Protein AF-A0A0Q1AR20-F1 (afdb_monomer_lite)

Radius of gyration: 35.47 Å; chains: 1; bounding box: 96×82×91 Å

Secondary structure (DSSP, 8-state):
-----PPPPPPP---------------------PPP---------TT-PPPPBTB------TTS-TT---TT-HHHHEEE--PPEEEEEE-HHHHHHHHHHHHHTT-EEEEETTEEEEEETTEEEEE-SSEEEEEES-TT-HHHHHHHHHHHHTTT-TTHHHHHHHHHS-S--EE---EEEE--HHHHHHHHHHHGGG--TTS-EEE---SSSSPEEEEEE-TTT-PEEEEEE--SHHHHHHHHHHHHHHHHHHTTTTT-THHHHHHHHHHHHHHHHHHHHHHHHHHHHHHHHHHHHHHHHHHHHHHHS----------HHHHHHHHHHHHTTS---TT--HHHHHHHHHHHTT--HHHHHHHHHHHHHHHHTTT-S-B-HHHHHHHHHHHH-TTSS-HHHHHHHHHHHHHTTSB---TT-SB-B-HHHHHHHHHHHHHTT-

pLDDT: mean 72.67, std 21.08, range [24.08, 94.81]

Sequence (442 aa):
MSREDGAPAYTTTGGTKVSSDPKKPENVENTTFPFPEIKENIALNRNQEPARHGDPQIHDDQRHNRGHICELCPFAVSRVEHDMIQYPIFDITFRNLLEVKARAEGWKIKTKKRDTWIYQGALTFQLGHDTTIIYCSEPQDLTVIGEWVKHHFSPIVLDIDSLVYKVTHPSSISRDETTIEVTTESLKKVINSVIQPFKGRDGVLFLKSPNIITPAFKVYTRKDTQYLRCEFDARNQYQISSAYAMRHELLTILTKIPDHPGQFWEYLTKYYSLALCKKDFDDICSRLNDTLILLEDAARDIKIISKKLPSLGKNELLDHETVIASQIREFFKQDLDHDEDLDDLCPRVATFFAMPEKAILVLLTAAGIWKGKSYRRSVFPEEIHKHLIHRYGECFIGIDEIGKNIEILKEKGFFREHPDLEVYFSPTGTRFVKRLFERIRG

Foldseek 3Di:
DDDDDDDDDDDDDDDDDDDDDDDDDDDDDDDDDDDDPPPDDDPPPPPDDDDDPPDPPPPPPPPDDPPDQPLQALCSQKPFPLWFWWQKFQAQVVLVVVVVLCVVVVFDWDDDDQWIWTDDDQWIWIRHPRIIIIGGSDHPDLVVVLVVQCVRPVVPDPPSVVVSCCSSPRPDIDDQGQKMWGQDPLLVVLLCVVCVLQADPQQKRWFCQPDLQAFTWIWHQDPVRRTIMIGTHHDDDNNSVNSVVLSVVCSNCSSVCSVPVVVSVVSCCVRRVVRVVVSVVVVVVVVVVVVVVVVVVVVVVVVVVVVPDDDDDDDDPPDLLVVLLVLLVVLVVPDDDLADDPVRVLVSVCVSLVHDSVLSLLLLLQLVVCVVVVVPDADDLVSSVVVCCVVPHDPPADSVRSLVSLVVCCVSQQADDD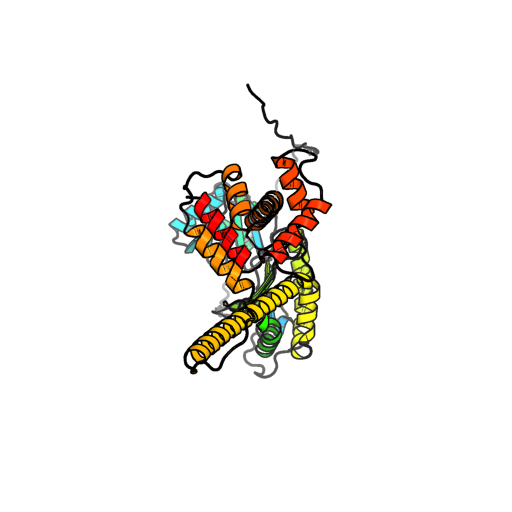PVGSGHGHPSVVVNNVVVVVSNVD

Structure (mmCIF, N/CA/C/O backbone):
data_AF-A0A0Q1AR20-F1
#
_entry.id   AF-A0A0Q1AR20-F1
#
loop_
_atom_site.group_PDB
_atom_site.id
_atom_site.type_symbol
_atom_site.label_atom_id
_atom_site.label_alt_id
_atom_site.label_comp_id
_atom_site.label_asym_id
_atom_site.label_entity_id
_atom_site.label_seq_id
_atom_site.pdbx_PDB_ins_code
_atom_site.Cartn_x
_atom_site.Cartn_y
_atom_site.Cartn_z
_atom_site.occupancy
_atom_site.B_iso_or_equiv
_atom_site.auth_seq_id
_atom_site.auth_comp_id
_atom_site.auth_asym_id
_atom_site.auth_atom_id
_atom_site.pdbx_PDB_model_num
ATOM 1 N N . MET A 1 1 ? 18.821 43.525 -0.846 1.00 37.09 1 MET A N 1
ATOM 2 C CA . MET A 1 1 ? 20.244 43.355 -1.214 1.00 37.09 1 MET A CA 1
ATOM 3 C C . MET A 1 1 ? 20.605 41.897 -1.016 1.00 37.09 1 MET A C 1
ATOM 5 O O . MET A 1 1 ? 20.171 41.300 -0.041 1.00 37.09 1 MET A O 1
ATOM 9 N N . SER A 1 2 ? 21.266 41.346 -2.021 1.00 32.94 2 SER A N 1
ATOM 10 C CA . SER A 1 2 ? 21.351 39.939 -2.403 1.00 32.94 2 SER A CA 1
ATOM 11 C C . SER A 1 2 ? 21.971 39.014 -1.351 1.00 32.94 2 SER A C 1
ATOM 13 O O . SER A 1 2 ? 22.997 39.344 -0.762 1.00 32.94 2 SER A O 1
ATOM 15 N N . ARG A 1 3 ? 21.384 37.826 -1.177 1.00 29.42 3 ARG A N 1
ATOM 16 C CA . ARG A 1 3 ? 22.081 36.634 -0.681 1.00 29.42 3 ARG A CA 1
ATOM 17 C C . ARG A 1 3 ? 21.904 35.539 -1.727 1.00 29.42 3 ARG A C 1
ATOM 19 O O . ARG A 1 3 ? 20.780 35.167 -2.041 1.00 29.42 3 ARG A O 1
ATOM 26 N N . GLU A 1 4 ? 23.026 35.147 -2.312 1.00 31.52 4 GLU A N 1
ATOM 27 C CA . GLU A 1 4 ? 23.166 34.043 -3.253 1.00 31.52 4 GLU A CA 1
ATOM 28 C C . GLU A 1 4 ? 23.205 32.727 -2.470 1.00 31.52 4 GLU A C 1
ATOM 30 O O . GLU A 1 4 ? 24.010 32.572 -1.550 1.00 31.52 4 GLU A O 1
ATOM 35 N N . ASP A 1 5 ? 22.337 31.791 -2.844 1.00 29.36 5 ASP A N 1
ATOM 36 C CA . ASP A 1 5 ? 22.372 30.408 -2.382 1.00 29.36 5 ASP A CA 1
ATOM 37 C C . ASP A 1 5 ? 23.377 29.620 -3.233 1.00 29.36 5 ASP A C 1
ATOM 39 O O . ASP A 1 5 ? 23.164 29.363 -4.420 1.00 29.36 5 ASP A O 1
ATOM 43 N N . GLY A 1 6 ? 24.497 29.242 -2.615 1.00 29.70 6 GLY A N 1
ATOM 44 C CA . GLY A 1 6 ? 25.479 28.325 -3.183 1.00 29.70 6 GLY A CA 1
ATOM 45 C C . GLY A 1 6 ? 24.998 26.877 -3.098 1.00 29.70 6 GLY A C 1
ATOM 46 O O . GLY A 1 6 ? 24.747 26.355 -2.012 1.00 29.70 6 GLY A O 1
ATOM 47 N N . ALA A 1 7 ? 24.902 26.214 -4.249 1.00 29.80 7 ALA A N 1
ATOM 48 C CA . ALA A 1 7 ? 24.723 24.769 -4.345 1.00 29.80 7 ALA A CA 1
ATOM 49 C C . ALA A 1 7 ? 26.002 24.027 -3.900 1.00 29.80 7 ALA A C 1
ATOM 51 O O . ALA A 1 7 ? 27.105 24.469 -4.238 1.00 29.80 7 ALA A O 1
ATOM 52 N N . PRO A 1 8 ? 25.909 22.884 -3.195 1.00 31.81 8 PRO A N 1
ATOM 53 C CA . PRO A 1 8 ? 27.084 22.084 -2.887 1.00 31.81 8 PRO A CA 1
ATOM 54 C C . PRO A 1 8 ? 27.523 21.247 -4.096 1.00 31.81 8 PRO A C 1
ATOM 56 O O . PRO A 1 8 ? 26.728 20.564 -4.743 1.00 31.81 8 PRO A O 1
ATOM 59 N N . ALA A 1 9 ? 28.827 21.304 -4.362 1.00 29.75 9 ALA A N 1
ATOM 60 C CA . ALA A 1 9 ? 29.542 20.509 -5.346 1.00 29.75 9 ALA A CA 1
ATOM 61 C C . ALA A 1 9 ? 29.624 19.033 -4.920 1.00 29.75 9 ALA A C 1
ATOM 63 O O . ALA A 1 9 ? 30.024 18.731 -3.795 1.00 29.75 9 ALA A O 1
ATOM 64 N N . TYR A 1 10 ? 29.315 18.118 -5.842 1.00 27.75 10 TYR A N 1
ATOM 65 C CA . TYR A 1 10 ? 29.690 16.712 -5.712 1.00 27.75 10 TYR A CA 1
ATOM 66 C C . TYR A 1 10 ? 31.035 16.466 -6.393 1.00 27.75 10 TYR A C 1
ATOM 68 O O . TYR A 1 10 ? 31.264 16.822 -7.547 1.00 27.75 10 TYR A O 1
ATOM 76 N N . THR A 1 11 ? 31.925 15.864 -5.616 1.00 28.47 11 THR A N 1
ATOM 77 C CA . THR A 1 11 ? 33.293 15.485 -5.935 1.00 28.47 11 THR A CA 1
ATOM 78 C C . THR A 1 11 ? 33.342 14.245 -6.828 1.00 28.47 11 THR A C 1
ATOM 80 O O . THR A 1 11 ? 32.827 13.182 -6.495 1.00 28.47 11 THR A O 1
ATOM 83 N N . THR A 1 12 ? 34.021 14.381 -7.964 1.00 27.38 12 THR A N 1
ATOM 84 C CA . THR A 1 12 ? 34.533 13.296 -8.809 1.00 27.38 12 THR A CA 1
ATOM 85 C C . THR A 1 12 ? 35.843 12.746 -8.248 1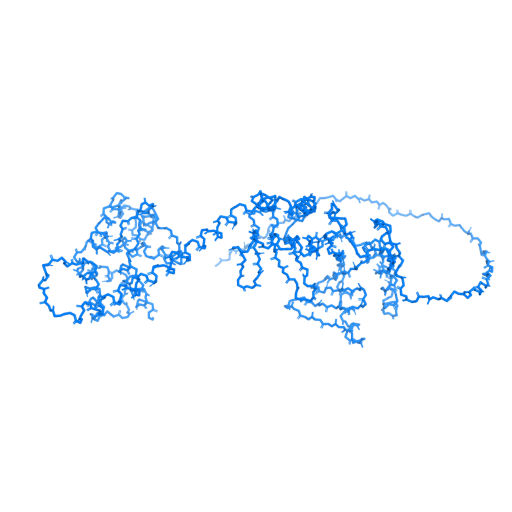.00 27.38 12 THR A C 1
ATOM 87 O O . THR A 1 12 ? 36.799 13.505 -8.084 1.00 27.38 12 THR A O 1
ATOM 90 N N . THR A 1 13 ? 35.939 11.430 -8.057 1.00 29.41 13 THR A N 1
ATOM 91 C CA . THR A 1 13 ? 37.216 10.723 -7.869 1.00 29.41 13 THR A CA 1
ATOM 92 C C . THR A 1 13 ? 37.257 9.414 -8.664 1.00 29.41 13 THR A C 1
ATOM 94 O O . THR A 1 13 ? 36.374 8.575 -8.536 1.00 29.41 13 THR A O 1
ATOM 97 N N . GLY A 1 14 ? 38.335 9.253 -9.447 1.00 26.30 14 GLY A N 1
ATOM 98 C CA . GLY A 1 14 ? 38.831 7.993 -10.027 1.00 26.30 14 GLY A CA 1
ATOM 99 C C . GLY A 1 14 ? 38.207 7.611 -11.377 1.00 26.30 14 GLY A C 1
ATOM 100 O O . GLY A 1 14 ? 37.098 7.114 -11.417 1.00 26.30 14 GLY A O 1
ATOM 101 N N . GLY A 1 15 ? 38.831 7.777 -12.545 1.00 24.08 15 GLY A N 1
ATOM 102 C CA . GLY A 1 15 ? 40.253 7.927 -12.829 1.00 24.08 15 GLY A CA 1
ATOM 103 C C . GLY A 1 15 ? 40.940 6.569 -12.985 1.00 24.08 15 GLY A C 1
ATOM 104 O O . GLY A 1 15 ? 41.727 6.181 -12.130 1.00 24.08 15 GLY A O 1
ATOM 105 N N . THR A 1 16 ? 40.692 5.860 -14.089 1.00 27.27 16 THR A N 1
ATOM 106 C CA . THR A 1 16 ? 41.635 4.847 -14.589 1.00 27.27 16 THR A CA 1
ATOM 107 C C . THR A 1 16 ? 41.767 4.999 -16.099 1.00 27.27 16 THR A C 1
ATOM 109 O O . THR A 1 16 ? 40.849 4.719 -16.863 1.00 27.27 16 THR A O 1
ATOM 112 N N . LYS A 1 17 ? 42.923 5.531 -16.506 1.00 28.70 17 LYS A N 1
ATOM 113 C CA . LYS A 1 17 ? 43.398 5.580 -17.889 1.00 28.70 17 LYS A CA 1
ATOM 114 C C . LYS A 1 17 ? 43.673 4.152 -18.356 1.00 28.70 17 LYS A C 1
ATOM 116 O O . LYS A 1 17 ? 44.445 3.456 -17.702 1.00 28.70 17 LYS A O 1
ATOM 121 N N . VAL A 1 18 ? 43.141 3.762 -19.511 1.00 28.61 18 VAL A N 1
ATOM 122 C CA . VAL A 1 18 ? 43.714 2.674 -20.311 1.00 28.61 18 VAL A CA 1
ATOM 123 C C . VAL A 1 18 ? 43.957 3.204 -21.718 1.00 28.61 18 VAL A C 1
ATOM 125 O O . VAL A 1 18 ? 43.131 3.905 -22.295 1.00 28.61 18 VAL A O 1
ATOM 128 N N . SER A 1 19 ? 45.178 2.942 -22.168 1.00 28.30 19 SER A N 1
ATOM 129 C CA . SER A 1 19 ? 45.863 3.476 -23.337 1.00 28.30 19 SER A CA 1
ATOM 130 C C . SER A 1 19 ? 45.188 3.114 -24.654 1.00 28.30 19 SER A C 1
ATOM 132 O O . SER A 1 19 ? 44.799 1.970 -24.870 1.00 28.30 19 SER A O 1
ATOM 134 N N . SER A 1 20 ? 45.167 4.088 -25.557 1.00 28.52 20 SER A N 1
ATOM 135 C CA . SER A 1 20 ? 45.080 3.910 -27.002 1.00 28.52 20 SER A CA 1
ATOM 136 C C . SER A 1 20 ? 46.334 3.218 -27.552 1.00 28.52 20 SER A C 1
ATOM 138 O O . SER A 1 20 ? 47.440 3.522 -27.103 1.00 28.52 20 SER A O 1
ATOM 140 N N . ASP A 1 21 ? 46.109 2.325 -28.519 1.00 30.08 21 ASP A N 1
ATOM 141 C CA . ASP A 1 21 ? 46.839 2.117 -29.787 1.00 30.08 21 ASP A CA 1
ATOM 142 C C . ASP A 1 21 ? 47.236 0.671 -30.153 1.00 30.08 21 ASP A C 1
ATOM 144 O O . ASP A 1 21 ? 47.416 -0.187 -29.288 1.00 30.08 21 ASP A O 1
ATOM 148 N N . PRO A 1 22 ? 47.256 0.362 -31.470 1.00 37.91 22 PRO A N 1
ATOM 149 C CA . PRO A 1 22 ? 46.573 -0.797 -32.026 1.00 37.91 22 PRO A CA 1
ATOM 150 C C . PRO A 1 22 ? 47.549 -1.881 -32.486 1.00 37.91 22 PRO A C 1
ATOM 152 O O . PRO A 1 22 ? 48.672 -1.606 -32.910 1.00 37.91 22 PRO A O 1
ATOM 155 N N . LYS A 1 23 ? 47.087 -3.133 -32.505 1.00 29.72 23 LYS A N 1
ATOM 156 C CA . LYS A 1 23 ? 47.758 -4.209 -33.238 1.00 29.72 23 LYS A CA 1
ATOM 157 C C . LYS A 1 23 ? 46.773 -4.936 -34.146 1.00 29.72 23 LYS A C 1
ATOM 159 O O . LYS A 1 23 ? 45.849 -5.593 -33.680 1.00 29.72 23 LYS A O 1
ATOM 164 N N . LYS A 1 24 ? 47.022 -4.794 -35.452 1.00 33.62 24 LYS A N 1
ATOM 165 C CA . LYS A 1 24 ? 46.592 -5.716 -36.513 1.00 33.62 24 LYS A CA 1
ATOM 166 C C . LYS A 1 24 ? 46.991 -7.158 -36.159 1.00 33.62 24 LYS A C 1
ATOM 168 O O . LYS A 1 24 ? 48.066 -7.362 -35.594 1.00 33.62 24 LYS A O 1
ATOM 173 N N . PRO A 1 25 ? 46.181 -8.128 -36.591 1.00 35.41 25 PRO A N 1
ATOM 174 C CA . PRO A 1 25 ? 46.666 -9.158 -37.513 1.00 35.41 25 PRO A CA 1
ATOM 175 C C . PRO A 1 25 ? 45.731 -9.222 -38.736 1.00 35.41 25 PRO A C 1
ATOM 177 O O . PRO A 1 25 ? 44.523 -9.056 -38.624 1.00 35.41 25 PRO A O 1
ATOM 180 N N . GLU A 1 26 ? 46.259 -9.102 -39.949 1.00 29.83 26 GLU A N 1
ATOM 181 C CA . GLU A 1 26 ? 46.744 -10.212 -40.785 1.00 29.83 26 GLU A CA 1
ATOM 182 C C .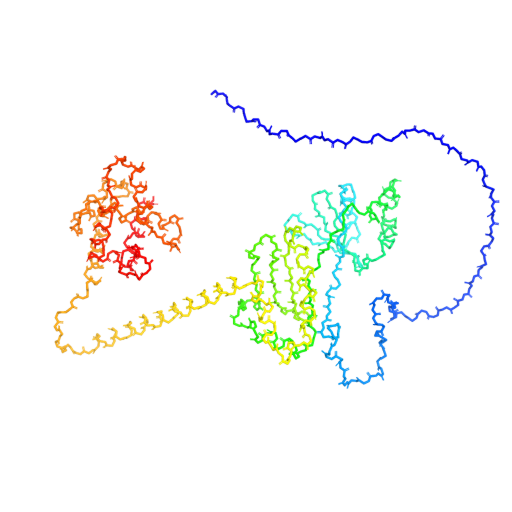 GLU A 1 26 ? 45.624 -11.129 -41.296 1.00 29.83 26 GLU A C 1
ATOM 184 O O . GLU A 1 26 ? 44.945 -11.816 -40.542 1.00 29.83 26 GLU A O 1
ATOM 189 N N . ASN A 1 27 ? 45.471 -11.058 -42.624 1.00 33.56 27 ASN A N 1
ATOM 190 C CA . ASN A 1 27 ? 44.860 -12.002 -43.552 1.00 33.56 27 ASN A CA 1
ATOM 191 C C . ASN A 1 27 ? 44.457 -13.356 -42.958 1.00 33.56 27 ASN A C 1
ATOM 193 O O . ASN A 1 27 ? 45.316 -14.171 -42.626 1.00 33.56 27 ASN A O 1
ATOM 197 N N . VAL A 1 28 ? 43.157 -13.647 -43.008 1.00 33.47 28 VAL A N 1
ATOM 198 C CA . VAL A 1 28 ? 42.671 -15.022 -43.105 1.00 33.47 28 VAL A CA 1
ATOM 199 C C . VAL A 1 28 ? 41.755 -15.114 -44.315 1.00 33.47 28 VAL A C 1
ATOM 201 O O . VAL A 1 28 ? 40.896 -14.267 -44.554 1.00 33.47 28 VAL A O 1
ATOM 204 N N . GLU A 1 29 ? 42.059 -16.118 -45.119 1.00 31.36 29 GLU A N 1
ATOM 205 C CA . GLU A 1 29 ? 41.586 -16.371 -46.463 1.00 31.36 29 GLU A CA 1
ATOM 206 C C . GLU A 1 29 ? 40.079 -16.632 -46.541 1.00 31.36 29 GLU A C 1
ATOM 208 O O . GLU A 1 29 ? 39.476 -17.302 -45.700 1.00 31.36 29 GLU A O 1
ATOM 213 N N . ASN A 1 30 ? 39.503 -16.146 -47.641 1.00 34.84 30 ASN A N 1
ATOM 214 C CA . ASN A 1 30 ? 38.219 -16.575 -48.174 1.00 34.84 30 ASN A CA 1
ATOM 215 C C . ASN A 1 30 ? 38.181 -18.103 -48.298 1.00 34.84 30 ASN A C 1
ATOM 217 O O . ASN A 1 30 ? 38.781 -18.671 -49.209 1.00 34.84 30 ASN A O 1
ATOM 221 N N . THR A 1 31 ? 37.400 -18.757 -47.444 1.00 30.05 31 THR A N 1
ATOM 222 C CA . THR A 1 31 ? 36.915 -20.116 -47.689 1.00 30.05 31 THR A CA 1
ATOM 223 C C . THR A 1 31 ? 35.400 -20.080 -47.793 1.00 30.05 31 THR A C 1
ATOM 225 O O . THR A 1 31 ? 34.651 -20.052 -46.821 1.00 30.05 31 THR A O 1
ATOM 228 N N . THR A 1 32 ? 34.953 -20.019 -49.041 1.00 31.20 32 THR A N 1
ATOM 229 C CA . THR A 1 32 ? 33.579 -20.261 -49.462 1.00 31.20 32 THR A CA 1
ATOM 230 C C . THR A 1 32 ? 33.282 -21.741 -49.219 1.00 31.20 32 THR A C 1
ATOM 232 O O . THR A 1 32 ? 33.879 -22.598 -49.867 1.00 31.20 32 THR A O 1
ATOM 235 N N . PHE A 1 33 ? 32.375 -22.054 -48.295 1.00 29.47 33 PHE A N 1
ATOM 236 C CA . PHE A 1 33 ? 31.810 -23.397 -48.162 1.00 29.47 33 PHE A CA 1
ATOM 237 C C . PHE A 1 33 ? 30.375 -23.406 -48.707 1.00 29.47 33 PHE A C 1
ATOM 239 O O . PHE A 1 33 ? 29.598 -22.505 -48.384 1.00 29.47 33 PHE A O 1
ATOM 246 N N . PRO A 1 34 ? 30.006 -24.390 -49.546 1.00 33.00 34 PRO A N 1
ATOM 247 C CA . PRO A 1 34 ? 28.658 -24.501 -50.077 1.00 33.00 34 PRO A CA 1
ATOM 248 C C . PRO A 1 34 ? 27.720 -25.048 -48.994 1.00 33.00 34 PRO A C 1
ATOM 250 O O . PRO A 1 34 ? 27.986 -26.088 -48.394 1.00 33.00 34 PRO A O 1
ATOM 253 N N . PHE A 1 35 ? 26.607 -24.354 -48.761 1.00 29.83 35 PHE A N 1
ATOM 254 C CA . PHE A 1 35 ? 25.488 -24.888 -47.989 1.00 29.83 35 PHE A CA 1
ATOM 255 C C . PHE A 1 35 ? 24.863 -26.074 -48.745 1.00 29.83 35 PHE A C 1
ATOM 257 O O . PHE A 1 35 ? 24.509 -25.910 -49.916 1.00 29.83 35 PHE A O 1
ATOM 264 N N . PRO A 1 36 ? 24.667 -27.245 -48.116 1.00 31.39 36 PRO A N 1
ATOM 265 C CA . PRO A 1 36 ? 23.738 -28.234 -48.633 1.00 31.39 36 PRO A CA 1
ATOM 266 C C . PRO A 1 36 ? 22.303 -27.760 -48.367 1.00 31.39 36 PRO A C 1
ATOM 268 O O . PRO A 1 36 ? 21.936 -27.470 -47.228 1.00 31.39 36 PRO A O 1
ATOM 271 N N . GLU A 1 37 ? 21.485 -27.703 -49.420 1.00 33.91 37 GLU A N 1
ATOM 272 C CA . GLU A 1 37 ? 20.028 -27.609 -49.308 1.00 33.91 37 GLU A CA 1
ATOM 273 C C . GLU A 1 37 ? 19.498 -28.834 -48.547 1.00 33.91 37 GLU A C 1
ATOM 275 O O . GLU A 1 37 ? 19.330 -29.913 -49.116 1.00 33.91 37 GLU A O 1
ATOM 280 N N . ILE A 1 38 ? 19.197 -28.670 -47.259 1.00 30.77 38 ILE A N 1
ATOM 281 C CA . ILE A 1 38 ? 18.367 -29.626 -46.524 1.00 30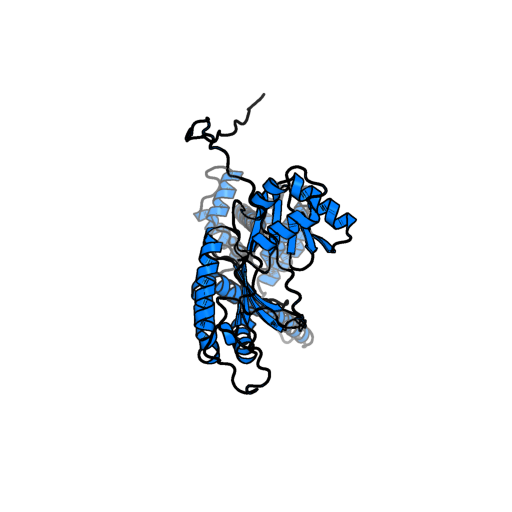.77 38 ILE A CA 1
ATOM 282 C C . ILE A 1 38 ? 16.911 -29.207 -46.732 1.00 30.77 38 ILE A C 1
ATOM 284 O O . ILE A 1 38 ? 16.365 -28.360 -46.028 1.00 30.77 38 ILE A O 1
ATOM 288 N N . LYS A 1 39 ? 16.281 -29.803 -47.748 1.00 36.97 39 LYS A N 1
ATOM 289 C CA . LYS A 1 39 ? 14.823 -29.902 -47.839 1.00 36.97 39 LYS A CA 1
ATOM 290 C C . LYS A 1 39 ? 14.375 -31.036 -46.924 1.00 36.97 39 LYS A C 1
ATOM 292 O O . LYS A 1 39 ? 14.308 -32.180 -47.361 1.00 36.97 39 LYS A O 1
ATOM 297 N N . GLU A 1 40 ? 14.029 -30.717 -45.682 1.00 34.03 40 GLU A N 1
ATOM 298 C CA . GLU A 1 40 ? 13.267 -31.632 -44.833 1.00 34.03 40 GLU A CA 1
ATOM 299 C C . GLU A 1 40 ? 11.897 -31.045 -44.499 1.00 34.03 40 GLU A C 1
ATOM 301 O O . GLU A 1 40 ? 11.747 -29.994 -43.877 1.00 34.03 40 GLU A O 1
ATOM 306 N N . ASN A 1 41 ? 10.882 -31.767 -44.976 1.00 38.66 41 ASN A N 1
ATOM 307 C CA . ASN A 1 41 ? 9.486 -31.643 -44.597 1.00 38.66 41 ASN A CA 1
ATOM 308 C C . ASN A 1 41 ? 9.346 -31.867 -43.087 1.00 38.66 41 ASN A C 1
ATOM 310 O O . ASN A 1 41 ? 9.276 -33.009 -42.637 1.00 38.66 41 ASN A O 1
ATOM 314 N N . ILE A 1 42 ? 9.227 -30.791 -42.315 1.00 31.42 42 ILE A N 1
ATOM 315 C CA . ILE A 1 42 ? 8.719 -30.861 -40.946 1.00 31.42 42 ILE A CA 1
ATOM 316 C C . ILE A 1 42 ? 7.350 -30.192 -40.946 1.00 31.42 42 ILE A C 1
ATOM 318 O O . ILE A 1 42 ? 7.219 -28.971 -41.042 1.00 31.42 42 ILE A O 1
ATOM 322 N N . ALA A 1 43 ? 6.310 -31.020 -40.865 1.00 31.75 43 ALA A N 1
ATOM 323 C CA . ALA A 1 43 ? 4.967 -30.578 -40.535 1.00 31.75 43 ALA A CA 1
ATOM 324 C C . ALA A 1 43 ? 4.999 -29.953 -39.129 1.00 31.75 43 ALA A C 1
ATOM 326 O O . ALA A 1 43 ? 4.950 -30.650 -38.118 1.00 31.75 43 ALA A O 1
ATOM 327 N N . LEU A 1 44 ? 5.134 -28.627 -39.074 1.00 31.67 44 LEU A N 1
ATOM 328 C CA . LEU A 1 44 ? 5.084 -27.843 -37.844 1.00 31.67 44 LEU A CA 1
ATOM 329 C C . LEU A 1 44 ? 3.670 -27.901 -37.263 1.00 31.67 44 LEU A C 1
ATOM 331 O O . LEU A 1 44 ? 2.752 -27.202 -37.696 1.00 31.67 44 LEU A O 1
ATOM 335 N N . ASN A 1 45 ? 3.518 -28.763 -36.264 1.00 32.06 45 ASN A N 1
ATOM 336 C CA . ASN A 1 45 ? 2.390 -28.800 -35.352 1.00 32.06 45 ASN A CA 1
ATOM 337 C C . ASN A 1 45 ? 2.380 -27.472 -34.566 1.00 32.06 45 ASN A C 1
ATOM 339 O O . ASN A 1 45 ? 3.166 -27.277 -33.645 1.00 32.06 45 ASN A O 1
ATOM 343 N N . ARG A 1 46 ? 1.545 -26.515 -34.985 1.00 32.38 46 ARG A N 1
ATOM 344 C CA . ARG A 1 46 ? 1.570 -25.098 -34.557 1.00 32.38 46 ARG A CA 1
ATOM 345 C C . ARG A 1 46 ? 1.177 -24.810 -33.094 1.00 32.38 46 ARG A C 1
ATOM 347 O O . ARG A 1 46 ? 1.031 -23.644 -32.756 1.00 32.38 46 ARG A O 1
ATOM 354 N N . ASN A 1 47 ? 1.029 -25.817 -32.230 1.00 35.50 47 ASN A N 1
ATOM 355 C CA . ASN A 1 47 ? 0.459 -25.646 -30.883 1.00 35.50 47 ASN A CA 1
ATOM 356 C C . ASN A 1 47 ? 1.287 -26.256 -29.734 1.00 35.50 47 ASN A C 1
ATOM 358 O O . ASN A 1 47 ? 0.726 -26.526 -28.677 1.00 35.50 47 ASN A O 1
ATOM 362 N N . GLN A 1 48 ? 2.591 -26.488 -29.894 1.00 33.22 48 GLN A N 1
ATOM 363 C CA . GLN A 1 48 ? 3.441 -26.884 -28.764 1.00 33.22 48 GLN A CA 1
ATOM 364 C C . GLN A 1 48 ? 4.603 -25.908 -28.608 1.00 33.22 48 GLN A C 1
ATOM 366 O O . GLN A 1 48 ? 5.489 -25.836 -29.457 1.00 33.22 48 GLN A O 1
ATOM 371 N N . GLU A 1 49 ? 4.560 -25.131 -27.526 1.00 34.47 49 GLU A N 1
ATOM 372 C CA . GLU A 1 49 ? 5.689 -24.327 -27.067 1.00 34.47 49 GLU A CA 1
ATOM 373 C C . GLU A 1 49 ? 6.864 -25.254 -26.699 1.00 34.47 49 GLU A C 1
ATOM 375 O O . GLU A 1 49 ? 6.648 -26.329 -26.129 1.00 34.47 49 GLU A O 1
ATOM 380 N N . PRO A 1 50 ? 8.115 -24.881 -27.020 1.00 30.91 50 PRO A N 1
ATOM 381 C CA . PRO A 1 50 ? 9.275 -25.674 -26.640 1.00 30.91 50 PRO A CA 1
ATOM 382 C C . PRO A 1 50 ? 9.456 -25.636 -25.117 1.00 30.91 50 PRO A C 1
ATOM 384 O O . PRO A 1 50 ? 9.556 -24.563 -24.522 1.00 30.91 50 PRO A O 1
ATOM 387 N N . ALA A 1 51 ? 9.514 -26.814 -24.492 1.00 32.41 51 ALA A N 1
ATOM 388 C CA . ALA A 1 51 ? 9.757 -26.972 -23.061 1.00 32.41 51 ALA A CA 1
ATOM 389 C C . ALA A 1 51 ? 11.104 -26.342 -22.649 1.00 32.41 51 ALA A C 1
ATOM 391 O O . ALA A 1 51 ? 12.137 -26.631 -23.258 1.00 32.41 51 ALA A O 1
ATOM 392 N N . ARG A 1 52 ? 11.096 -25.486 -21.616 1.00 34.28 52 ARG A N 1
ATOM 393 C CA . ARG A 1 52 ? 12.244 -24.656 -21.207 1.00 34.28 52 ARG A CA 1
ATOM 394 C C . ARG A 1 52 ? 12.971 -25.221 -19.991 1.00 34.28 52 ARG A C 1
ATOM 396 O O . ARG A 1 52 ? 12.380 -25.815 -19.094 1.00 34.28 52 ARG A O 1
ATOM 403 N N . HIS A 1 53 ? 14.288 -25.033 -19.966 1.00 29.45 53 HIS A N 1
ATOM 404 C CA . HIS A 1 53 ? 15.163 -25.545 -18.915 1.00 29.45 53 HIS A CA 1
ATOM 405 C C . HIS A 1 53 ? 14.941 -24.793 -17.591 1.00 29.45 53 HIS A C 1
ATOM 407 O O . HIS A 1 53 ? 15.181 -23.592 -17.506 1.00 29.45 53 HIS A O 1
ATOM 413 N N . GLY A 1 54 ? 14.510 -25.520 -16.557 1.00 32.69 54 GLY A N 1
ATOM 414 C CA . GLY A 1 54 ? 14.217 -24.984 -15.221 1.00 32.69 54 GLY A CA 1
ATOM 415 C C . GLY A 1 54 ? 12.781 -25.248 -14.773 1.00 32.69 54 GLY A C 1
ATOM 416 O O . GLY A 1 54 ? 12.531 -25.322 -13.571 1.00 32.69 54 GLY A O 1
ATOM 417 N N . ASP A 1 55 ? 11.881 -25.504 -15.721 1.00 33.97 55 ASP A N 1
ATOM 418 C CA . ASP A 1 55 ? 10.609 -26.156 -15.440 1.00 33.97 55 ASP A CA 1
ATOM 419 C C . ASP A 1 55 ? 10.868 -27.657 -15.236 1.00 33.97 55 ASP A C 1
ATOM 421 O O . ASP A 1 55 ? 11.540 -28.281 -16.069 1.00 33.97 55 ASP A O 1
ATOM 425 N N . PRO A 1 56 ? 10.339 -28.312 -14.185 1.00 33.19 56 PRO A N 1
ATOM 426 C CA . PRO A 1 56 ? 10.011 -29.715 -14.356 1.00 33.19 56 PRO A CA 1
ATOM 427 C C . PRO A 1 56 ? 9.049 -29.762 -15.542 1.00 33.19 56 PRO A C 1
ATOM 429 O O . PRO A 1 56 ? 8.005 -29.116 -15.499 1.00 33.19 56 PRO A O 1
ATOM 432 N N . GLN A 1 57 ? 9.430 -30.461 -16.614 1.00 33.75 57 GLN A N 1
ATOM 433 C CA . GLN A 1 57 ? 8.565 -30.678 -17.767 1.00 33.75 57 GLN A CA 1
ATOM 434 C C . GLN A 1 57 ? 7.250 -31.286 -17.275 1.00 33.75 57 GLN A C 1
ATOM 436 O O . GLN A 1 57 ? 7.133 -32.498 -17.096 1.00 33.75 57 GLN A O 1
ATOM 441 N N . ILE A 1 58 ? 6.244 -30.446 -17.049 1.00 39.44 58 ILE A N 1
ATOM 442 C CA . ILE A 1 58 ? 4.866 -30.892 -17.056 1.00 39.44 58 ILE A CA 1
ATOM 443 C C . ILE A 1 58 ? 4.588 -31.060 -18.538 1.00 39.44 58 ILE A C 1
ATOM 445 O O . ILE A 1 58 ? 4.187 -30.126 -19.228 1.00 39.44 58 ILE A O 1
ATOM 449 N N . HIS A 1 59 ? 4.916 -32.247 -19.049 1.00 32.28 59 HIS A N 1
ATOM 450 C CA . HIS A 1 59 ? 4.323 -32.709 -20.284 1.00 32.28 59 HIS A CA 1
ATOM 451 C C . HIS A 1 59 ? 2.826 -32.459 -20.152 1.00 32.28 59 HIS A C 1
ATOM 453 O O . HIS A 1 59 ? 2.184 -32.981 -19.237 1.00 32.28 59 HIS A O 1
ATOM 459 N N . ASP A 1 60 ? 2.288 -31.651 -21.058 1.00 36.66 60 ASP A N 1
ATOM 460 C CA . ASP A 1 60 ? 0.856 -31.490 -21.270 1.00 36.66 60 ASP A CA 1
ATOM 461 C C . ASP A 1 60 ? 0.316 -32.783 -21.916 1.00 36.66 60 ASP A C 1
ATOM 463 O O . ASP A 1 60 ? -0.290 -32.803 -22.987 1.00 36.66 60 ASP A O 1
ATOM 467 N N . ASP A 1 61 ? 0.604 -33.917 -21.272 1.00 34.69 61 ASP A N 1
ATOM 468 C CA . ASP A 1 61 ? -0.076 -35.170 -21.491 1.00 34.69 61 ASP A CA 1
ATOM 469 C C . ASP A 1 61 ? -1.471 -34.975 -20.908 1.00 34.69 61 ASP A C 1
ATOM 471 O O . ASP A 1 61 ? -1.780 -35.316 -19.762 1.00 34.69 61 ASP A O 1
ATOM 475 N N . GLN A 1 62 ? -2.368 -34.482 -21.761 1.00 38.62 62 GLN A N 1
ATOM 476 C CA . GLN A 1 62 ? -3.820 -34.512 -21.583 1.00 38.62 62 GLN A CA 1
ATOM 477 C C . GLN A 1 62 ? -4.381 -35.952 -21.477 1.00 38.62 62 GLN A C 1
ATOM 479 O O . GLN A 1 62 ? -5.538 -36.215 -21.808 1.00 38.62 62 GLN A O 1
ATOM 484 N N . ARG A 1 63 ? -3.576 -36.918 -21.016 1.00 35.06 63 ARG A N 1
ATOM 485 C CA . ARG A 1 63 ? -3.920 -38.326 -20.820 1.00 35.06 63 ARG A CA 1
ATOM 486 C C . ARG A 1 63 ? -3.473 -38.913 -19.483 1.00 35.06 63 ARG A C 1
ATOM 488 O O . ARG A 1 63 ? -3.593 -40.126 -19.317 1.00 35.06 63 ARG A O 1
ATOM 495 N N . HIS A 1 64 ? -3.069 -38.113 -18.496 1.00 34.81 64 HIS A N 1
ATOM 496 C CA . HIS A 1 64 ? -2.853 -38.615 -17.134 1.00 34.81 64 HIS A CA 1
ATOM 497 C C . HIS A 1 64 ? -3.760 -37.927 -16.101 1.00 34.81 64 HIS A C 1
ATOM 499 O O . HIS A 1 64 ? -3.571 -36.783 -15.718 1.00 34.81 64 HIS A O 1
ATOM 505 N N . ASN A 1 65 ? -4.787 -38.681 -15.688 1.00 34.44 65 ASN A N 1
ATOM 506 C CA . ASN A 1 65 ? -5.587 -38.563 -14.467 1.00 34.44 65 ASN A CA 1
ATOM 507 C C . ASN A 1 65 ? -5.944 -37.149 -13.977 1.00 34.44 65 ASN A C 1
ATOM 509 O O . ASN A 1 65 ? -5.257 -36.550 -13.151 1.00 34.44 65 ASN A O 1
ATOM 513 N N . ARG A 1 66 ? -7.156 -36.706 -14.341 1.00 37.88 66 ARG A N 1
ATOM 514 C CA . ARG A 1 66 ? -7.950 -35.763 -13.539 1.00 37.88 66 ARG A CA 1
ATOM 515 C C . ARG A 1 66 ? -8.173 -36.361 -12.141 1.00 37.88 66 ARG A C 1
ATOM 517 O O . ARG A 1 66 ? -9.168 -37.046 -11.925 1.00 37.88 66 ARG A O 1
ATOM 524 N N . GLY A 1 67 ? -7.236 -36.165 -11.218 1.00 41.06 67 GLY A N 1
ATOM 525 C CA . GLY A 1 67 ? -7.361 -36.735 -9.876 1.00 41.06 67 GLY A CA 1
ATOM 526 C C . GLY A 1 67 ? -6.381 -36.231 -8.824 1.00 41.06 67 GLY A C 1
ATOM 527 O O . GLY A 1 67 ? -6.792 -36.101 -7.680 1.00 41.06 67 GLY A O 1
ATOM 528 N N . HIS A 1 68 ? -5.132 -35.895 -9.165 1.00 44.94 68 HIS A N 1
ATOM 529 C CA . HIS A 1 68 ? -4.147 -35.533 -8.137 1.00 44.94 68 HIS A CA 1
ATOM 530 C C . HIS A 1 68 ? -3.202 -34.418 -8.596 1.00 44.94 68 HIS A C 1
ATOM 532 O O . HIS A 1 68 ? -2.176 -34.670 -9.220 1.00 44.94 68 HIS A O 1
ATOM 538 N N . ILE A 1 69 ? -3.540 -33.172 -8.250 1.00 53.38 69 ILE A N 1
ATOM 539 C CA . ILE A 1 69 ? -2.547 -32.096 -8.154 1.00 53.38 69 ILE A CA 1
ATOM 540 C C . ILE A 1 69 ? -1.655 -32.452 -6.960 1.00 53.38 69 ILE A C 1
ATOM 542 O O . ILE A 1 69 ? -2.167 -32.787 -5.894 1.00 53.38 69 ILE A O 1
ATOM 546 N N . CYS A 1 70 ? -0.331 -32.420 -7.122 1.00 55.22 70 CYS A N 1
ATOM 547 C CA . CYS A 1 70 ? 0.586 -32.595 -5.997 1.00 55.22 70 CYS A CA 1
ATOM 548 C C . CYS A 1 70 ? 0.494 -31.365 -5.081 1.00 55.22 70 CYS A C 1
ATOM 550 O O . CYS A 1 70 ? 1.220 -30.391 -5.265 1.00 55.22 70 CYS A O 1
ATOM 552 N N . GLU A 1 71 ? -0.408 -31.397 -4.099 1.00 54.66 71 GLU A N 1
ATOM 553 C CA . GLU A 1 71 ? -0.659 -30.281 -3.169 1.00 54.66 71 GLU A CA 1
ATOM 554 C C . GLU A 1 71 ? 0.555 -29.950 -2.280 1.00 54.66 71 GLU A C 1
ATOM 556 O O . GLU A 1 71 ? 0.617 -28.886 -1.670 1.00 54.66 71 GLU A O 1
ATOM 561 N N . LEU A 1 72 ? 1.563 -30.828 -2.267 1.00 54.56 72 LEU A N 1
ATOM 562 C CA . LEU A 1 72 ? 2.819 -30.660 -1.539 1.00 54.56 72 LEU A CA 1
ATOM 563 C C . LEU A 1 72 ? 3.871 -29.834 -2.299 1.00 54.56 72 LEU A C 1
ATOM 565 O O . LEU A 1 72 ? 4.859 -29.418 -1.693 1.00 54.56 72 LEU A O 1
ATOM 569 N N . CYS A 1 73 ? 3.690 -29.583 -3.602 1.00 59.25 73 CYS A N 1
ATOM 570 C CA . CYS A 1 73 ? 4.614 -28.777 -4.402 1.00 59.25 73 CYS A CA 1
ATOM 571 C C . CYS A 1 73 ? 4.137 -27.312 -4.480 1.00 59.25 73 CYS A C 1
ATOM 573 O O . CYS A 1 73 ? 3.064 -27.058 -5.034 1.00 59.25 73 CYS A O 1
ATOM 575 N N . PRO A 1 74 ? 4.930 -26.322 -4.016 1.00 59.00 74 PRO A N 1
ATOM 576 C CA . PRO A 1 74 ? 4.559 -24.905 -4.088 1.00 59.00 74 PRO A CA 1
ATOM 577 C C . PRO A 1 74 ? 4.213 -24.430 -5.500 1.00 59.00 74 PRO A C 1
ATOM 579 O O . PRO A 1 74 ? 3.290 -23.639 -5.678 1.00 59.00 74 PRO A O 1
ATOM 582 N N . PHE A 1 75 ? 4.909 -24.964 -6.503 1.00 64.19 75 PHE A N 1
ATOM 583 C CA . PHE A 1 75 ? 4.716 -24.625 -7.914 1.00 64.19 75 PHE A CA 1
ATOM 584 C C . PHE A 1 75 ? 3.530 -25.350 -8.571 1.00 64.19 75 PHE A C 1
ATOM 586 O O . PHE A 1 75 ? 3.134 -25.004 -9.677 1.00 64.19 75 PHE A O 1
ATOM 593 N N . ALA A 1 76 ? 2.941 -26.347 -7.902 1.00 65.19 76 ALA A N 1
ATOM 594 C CA . ALA A 1 76 ? 1.703 -26.982 -8.354 1.00 65.19 76 ALA A CA 1
ATOM 595 C C . ALA A 1 76 ? 0.455 -26.232 -7.856 1.00 65.19 76 ALA A C 1
ATOM 597 O O . ALA A 1 76 ? -0.590 -26.274 -8.501 1.00 65.19 76 ALA A O 1
ATOM 598 N N . VAL A 1 77 ? 0.562 -25.540 -6.713 1.00 70.31 77 VAL A N 1
ATOM 599 C CA . VAL A 1 77 ? -0.549 -24.797 -6.081 1.00 70.31 77 VAL A CA 1
ATOM 600 C C . VAL A 1 77 ? -0.496 -23.287 -6.313 1.00 70.31 77 VAL A C 1
ATOM 602 O O . VAL A 1 77 ? -1.443 -22.551 -6.012 1.00 70.31 77 VAL A O 1
ATOM 605 N N . SER A 1 78 ? 0.629 -22.814 -6.837 1.00 78.38 78 SER A N 1
ATOM 606 C CA . SER A 1 78 ? 0.857 -21.428 -7.193 1.00 78.38 78 SER A CA 1
ATOM 607 C C . SER A 1 78 ? 1.775 -21.343 -8.395 1.00 78.38 78 SER A C 1
ATOM 609 O O . SER A 1 78 ? 2.571 -22.239 -8.655 1.00 78.38 78 SER A O 1
ATOM 611 N N . ARG A 1 79 ? 1.690 -20.229 -9.104 1.00 77.88 79 ARG A N 1
ATOM 612 C CA . ARG A 1 79 ? 2.697 -19.826 -10.070 1.00 77.88 79 ARG A CA 1
ATOM 613 C C . ARG A 1 79 ? 3.260 -18.496 -9.623 1.00 77.88 79 ARG A C 1
ATOM 615 O O . ARG A 1 79 ? 2.532 -17.620 -9.159 1.00 77.88 79 ARG A O 1
ATOM 622 N N . VAL A 1 80 ? 4.564 -18.347 -9.763 1.00 72.19 80 VAL A N 1
ATOM 623 C CA . VAL A 1 80 ? 5.140 -17.010 -9.796 1.00 72.19 80 VAL A CA 1
ATOM 624 C C . VAL A 1 80 ? 4.630 -16.421 -11.103 1.00 72.19 80 VAL A C 1
ATOM 626 O O . VAL A 1 80 ? 4.764 -17.067 -12.151 1.00 72.19 80 VAL A O 1
ATOM 629 N N . GLU A 1 81 ? 3.934 -15.283 -11.038 1.00 70.19 81 GLU A N 1
ATOM 630 C CA . GLU A 1 81 ? 3.657 -14.569 -12.281 1.00 70.19 81 GLU A CA 1
ATOM 631 C C . GLU A 1 81 ? 5.022 -14.362 -12.922 1.00 70.19 81 GLU A C 1
ATOM 633 O O . GLU A 1 81 ? 5.928 -13.873 -12.255 1.00 70.19 81 GLU A O 1
ATOM 638 N N . HIS A 1 82 ? 5.210 -14.911 -14.125 1.00 52.84 82 HIS A N 1
ATOM 639 C CA . HIS A 1 82 ? 6.448 -14.712 -14.861 1.00 52.84 82 HIS A CA 1
ATOM 640 C C . HIS A 1 82 ? 6.451 -13.236 -15.191 1.00 52.84 82 HIS A C 1
ATOM 642 O O . HIS A 1 82 ? 5.817 -12.815 -16.166 1.00 52.84 82 HIS A O 1
ATOM 648 N N . ASP A 1 83 ? 7.025 -12.444 -14.296 1.00 52.19 83 ASP A N 1
ATOM 649 C CA . ASP A 1 83 ? 7.079 -11.039 -14.544 1.00 52.19 83 ASP A CA 1
ATOM 650 C C . ASP A 1 83 ? 8.123 -10.825 -15.641 1.00 52.19 83 ASP A C 1
ATOM 652 O O . ASP A 1 83 ? 8.927 -11.674 -16.050 1.00 52.19 83 ASP A O 1
ATOM 656 N N . MET A 1 84 ? 7.959 -9.687 -16.274 1.00 55.75 84 MET A N 1
ATOM 657 C CA . MET A 1 84 ? 8.788 -9.319 -17.382 1.00 55.75 84 MET A CA 1
ATOM 658 C C . MET A 1 84 ? 10.009 -8.639 -16.781 1.00 55.75 84 MET A C 1
ATOM 660 O O . MET A 1 84 ? 9.873 -7.589 -16.144 1.00 55.75 84 MET A O 1
ATOM 664 N N . ILE A 1 85 ? 11.197 -9.220 -16.966 1.00 56.81 85 ILE A N 1
ATOM 665 C CA . ILE A 1 85 ? 12.426 -8.526 -16.586 1.00 56.81 85 ILE A CA 1
ATOM 666 C C . ILE A 1 85 ? 12.419 -7.164 -17.276 1.00 56.81 85 ILE A C 1
ATOM 668 O O . ILE A 1 85 ? 12.182 -7.060 -18.481 1.00 56.81 85 ILE A O 1
ATOM 672 N N . GLN A 1 86 ? 12.647 -6.126 -16.474 1.00 69.75 86 GLN A N 1
ATOM 673 C CA . GLN A 1 86 ? 12.761 -4.767 -16.949 1.00 69.75 86 GLN A CA 1
ATOM 674 C C . GLN A 1 86 ? 14.199 -4.531 -17.389 1.00 69.75 86 GLN A C 1
ATOM 676 O O . GLN A 1 86 ? 15.133 -4.554 -16.579 1.00 69.75 86 GLN A O 1
ATOM 681 N N . TYR A 1 87 ? 14.354 -4.230 -18.668 1.00 73.44 87 TYR A N 1
ATOM 682 C CA . TYR A 1 87 ? 15.612 -3.787 -19.245 1.00 73.44 87 TYR A CA 1
ATOM 683 C C . TYR A 1 87 ? 15.511 -2.282 -19.515 1.00 73.44 87 TYR A C 1
ATOM 685 O O . TYR A 1 87 ? 15.010 -1.877 -20.568 1.00 73.44 87 TYR A O 1
ATOM 693 N N . PRO A 1 88 ? 15.881 -1.427 -18.543 1.00 80.19 88 PRO A N 1
ATOM 694 C CA . PRO A 1 88 ? 15.938 0.012 -18.742 1.00 80.19 88 PRO A CA 1
ATOM 695 C C . PRO A 1 88 ? 17.061 0.378 -19.714 1.00 80.19 88 PRO A C 1
ATOM 697 O O . PRO A 1 88 ? 18.240 0.116 -19.480 1.00 80.19 88 PRO A O 1
ATOM 700 N N . ILE A 1 89 ? 16.678 1.052 -20.789 1.00 84.94 89 ILE A N 1
ATOM 701 C CA . ILE A 1 89 ? 17.567 1.596 -21.806 1.00 84.94 89 ILE A CA 1
ATOM 702 C C . ILE A 1 89 ? 17.507 3.118 -21.717 1.00 84.94 89 ILE A C 1
ATOM 704 O O . ILE A 1 89 ? 16.461 3.727 -21.955 1.00 84.94 89 ILE A O 1
ATOM 708 N N . PHE A 1 90 ? 18.634 3.733 -21.364 1.00 84.81 90 PHE A N 1
ATOM 709 C CA . PHE A 1 90 ? 18.797 5.186 -21.293 1.00 84.81 90 PHE A CA 1
ATOM 710 C C . PHE A 1 90 ? 19.251 5.712 -22.655 1.00 84.81 90 PHE A C 1
ATOM 712 O O . PHE A 1 90 ? 20.440 5.903 -22.907 1.00 84.81 90 PHE A O 1
ATOM 719 N N . ASP A 1 91 ? 18.293 5.881 -23.563 1.00 86.69 91 ASP A N 1
ATOM 720 C CA . ASP A 1 91 ? 18.540 6.374 -24.914 1.00 86.69 91 ASP A CA 1
ATOM 721 C C . ASP A 1 91 ? 17.302 7.126 -25.423 1.00 86.69 91 ASP A C 1
ATOM 723 O O . ASP A 1 91 ? 16.310 6.532 -25.859 1.00 86.69 91 ASP A O 1
ATOM 727 N N . ILE A 1 92 ? 17.352 8.460 -25.347 1.00 90.62 92 ILE A N 1
ATOM 728 C CA . ILE A 1 92 ? 16.244 9.334 -25.758 1.00 90.62 92 ILE A CA 1
ATOM 729 C C . ILE A 1 92 ? 15.925 9.200 -27.253 1.00 90.62 92 ILE A C 1
ATOM 731 O O . ILE A 1 92 ? 14.768 9.336 -27.657 1.00 90.62 92 ILE A O 1
ATOM 735 N N . THR A 1 93 ? 16.931 8.893 -28.075 1.00 90.31 93 THR A N 1
ATOM 736 C CA . THR A 1 93 ? 16.762 8.694 -29.515 1.00 90.31 93 THR A CA 1
ATOM 737 C C . THR A 1 93 ? 15.957 7.428 -29.759 1.00 90.31 93 THR A C 1
ATOM 739 O O . THR A 1 93 ? 14.935 7.483 -30.442 1.00 90.31 93 THR A O 1
ATOM 742 N N . PHE A 1 94 ? 16.344 6.310 -29.137 1.00 91.62 94 PHE A N 1
ATOM 743 C CA . PHE A 1 94 ? 15.585 5.062 -29.220 1.00 91.62 94 PHE A CA 1
ATOM 744 C C . PHE A 1 94 ? 14.161 5.216 -28.674 1.00 91.62 94 PHE A C 1
ATOM 746 O O . PHE A 1 94 ? 13.208 4.819 -29.342 1.00 91.62 94 PHE A O 1
ATOM 753 N N . ARG A 1 95 ? 13.996 5.877 -27.519 1.00 93.31 95 ARG A N 1
ATOM 754 C CA . ARG A 1 95 ? 12.683 6.173 -26.923 1.00 93.31 95 ARG A CA 1
ATOM 755 C C . ARG A 1 95 ? 11.763 6.914 -27.897 1.00 93.31 95 ARG A C 1
ATOM 757 O O . ARG A 1 95 ? 10.606 6.534 -28.070 1.00 93.31 95 ARG A O 1
ATOM 764 N N . ASN A 1 96 ? 12.270 7.960 -28.550 1.00 93.69 96 ASN A N 1
ATOM 765 C CA . ASN A 1 96 ? 11.496 8.752 -29.508 1.00 93.69 96 ASN A CA 1
ATOM 766 C C . ASN A 1 96 ? 11.184 7.966 -30.786 1.00 93.69 96 ASN A C 1
ATOM 768 O O . ASN A 1 96 ? 10.054 8.010 -31.271 1.00 93.69 96 ASN A O 1
ATOM 772 N N . LEU A 1 97 ? 12.158 7.214 -31.308 1.00 93.31 97 LEU A N 1
ATOM 773 C CA . LEU A 1 97 ? 11.969 6.356 -32.479 1.00 93.31 97 LEU A CA 1
ATOM 774 C C . LEU A 1 97 ? 10.909 5.283 -32.226 1.00 93.31 97 LEU A C 1
ATOM 776 O O . LEU A 1 97 ? 10.075 5.032 -33.095 1.00 93.31 97 LEU A O 1
ATOM 780 N N . LEU A 1 98 ? 10.909 4.683 -31.036 1.00 94.00 98 LEU A N 1
ATOM 781 C CA . LEU A 1 98 ? 9.939 3.673 -30.638 1.00 94.00 98 LEU A CA 1
ATOM 782 C C . LEU A 1 98 ? 8.519 4.251 -30.561 1.00 94.00 98 LEU A C 1
ATOM 784 O O . LEU A 1 98 ? 7.587 3.622 -31.058 1.00 94.00 98 LEU A O 1
ATOM 788 N N . GLU A 1 99 ? 8.345 5.466 -30.026 1.00 93.94 99 GLU A N 1
ATOM 789 C CA . GLU A 1 99 ? 7.042 6.146 -30.032 1.00 93.94 99 GLU A CA 1
ATOM 790 C C . GLU A 1 99 ? 6.547 6.443 -31.457 1.00 93.94 99 GLU A C 1
ATOM 792 O O . GLU A 1 99 ? 5.392 6.159 -31.784 1.00 93.94 99 GLU A O 1
ATOM 797 N N . VAL A 1 100 ? 7.411 7.003 -32.311 1.00 94.25 100 VAL A N 1
ATOM 798 C CA . VAL A 1 100 ? 7.065 7.339 -33.702 1.00 94.25 100 VAL A CA 1
ATOM 799 C C . VAL A 1 100 ? 6.691 6.081 -34.479 1.00 94.25 100 VAL A C 1
ATOM 801 O O . VAL A 1 100 ? 5.651 6.053 -35.139 1.00 94.25 100 VAL A O 1
ATOM 804 N N . LYS A 1 101 ? 7.496 5.020 -34.359 1.00 93.25 101 LYS A N 1
ATOM 805 C CA . LYS A 1 101 ? 7.252 3.754 -35.050 1.00 93.25 101 LYS A CA 1
ATOM 806 C C . LYS A 1 101 ? 5.972 3.081 -34.558 1.00 93.25 101 LYS A C 1
ATOM 808 O O . LYS A 1 101 ? 5.166 2.668 -35.382 1.00 93.25 101 LYS A O 1
ATOM 813 N N . ALA A 1 102 ? 5.729 3.053 -33.246 1.00 93.94 102 ALA A N 1
ATOM 814 C CA . ALA A 1 102 ? 4.502 2.490 -32.685 1.00 93.94 102 ALA A CA 1
ATOM 815 C C . ALA A 1 102 ? 3.240 3.179 -33.218 1.00 93.94 102 ALA A C 1
ATOM 817 O O . ALA A 1 102 ? 2.246 2.512 -33.499 1.00 93.94 102 ALA A O 1
ATOM 818 N N . ARG A 1 103 ? 3.279 4.506 -33.394 1.00 93.31 103 ARG A N 1
ATOM 819 C CA . ARG A 1 103 ? 2.169 5.261 -33.995 1.00 93.31 103 ARG A CA 1
ATOM 820 C C . ARG A 1 103 ? 2.015 4.968 -35.487 1.00 93.31 103 ARG A C 1
ATOM 822 O O . ARG A 1 103 ? 0.888 4.798 -35.939 1.00 93.31 103 ARG A O 1
ATOM 829 N N . ALA A 1 104 ? 3.119 4.909 -36.230 1.00 93.06 104 ALA A N 1
ATOM 830 C CA . ALA A 1 104 ? 3.105 4.652 -37.670 1.00 93.06 104 ALA A CA 1
ATOM 831 C C . ALA A 1 104 ? 2.582 3.245 -38.012 1.00 93.06 104 ALA A C 1
ATOM 833 O O . ALA A 1 104 ? 1.806 3.089 -38.948 1.00 93.06 104 ALA A O 1
ATOM 834 N N . GLU A 1 105 ? 2.965 2.244 -37.220 1.00 90.81 105 GLU A N 1
ATOM 835 C CA . GLU A 1 105 ? 2.601 0.832 -37.409 1.00 90.81 105 GLU A CA 1
ATOM 836 C C . GLU A 1 105 ? 1.272 0.453 -36.723 1.00 90.81 105 GLU A C 1
ATOM 838 O O . GLU A 1 105 ? 0.862 -0.706 -36.741 1.00 90.81 105 GLU A O 1
ATOM 843 N N . GLY A 1 106 ? 0.597 1.410 -36.072 1.00 90.19 106 GLY A N 1
ATOM 844 C CA . GLY A 1 106 ? -0.686 1.176 -35.404 1.00 90.19 106 GLY A CA 1
ATOM 845 C C . GLY A 1 106 ? -0.611 0.230 -34.202 1.00 90.19 106 GLY A C 1
ATOM 846 O O . GLY A 1 106 ? -1.583 -0.466 -33.901 1.00 90.19 106 GLY A O 1
ATOM 847 N N . TRP A 1 107 ? 0.527 0.179 -33.505 1.00 93.06 107 TRP A N 1
ATOM 848 C CA . TRP A 1 107 ? 0.675 -0.641 -32.303 1.00 93.06 107 TRP A CA 1
ATOM 849 C C . TRP A 1 107 ? -0.235 -0.144 -31.180 1.00 93.06 107 TRP A C 1
ATOM 851 O O . TRP A 1 107 ? -0.661 1.014 -31.133 1.00 93.06 107 TRP A O 1
ATOM 861 N N . LYS A 1 108 ? -0.535 -1.026 -30.224 1.00 92.19 108 LYS A N 1
ATOM 862 C CA . LYS A 1 108 ? -1.390 -0.668 -29.094 1.00 92.19 108 LYS A CA 1
ATOM 863 C C . LYS A 1 108 ? -0.624 0.253 -28.144 1.00 92.19 108 LYS A C 1
ATOM 865 O O . LYS A 1 108 ? 0.328 -0.177 -27.498 1.00 92.19 108 LYS A O 1
ATOM 870 N N . ILE A 1 109 ? -1.091 1.494 -28.013 1.00 92.81 109 ILE A N 1
ATOM 871 C CA . ILE A 1 109 ? -0.507 2.515 -27.135 1.00 92.81 109 ILE A CA 1
ATOM 872 C C . ILE A 1 109 ? -1.484 2.855 -26.005 1.00 92.81 109 ILE A C 1
ATOM 874 O O . ILE A 1 109 ? -2.679 3.048 -26.230 1.00 92.81 109 ILE A O 1
ATOM 878 N N . LYS A 1 110 ? -0.977 2.957 -24.774 1.00 92.31 110 LYS A N 1
ATOM 879 C CA . LYS A 1 110 ? -1.728 3.402 -23.596 1.00 92.31 110 LYS A CA 1
ATOM 880 C C . LYS A 1 110 ? -0.922 4.432 -22.814 1.00 92.31 110 LYS A C 1
ATOM 882 O O . LYS A 1 110 ? 0.104 4.109 -22.228 1.00 92.31 110 LYS A O 1
ATOM 887 N N . THR A 1 111 ? -1.429 5.654 -22.718 1.00 87.44 111 THR A N 1
ATOM 888 C CA . THR A 1 111 ? -0.791 6.713 -21.924 1.00 87.44 111 THR A CA 1
ATOM 889 C C . THR A 1 111 ? -1.435 6.803 -20.543 1.00 87.44 111 THR A C 1
ATOM 891 O O . THR A 1 111 ? -2.661 6.848 -20.416 1.00 87.44 111 THR A O 1
ATOM 894 N N . LYS A 1 112 ? -0.620 6.823 -19.484 1.00 78.06 112 LYS A N 1
ATOM 895 C CA . LYS A 1 112 ? -1.080 6.992 -18.099 1.00 78.06 112 LYS A CA 1
ATOM 896 C C . LYS A 1 112 ? -0.170 7.987 -17.384 1.00 78.06 112 LYS A C 1
ATOM 898 O O . LYS A 1 112 ? 0.973 7.681 -17.069 1.00 78.06 112 LYS A O 1
ATOM 903 N N . LYS A 1 113 ? -0.712 9.164 -17.054 1.00 79.25 113 LYS A N 1
ATOM 904 C CA . LYS A 1 113 ? 0.041 10.276 -16.446 1.00 79.25 113 LYS A CA 1
ATOM 905 C C . LYS A 1 113 ? 1.243 10.681 -17.316 1.00 79.25 113 LYS A C 1
ATOM 907 O O . LYS A 1 113 ? 1.026 11.235 -18.384 1.00 79.25 113 LYS A O 1
ATOM 912 N N . ARG A 1 114 ? 2.472 10.438 -16.841 1.00 75.12 114 ARG A N 1
ATOM 913 C CA . ARG A 1 114 ? 3.734 10.790 -17.512 1.00 75.12 114 ARG A CA 1
ATOM 914 C C . ARG A 1 114 ? 4.337 9.633 -18.313 1.00 75.12 114 ARG A C 1
ATOM 916 O O . ARG A 1 114 ? 5.296 9.867 -19.034 1.00 75.12 114 ARG A O 1
ATOM 923 N N . ASP A 1 115 ? 3.761 8.435 -18.219 1.00 79.00 115 ASP A N 1
ATOM 924 C CA . ASP A 1 115 ? 4.303 7.235 -18.853 1.00 79.00 115 ASP A CA 1
ATOM 925 C C . ASP A 1 115 ? 3.464 6.829 -20.066 1.00 79.00 115 ASP A C 1
ATOM 927 O O . ASP A 1 115 ? 2.224 6.877 -20.039 1.00 79.00 115 ASP A O 1
ATOM 931 N N . THR A 1 116 ? 4.143 6.382 -21.122 1.00 88.06 116 THR A N 1
ATOM 932 C CA . THR A 1 116 ? 3.502 5.816 -22.317 1.00 88.06 116 THR A CA 1
ATOM 933 C C . THR A 1 116 ? 3.851 4.345 -22.442 1.00 88.06 116 THR A C 1
ATOM 935 O O . THR A 1 116 ? 5.020 3.987 -22.460 1.00 88.06 116 THR A O 1
ATOM 938 N N . TRP A 1 117 ? 2.834 3.497 -22.538 1.00 91.25 117 TRP A N 1
ATOM 939 C CA . TRP A 1 117 ? 2.976 2.053 -22.672 1.00 91.25 117 TRP A CA 1
ATOM 940 C C . TRP A 1 117 ? 2.694 1.636 -24.109 1.00 91.25 117 TRP A C 1
ATOM 942 O O . TRP A 1 117 ? 1.676 2.042 -24.672 1.00 91.25 117 TRP A O 1
ATOM 952 N N . ILE A 1 118 ? 3.566 0.817 -24.684 1.00 92.25 118 ILE A N 1
ATOM 953 C CA . ILE A 1 118 ? 3.452 0.272 -26.037 1.00 92.25 118 ILE A CA 1
ATOM 954 C C . ILE A 1 118 ? 3.447 -1.250 -25.920 1.00 92.25 118 ILE A C 1
ATOM 956 O O . ILE A 1 118 ? 4.329 -1.820 -25.285 1.00 92.25 118 ILE A O 1
ATOM 960 N N . TYR A 1 119 ? 2.465 -1.905 -26.528 1.00 87.75 119 TYR A N 1
ATOM 961 C CA . TYR A 1 119 ? 2.343 -3.363 -26.514 1.00 87.75 119 TYR A CA 1
ATOM 962 C C . TYR A 1 119 ? 2.560 -3.903 -27.923 1.00 87.75 119 TYR A C 1
ATOM 964 O O . TYR A 1 119 ? 1.823 -3.514 -28.834 1.00 87.75 119 TYR A O 1
ATOM 972 N N . GLN A 1 120 ? 3.537 -4.800 -28.088 1.00 85.62 120 GLN A N 1
ATOM 973 C CA . GLN A 1 120 ? 3.843 -5.411 -29.376 1.00 85.62 120 GLN A CA 1
ATOM 974 C C . GLN A 1 120 ? 4.295 -6.871 -29.234 1.00 85.62 120 GLN A C 1
ATOM 976 O O . GLN A 1 120 ? 5.430 -7.162 -28.863 1.00 85.62 120 GLN A O 1
ATOM 981 N N . GLY A 1 121 ? 3.399 -7.801 -29.576 1.00 79.12 121 GLY A N 1
ATOM 982 C CA . GLY A 1 121 ? 3.648 -9.239 -29.447 1.00 79.12 121 GLY A CA 1
ATOM 983 C C . GLY A 1 121 ? 3.983 -9.638 -28.006 1.00 79.12 121 GLY A C 1
ATOM 984 O O . GLY A 1 121 ? 3.224 -9.330 -27.088 1.00 79.12 121 GLY A O 1
ATOM 985 N N . ALA A 1 122 ? 5.125 -10.306 -27.824 1.00 74.00 122 ALA A N 1
ATOM 986 C CA . ALA A 1 122 ? 5.650 -10.718 -26.519 1.00 74.00 122 ALA A CA 1
ATOM 987 C C . ALA A 1 122 ? 6.380 -9.592 -25.753 1.00 74.00 122 ALA A C 1
ATOM 989 O O . ALA A 1 122 ? 6.761 -9.782 -24.598 1.00 74.00 122 ALA A O 1
ATOM 990 N N . LEU A 1 123 ? 6.572 -8.421 -26.374 1.00 82.19 123 LEU A N 1
ATOM 991 C CA . LEU A 1 123 ? 7.274 -7.288 -25.777 1.00 82.19 123 LEU A CA 1
ATOM 992 C C . LEU A 1 123 ? 6.291 -6.201 -25.342 1.00 82.19 123 LEU A C 1
ATOM 994 O O . LEU A 1 123 ? 5.376 -5.805 -26.072 1.00 82.19 123 LEU A O 1
ATOM 998 N N . THR A 1 124 ? 6.511 -5.676 -24.141 1.00 87.69 124 THR A N 1
ATOM 999 C CA . THR A 1 124 ? 5.870 -4.447 -23.671 1.00 87.69 124 THR A CA 1
ATOM 1000 C C . THR A 1 124 ? 6.945 -3.397 -23.428 1.00 87.69 124 THR A C 1
ATOM 1002 O O . THR A 1 124 ? 8.011 -3.698 -22.907 1.00 87.69 124 THR A O 1
ATOM 1005 N N . PHE A 1 125 ? 6.682 -2.150 -23.797 1.00 89.69 125 PHE A N 1
ATOM 1006 C CA . PHE A 1 125 ? 7.604 -1.042 -23.580 1.00 89.69 125 PHE A CA 1
ATOM 1007 C C . PHE A 1 125 ? 6.935 0.027 -22.727 1.00 89.69 125 PHE A C 1
ATOM 1009 O O . PHE A 1 125 ? 5.810 0.432 -23.021 1.00 89.69 125 PHE A O 1
ATOM 1016 N N . GLN A 1 126 ? 7.634 0.525 -21.713 1.00 90.19 126 GLN A N 1
ATOM 1017 C CA . GLN A 1 126 ? 7.261 1.745 -21.004 1.00 90.19 126 GLN A CA 1
ATOM 1018 C C . GLN A 1 126 ? 8.252 2.848 -21.359 1.00 90.19 126 GLN A C 1
ATOM 1020 O O . GLN A 1 126 ? 9.452 2.732 -21.125 1.00 90.19 126 GLN A O 1
ATOM 1025 N N . LEU A 1 127 ? 7.730 3.936 -21.909 1.00 91.00 127 LEU A N 1
ATOM 1026 C CA . LEU A 1 127 ? 8.495 5.125 -22.240 1.00 91.00 127 LEU A CA 1
ATOM 1027 C C . LEU A 1 127 ? 8.398 6.124 -21.091 1.00 91.00 127 LEU A C 1
ATOM 1029 O O . LEU A 1 127 ? 7.302 6.604 -20.778 1.00 91.00 127 LEU A O 1
ATOM 1033 N N . GLY A 1 128 ? 9.552 6.435 -20.507 1.00 85.88 128 GLY A N 1
ATOM 1034 C CA . GLY A 1 128 ? 9.748 7.550 -19.591 1.00 85.88 128 GLY A CA 1
ATOM 1035 C C . GLY A 1 128 ? 10.161 8.828 -20.329 1.00 85.88 128 GLY A C 1
ATOM 1036 O O . GLY A 1 128 ? 9.883 9.006 -21.520 1.00 85.88 128 GLY A O 1
ATOM 1037 N N . HIS A 1 129 ? 10.833 9.724 -19.601 1.00 84.19 129 HIS A N 1
ATOM 1038 C CA . HIS A 1 129 ? 11.337 10.993 -20.137 1.00 84.19 129 HIS A CA 1
ATOM 1039 C C . HIS A 1 129 ? 12.482 10.777 -21.142 1.00 84.19 129 HIS A C 1
ATOM 1041 O O . HIS A 1 129 ? 12.420 11.248 -22.273 1.00 84.19 129 HIS A O 1
ATOM 1047 N N . ASP A 1 130 ? 13.501 10.024 -20.738 1.00 86.38 130 ASP A N 1
ATOM 1048 C CA . ASP A 1 130 ? 14.710 9.683 -21.499 1.00 86.38 130 ASP A CA 1
ATOM 1049 C C . ASP A 1 130 ? 14.989 8.169 -21.507 1.00 86.38 130 ASP A C 1
ATOM 1051 O O . ASP A 1 130 ? 16.020 7.712 -22.003 1.00 86.38 130 ASP A O 1
ATOM 1055 N N . THR A 1 131 ? 14.052 7.385 -20.976 1.00 87.19 131 THR A N 1
ATOM 1056 C CA . THR A 1 131 ? 14.190 5.945 -20.781 1.00 87.19 131 THR A CA 1
ATOM 1057 C C . THR A 1 131 ? 13.158 5.152 -21.564 1.00 87.19 131 THR A C 1
ATOM 1059 O O . THR A 1 131 ? 12.003 5.557 -21.716 1.00 87.19 131 THR A O 1
ATOM 1062 N N . THR A 1 132 ? 13.578 3.976 -22.020 1.00 88.56 132 THR A N 1
ATOM 1063 C CA . THR A 1 132 ? 12.692 2.905 -22.479 1.00 88.56 132 THR A CA 1
ATOM 1064 C C . THR A 1 132 ? 12.899 1.706 -21.573 1.00 88.56 132 THR A C 1
ATOM 1066 O O . THR A 1 132 ? 13.997 1.167 -21.519 1.00 88.56 132 THR A O 1
ATOM 1069 N N . ILE A 1 133 ? 11.861 1.282 -20.863 1.00 86.44 133 ILE A N 1
ATOM 1070 C CA . ILE A 1 133 ? 11.874 0.025 -20.119 1.00 86.44 133 ILE A CA 1
ATOM 1071 C C . ILE A 1 133 ? 11.258 -1.034 -21.020 1.00 86.44 133 ILE A C 1
ATOM 1073 O O . ILE A 1 133 ? 10.090 -0.921 -21.397 1.00 86.44 133 ILE A O 1
ATOM 1077 N N . ILE A 1 134 ? 12.053 -2.038 -21.380 1.00 85.00 134 ILE A N 1
ATOM 1078 C CA . ILE A 1 134 ? 11.583 -3.199 -22.133 1.00 85.00 134 ILE A CA 1
ATOM 1079 C C . ILE A 1 134 ? 11.183 -4.273 -21.135 1.00 85.00 134 ILE A C 1
ATOM 1081 O O . ILE A 1 134 ? 11.969 -4.637 -20.267 1.00 85.00 134 ILE A O 1
ATOM 1085 N N . TYR A 1 135 ? 9.971 -4.772 -21.293 1.00 77.69 135 TYR A N 1
ATOM 1086 C CA . TYR A 1 135 ? 9.404 -5.882 -20.561 1.00 77.69 135 TYR A CA 1
ATOM 1087 C C . TYR A 1 135 ? 9.334 -7.082 -21.514 1.00 77.69 135 TYR A C 1
ATOM 1089 O O . TYR A 1 135 ? 8.634 -7.024 -22.530 1.00 77.69 135 TYR A O 1
ATOM 1097 N N . CYS A 1 136 ? 10.066 -8.153 -21.198 1.00 70.38 136 CYS A N 1
ATOM 1098 C CA . CYS A 1 136 ? 10.076 -9.398 -21.970 1.00 70.38 136 CYS A CA 1
ATOM 1099 C C . CYS A 1 136 ? 9.574 -10.569 -21.122 1.00 70.38 136 CYS A C 1
ATOM 1101 O O . CYS A 1 136 ? 10.064 -10.772 -20.013 1.00 70.38 136 CYS A O 1
ATOM 1103 N N . SER A 1 137 ? 8.647 -11.368 -21.655 1.00 59.06 137 SER A N 1
ATOM 1104 C CA . SER A 1 137 ? 8.198 -12.620 -21.028 1.00 59.06 137 SER A CA 1
ATOM 1105 C C . SER A 1 137 ? 9.240 -13.749 -21.092 1.00 59.06 137 SER A C 1
ATOM 1107 O O . SER A 1 137 ? 9.026 -14.812 -20.515 1.00 59.06 137 SER A O 1
ATOM 1109 N N . GLU A 1 138 ? 10.359 -13.542 -21.798 1.00 63.16 138 GLU A N 1
ATOM 1110 C CA . GLU A 1 138 ? 11.452 -14.510 -21.983 1.00 63.16 138 GLU A CA 1
ATOM 1111 C C . GLU A 1 138 ? 12.777 -13.949 -21.444 1.00 63.16 138 GLU A C 1
ATOM 1113 O O . GLU A 1 138 ? 13.628 -13.473 -22.194 1.00 63.16 138 GLU A O 1
ATOM 1118 N N . PRO A 1 139 ? 12.967 -13.965 -20.119 1.00 54.56 139 PRO A N 1
ATOM 1119 C CA . PRO A 1 139 ? 14.019 -13.197 -19.457 1.00 54.56 139 PRO A CA 1
ATOM 1120 C C . PRO A 1 139 ? 15.466 -13.641 -19.721 1.00 54.56 139 PRO A C 1
ATOM 1122 O O . PRO A 1 139 ? 16.406 -12.924 -19.368 1.00 54.56 139 PRO A O 1
ATOM 1125 N N . GLN A 1 140 ? 15.666 -14.844 -20.261 1.00 55.88 140 GLN A N 1
ATOM 1126 C CA . GLN A 1 140 ? 16.993 -15.450 -20.418 1.00 55.88 140 GLN A CA 1
ATOM 1127 C C . GLN A 1 140 ? 17.569 -15.287 -21.826 1.00 55.88 140 GLN A C 1
ATOM 1129 O O . GLN A 1 140 ? 18.769 -15.487 -22.000 1.00 55.88 140 GLN A O 1
ATOM 1134 N N . ASP A 1 141 ? 16.749 -14.891 -22.803 1.00 67.00 141 ASP A N 1
ATOM 1135 C CA . ASP A 1 141 ? 17.181 -14.743 -24.187 1.00 67.00 141 ASP A CA 1
ATOM 1136 C C . ASP A 1 141 ? 17.030 -13.297 -24.676 1.00 67.00 141 ASP A C 1
ATOM 1138 O O . ASP A 1 141 ? 16.063 -12.895 -25.325 1.00 67.00 141 ASP A O 1
ATOM 1142 N N . LEU A 1 142 ? 18.041 -12.490 -24.354 1.00 72.56 142 LEU A N 1
ATOM 1143 C CA . LEU A 1 142 ? 18.147 -11.118 -24.843 1.00 72.56 142 LEU A CA 1
ATOM 1144 C C . LEU A 1 142 ? 18.423 -11.048 -26.350 1.00 72.56 142 LEU A C 1
ATOM 1146 O O . LEU A 1 142 ? 18.222 -9.988 -26.945 1.00 72.56 142 LEU A O 1
ATOM 1150 N N . THR A 1 143 ? 18.849 -12.148 -26.984 1.00 80.25 143 THR A N 1
ATOM 1151 C CA . THR A 1 143 ? 19.129 -12.153 -28.425 1.00 80.25 143 THR A CA 1
ATOM 1152 C C . THR A 1 143 ? 17.852 -11.949 -29.228 1.00 80.25 143 THR A C 1
ATOM 1154 O O . THR A 1 143 ? 17.866 -11.155 -30.164 1.00 80.25 143 THR A O 1
ATOM 1157 N N . VAL A 1 144 ? 16.722 -12.498 -28.768 1.00 80.44 144 VAL A N 1
ATOM 1158 C CA . VAL A 1 144 ? 15.389 -12.273 -29.356 1.00 80.44 144 VAL A CA 1
ATOM 1159 C C . VAL A 1 144 ? 15.014 -10.788 -29.353 1.00 80.44 144 VAL A C 1
ATOM 1161 O O . VAL A 1 144 ? 14.488 -10.269 -30.339 1.00 80.44 144 VAL A O 1
ATOM 1164 N N . ILE A 1 145 ? 15.321 -10.063 -28.270 1.00 82.69 145 ILE A N 1
ATOM 1165 C CA . ILE A 1 145 ? 15.077 -8.614 -28.202 1.00 82.69 145 ILE A CA 1
ATOM 1166 C C . ILE A 1 145 ? 15.996 -7.880 -29.188 1.00 82.69 145 ILE A C 1
ATOM 1168 O O . ILE A 1 145 ? 15.549 -6.976 -29.895 1.00 82.69 145 ILE A O 1
ATOM 1172 N N . GLY A 1 146 ? 17.264 -8.287 -29.279 1.00 88.19 146 GLY A N 1
ATOM 1173 C CA . GLY A 1 146 ? 18.220 -7.747 -30.247 1.00 88.19 146 GLY A CA 1
ATOM 1174 C C . GLY A 1 146 ? 17.785 -7.955 -31.701 1.00 88.19 146 GLY A C 1
ATOM 1175 O O . GLY A 1 146 ? 17.807 -7.012 -32.493 1.00 88.19 146 GLY A O 1
ATOM 1176 N N . GLU A 1 147 ? 17.322 -9.154 -32.048 1.00 89.88 147 GLU A N 1
ATOM 1177 C CA . GLU A 1 147 ? 16.781 -9.481 -33.370 1.00 89.88 147 GLU A CA 1
ATOM 1178 C C . GLU A 1 147 ? 15.526 -8.667 -33.683 1.00 89.88 147 GLU A C 1
ATOM 1180 O O . GLU A 1 147 ? 15.413 -8.104 -34.774 1.00 89.88 147 GLU A O 1
ATOM 1185 N N . TRP A 1 148 ? 14.623 -8.526 -32.708 1.00 90.56 148 TRP A N 1
ATOM 1186 C CA . TRP A 1 148 ? 13.433 -7.691 -32.838 1.00 90.56 148 TRP A CA 1
ATOM 1187 C C . TRP A 1 148 ? 13.800 -6.226 -33.113 1.00 90.56 148 TRP A C 1
ATOM 1189 O O . TRP A 1 148 ? 13.274 -5.610 -34.045 1.00 90.56 148 TRP A O 1
ATOM 1199 N N . VAL A 1 149 ? 14.757 -5.671 -32.360 1.00 90.94 149 VAL A N 1
ATOM 1200 C CA . VAL A 1 149 ? 15.254 -4.304 -32.571 1.00 90.94 149 VAL A CA 1
ATOM 1201 C C . VAL A 1 149 ? 15.876 -4.168 -33.958 1.00 90.94 149 VAL A C 1
ATOM 1203 O O . VAL A 1 149 ? 15.544 -3.236 -34.693 1.00 90.94 149 VAL A O 1
ATOM 1206 N N . LYS A 1 150 ? 16.729 -5.113 -34.360 1.00 92.88 150 LYS A N 1
ATOM 1207 C CA . LYS A 1 150 ? 17.370 -5.105 -35.678 1.00 92.88 150 LYS A CA 1
ATOM 1208 C C . LYS A 1 150 ? 16.337 -5.144 -36.800 1.00 92.88 150 LYS A C 1
ATOM 1210 O O . LYS A 1 150 ? 16.421 -4.343 -37.730 1.00 92.88 150 LYS A O 1
ATOM 1215 N N . HIS A 1 151 ? 15.331 -6.006 -36.689 1.00 91.94 151 HIS A N 1
ATOM 1216 C CA . HIS A 1 151 ? 14.251 -6.119 -37.664 1.00 91.94 151 HIS A CA 1
ATOM 1217 C C . HIS A 1 151 ? 13.463 -4.808 -37.812 1.00 91.94 151 HIS A C 1
ATOM 1219 O O . HIS A 1 151 ? 13.218 -4.348 -38.926 1.00 91.94 151 HIS A O 1
ATOM 1225 N N . HIS A 1 152 ? 13.101 -4.166 -36.699 1.00 91.25 152 HIS A N 1
ATOM 1226 C CA . HIS A 1 152 ? 12.239 -2.985 -36.726 1.00 91.25 152 HIS A CA 1
ATOM 1227 C C . HIS A 1 152 ? 12.977 -1.663 -36.982 1.00 91.25 152 HIS A C 1
ATOM 1229 O O . HIS A 1 152 ? 12.369 -0.736 -37.530 1.00 91.25 152 HIS A O 1
ATOM 1235 N N . PHE A 1 153 ? 14.253 -1.553 -36.609 1.00 93.31 153 PHE A N 1
ATOM 1236 C CA . PHE A 1 153 ? 14.979 -0.279 -36.609 1.00 93.31 153 PHE A CA 1
ATOM 1237 C C . PHE A 1 153 ? 16.179 -0.220 -37.558 1.00 93.31 153 PHE A C 1
ATOM 1239 O O . PHE A 1 153 ? 16.612 0.892 -37.855 1.00 93.31 153 PHE A O 1
ATOM 1246 N N . SER A 1 154 ? 16.669 -1.339 -38.111 1.00 91.38 154 SER A N 1
ATOM 1247 C CA . SER A 1 154 ? 17.763 -1.305 -39.106 1.00 91.38 154 SER A CA 1
ATOM 1248 C C . SER A 1 154 ? 17.514 -0.400 -40.323 1.00 91.38 154 SER A C 1
ATOM 1250 O O . SER A 1 154 ? 18.481 0.201 -40.783 1.00 91.38 154 SER A O 1
ATOM 1252 N N . PRO A 1 155 ? 16.275 -0.196 -40.828 1.00 89.81 155 PRO A N 1
ATOM 1253 C CA . PRO A 1 155 ? 16.062 0.725 -41.948 1.00 89.81 155 PRO A CA 1
ATOM 1254 C C . PRO A 1 155 ? 16.187 2.210 -41.570 1.00 89.81 155 PRO A C 1
ATOM 1256 O O . PRO A 1 155 ? 16.196 3.061 -42.453 1.00 89.81 155 PRO A O 1
ATOM 1259 N N . ILE A 1 156 ? 16.204 2.533 -40.271 1.00 88.06 156 ILE A N 1
ATOM 1260 C CA . ILE A 1 156 ? 16.067 3.903 -39.748 1.00 88.06 156 ILE A CA 1
ATOM 1261 C C . ILE A 1 156 ? 17.312 4.327 -38.952 1.00 88.06 156 ILE A C 1
ATOM 1263 O O . ILE A 1 156 ? 17.677 5.501 -38.948 1.00 88.06 156 ILE A O 1
ATOM 1267 N N . VAL A 1 157 ? 17.973 3.389 -38.273 1.00 86.75 157 VAL A N 1
ATOM 1268 C CA . VAL A 1 157 ? 19.120 3.644 -37.394 1.00 86.75 157 VAL A CA 1
ATOM 1269 C C . VAL A 1 157 ? 20.412 3.248 -38.105 1.00 86.75 157 VAL A C 1
ATOM 1271 O O . VAL A 1 157 ? 20.614 2.076 -38.406 1.00 86.75 157 VAL A O 1
ATOM 1274 N N . LEU A 1 158 ? 21.299 4.224 -38.335 1.00 85.06 158 LEU A N 1
ATOM 1275 C CA . LEU A 1 158 ? 22.586 4.014 -39.016 1.00 85.06 158 LEU A CA 1
ATOM 1276 C C . LEU A 1 158 ? 23.524 3.071 -38.246 1.00 85.06 158 LEU A C 1
ATOM 1278 O O . LEU A 1 158 ? 24.174 2.229 -38.854 1.00 85.06 158 LEU A O 1
ATOM 1282 N N . ASP A 1 159 ? 23.577 3.200 -36.920 1.00 90.00 159 ASP A N 1
ATOM 1283 C CA . ASP A 1 159 ? 24.383 2.352 -36.033 1.00 90.00 159 ASP A CA 1
ATOM 1284 C C . ASP A 1 159 ? 23.478 1.380 -35.261 1.00 90.00 159 ASP A C 1
ATOM 1286 O O . ASP A 1 159 ? 23.252 1.497 -34.052 1.00 90.00 159 ASP A O 1
ATOM 1290 N N . ILE A 1 160 ? 22.857 0.461 -36.007 1.00 92.31 160 ILE A N 1
ATOM 1291 C CA . ILE A 1 160 ? 21.912 -0.504 -35.437 1.00 92.31 160 ILE A CA 1
ATOM 1292 C C . ILE A 1 160 ? 22.595 -1.460 -34.456 1.00 92.31 160 ILE A C 1
ATOM 1294 O O . ILE A 1 160 ? 21.987 -1.825 -33.454 1.00 92.31 160 ILE A O 1
ATOM 1298 N N . ASP A 1 161 ? 23.854 -1.826 -34.697 1.00 91.12 161 ASP A N 1
ATOM 1299 C CA . ASP A 1 161 ? 24.575 -2.785 -33.860 1.00 91.12 161 ASP A CA 1
ATOM 1300 C C . ASP A 1 161 ? 24.880 -2.202 -32.469 1.00 91.12 161 ASP A C 1
ATOM 1302 O O . ASP A 1 161 ? 24.751 -2.910 -31.472 1.00 91.12 161 ASP A O 1
ATOM 1306 N N . SER A 1 162 ? 25.171 -0.900 -32.365 1.00 87.19 162 SER A N 1
ATOM 1307 C CA . SER A 1 162 ? 25.288 -0.203 -31.075 1.00 87.19 162 SER A CA 1
ATOM 1308 C C . SER A 1 162 ? 23.970 -0.174 -30.301 1.00 87.19 162 SER A C 1
ATOM 1310 O O . SER A 1 162 ? 23.947 -0.414 -29.091 1.00 87.19 162 SER A O 1
ATOM 1312 N N . LEU A 1 163 ? 22.844 0.062 -30.983 1.00 86.00 163 LEU A N 1
ATOM 1313 C CA . LEU A 1 163 ? 21.526 0.019 -30.348 1.00 86.00 163 LEU A CA 1
ATOM 1314 C C . LEU A 1 163 ? 21.169 -1.400 -29.882 1.00 86.00 163 LEU A C 1
ATOM 1316 O O . LEU A 1 163 ? 20.721 -1.572 -28.749 1.00 86.00 163 LEU A O 1
ATOM 1320 N N . VAL A 1 164 ? 21.404 -2.407 -30.727 1.00 89.69 164 VAL A N 1
ATOM 1321 C CA . VAL A 1 164 ? 21.231 -3.822 -30.370 1.00 89.69 164 VAL A CA 1
ATOM 1322 C C . VAL A 1 164 ? 22.088 -4.150 -29.154 1.00 89.69 164 VAL A C 1
ATOM 1324 O O . VAL A 1 164 ? 21.557 -4.659 -28.174 1.00 89.69 164 VAL A O 1
ATOM 1327 N N . TYR A 1 165 ? 23.367 -3.764 -29.154 1.00 85.62 165 TYR A N 1
ATOM 1328 C CA . TYR A 1 165 ? 24.265 -3.992 -28.026 1.00 85.62 165 TYR A CA 1
ATOM 1329 C C . TYR A 1 165 ? 23.728 -3.387 -26.726 1.00 85.62 165 TYR A C 1
ATOM 1331 O O . TYR A 1 165 ? 23.709 -4.079 -25.713 1.00 85.62 165 TYR A O 1
ATOM 1339 N N . LYS A 1 166 ? 23.247 -2.136 -26.739 1.00 81.69 166 LYS A N 1
ATOM 1340 C CA . LYS A 1 166 ? 22.653 -1.493 -25.550 1.00 81.69 166 LYS A CA 1
ATOM 1341 C C . LYS A 1 166 ? 21.428 -2.245 -25.035 1.00 81.69 166 LYS A C 1
ATOM 1343 O O . LYS A 1 166 ? 21.252 -2.361 -23.827 1.00 81.69 166 LYS A O 1
ATOM 1348 N N . VAL A 1 167 ? 20.586 -2.737 -25.941 1.00 82.12 167 VAL A N 1
ATOM 1349 C CA . VAL A 1 167 ? 19.350 -3.450 -25.600 1.00 82.12 167 VAL A CA 1
ATOM 1350 C C . VAL A 1 167 ? 19.631 -4.857 -25.070 1.00 82.12 167 VAL A C 1
ATOM 1352 O O . VAL A 1 167 ? 18.958 -5.301 -24.142 1.00 82.12 167 VAL A O 1
ATOM 1355 N N . THR A 1 168 ? 20.647 -5.540 -25.601 1.00 82.06 168 THR A N 1
ATOM 1356 C CA . THR A 1 168 ? 21.062 -6.869 -25.127 1.00 82.06 168 THR A CA 1
ATOM 1357 C C . THR A 1 168 ? 22.052 -6.822 -23.960 1.00 82.06 168 THR A C 1
ATOM 1359 O O . THR A 1 168 ? 22.317 -7.853 -23.350 1.00 82.06 168 THR A O 1
ATOM 1362 N N . HIS A 1 169 ? 22.595 -5.647 -23.629 1.00 77.75 169 HIS A N 1
ATOM 1363 C CA . HIS A 1 169 ? 23.492 -5.413 -22.490 1.00 77.75 169 HIS A CA 1
ATOM 1364 C C . HIS A 1 169 ? 23.034 -4.186 -21.685 1.00 77.75 169 HIS A C 1
ATOM 1366 O O . HIS A 1 169 ? 23.756 -3.186 -21.596 1.00 77.75 169 HIS A O 1
ATOM 1372 N N . PRO A 1 170 ? 21.821 -4.228 -21.108 1.00 70.38 170 PRO A N 1
ATOM 1373 C CA . PRO A 1 170 ? 21.290 -3.106 -20.354 1.00 70.38 170 PRO A CA 1
ATOM 1374 C C . PRO A 1 170 ? 22.178 -2.816 -19.140 1.00 70.38 170 PRO A C 1
ATOM 1376 O O . PRO A 1 170 ? 22.651 -3.725 -18.455 1.00 70.38 170 PRO A O 1
ATOM 1379 N N . SER A 1 171 ? 22.403 -1.528 -18.865 1.00 63.75 171 SER A N 1
ATOM 1380 C CA . SER A 1 171 ? 23.288 -1.069 -17.784 1.00 63.75 171 SER A CA 1
ATOM 1381 C C . SER A 1 171 ? 22.786 -1.451 -16.391 1.00 63.75 171 SER A C 1
ATOM 1383 O O . SER A 1 171 ? 23.565 -1.520 -15.440 1.00 63.75 171 SER A O 1
ATOM 1385 N N . SER A 1 172 ? 21.488 -1.712 -16.267 1.00 61.97 172 SER A N 1
ATOM 1386 C CA . SER A 1 172 ? 20.871 -2.289 -15.086 1.00 61.97 172 SER A CA 1
ATOM 1387 C C . SER A 1 172 ? 19.784 -3.273 -15.498 1.00 61.97 172 SER A C 1
ATOM 1389 O O . SER A 1 172 ? 19.121 -3.108 -16.516 1.00 61.97 172 SER A O 1
ATOM 1391 N N . ILE A 1 173 ? 19.608 -4.317 -14.695 1.00 58.97 173 ILE A N 1
ATOM 1392 C CA . ILE A 1 173 ? 18.477 -5.234 -14.803 1.00 58.97 173 ILE A CA 1
ATOM 1393 C C . ILE A 1 173 ? 17.600 -4.945 -13.593 1.00 58.97 173 ILE A C 1
ATOM 1395 O O . ILE A 1 173 ? 18.029 -5.135 -12.453 1.00 58.97 173 ILE A O 1
ATOM 1399 N N . SER A 1 174 ? 16.392 -4.452 -13.842 1.00 54.06 174 SER A N 1
ATOM 1400 C CA . SER A 1 174 ? 15.382 -4.282 -12.805 1.00 54.06 174 SER A CA 1
ATOM 1401 C C . SER A 1 174 ? 14.437 -5.478 -12.868 1.00 54.06 174 SER A C 1
ATOM 1403 O O . SER A 1 174 ? 14.058 -5.950 -13.939 1.00 54.06 174 SER A O 1
ATOM 1405 N N . ARG A 1 175 ? 14.094 -6.026 -11.707 1.00 55.69 175 ARG A N 1
ATOM 1406 C CA . ARG A 1 175 ? 13.083 -7.074 -11.594 1.00 55.69 175 ARG A CA 1
ATOM 1407 C C . ARG A 1 175 ? 11.852 -6.433 -11.004 1.00 55.69 175 ARG A C 1
ATOM 1409 O O . ARG A 1 175 ? 11.892 -5.997 -9.856 1.00 55.69 175 ARG A O 1
ATOM 1416 N N . ASP A 1 176 ? 10.776 -6.412 -11.770 1.00 55.09 176 ASP A N 1
ATOM 1417 C CA . ASP A 1 176 ? 9.470 -6.011 -11.262 1.00 55.09 176 ASP A CA 1
ATOM 1418 C C . ASP A 1 176 ? 8.762 -7.247 -10.709 1.00 55.09 176 ASP A C 1
ATOM 1420 O O . ASP A 1 176 ? 7.697 -7.615 -11.179 1.00 55.09 176 ASP A O 1
ATOM 1424 N N . GLU A 1 177 ? 9.417 -7.984 -9.800 1.00 61.69 177 GLU A N 1
ATOM 1425 C CA . GLU A 1 177 ? 8.990 -9.360 -9.535 1.00 61.69 177 GLU A CA 1
ATOM 1426 C C . GLU A 1 177 ? 8.819 -9.711 -8.080 1.00 61.69 177 GLU A C 1
ATOM 1428 O O . GLU A 1 177 ? 9.716 -10.233 -7.407 1.00 61.69 177 GLU A O 1
ATOM 1433 N N . THR A 1 178 ? 7.623 -9.464 -7.577 1.00 72.50 178 THR A N 1
ATOM 1434 C CA . THR A 1 178 ? 7.296 -9.847 -6.214 1.00 72.50 178 THR A CA 1
ATOM 1435 C C . THR A 1 178 ? 5.840 -10.320 -6.109 1.00 72.50 178 THR A C 1
ATOM 1437 O O . THR A 1 178 ? 5.211 -10.194 -5.064 1.00 72.50 178 THR A O 1
ATOM 1440 N N . THR A 1 179 ? 5.293 -10.906 -7.185 1.00 85.94 179 THR A N 1
ATOM 1441 C CA . THR A 1 179 ? 3.922 -11.441 -7.197 1.00 85.94 179 THR A CA 1
ATOM 1442 C C . THR A 1 179 ? 3.893 -12.968 -7.229 1.00 85.94 179 THR A C 1
ATOM 1444 O O . THR A 1 179 ? 4.576 -13.621 -8.014 1.00 85.94 179 THR A O 1
ATOM 1447 N N . ILE A 1 180 ? 3.064 -13.554 -6.370 1.00 88.81 180 ILE A N 1
ATOM 1448 C CA . ILE A 1 180 ? 2.693 -14.971 -6.389 1.00 88.81 180 ILE A CA 1
ATOM 1449 C C . ILE A 1 180 ? 1.214 -15.058 -6.751 1.00 88.81 180 ILE A C 1
ATOM 1451 O O . ILE A 1 180 ? 0.380 -14.418 -6.107 1.00 88.81 180 ILE A O 1
ATOM 1455 N N . GLU A 1 181 ? 0.871 -15.877 -7.740 1.00 89.94 181 GLU A N 1
ATOM 1456 C CA . GLU A 1 181 ? -0.510 -16.199 -8.083 1.00 89.94 181 GLU A CA 1
ATOM 1457 C C . GLU A 1 181 ? -0.870 -17.589 -7.563 1.00 89.94 181 GLU A C 1
ATOM 1459 O O . GLU A 1 181 ? -0.384 -18.610 -8.045 1.00 89.94 181 GLU A O 1
ATOM 1464 N N . VAL A 1 182 ? -1.760 -17.636 -6.581 1.00 90.94 182 VAL A N 1
ATOM 1465 C CA . VAL A 1 182 ? -2.320 -18.879 -6.059 1.00 90.94 182 VAL A CA 1
ATOM 1466 C C . VAL A 1 182 ? -3.466 -19.322 -6.964 1.00 90.94 182 VAL A C 1
ATOM 1468 O O . VAL A 1 182 ? -4.439 -18.583 -7.168 1.00 90.94 182 VAL A O 1
ATOM 1471 N N . THR A 1 183 ? -3.358 -20.538 -7.494 1.00 86.62 183 THR A N 1
ATOM 1472 C CA . THR A 1 183 ? -4.292 -21.100 -8.480 1.00 86.62 183 THR A CA 1
ATOM 1473 C C . THR A 1 183 ? -5.322 -22.023 -7.826 1.00 86.62 183 THR A C 1
ATOM 1475 O O . THR A 1 183 ? -6.498 -21.991 -8.198 1.00 86.62 183 THR A O 1
ATOM 1478 N N . THR A 1 184 ? -4.925 -22.782 -6.800 1.00 87.44 184 THR A N 1
ATOM 1479 C CA . THR A 1 184 ? -5.769 -23.800 -6.154 1.00 87.44 184 THR A CA 1
ATOM 1480 C C . THR A 1 184 ? -6.889 -23.203 -5.300 1.00 87.44 184 THR A C 1
ATOM 1482 O O . THR A 1 184 ? -6.658 -22.385 -4.411 1.00 87.44 184 THR A O 1
ATOM 1485 N N . GLU A 1 185 ? -8.125 -23.655 -5.521 1.00 86.44 185 GLU A N 1
ATOM 1486 C CA . GLU A 1 185 ? -9.318 -23.121 -4.851 1.00 86.44 185 GLU A CA 1
ATOM 1487 C C . GLU A 1 185 ? -9.340 -23.357 -3.332 1.00 86.44 185 GLU A C 1
ATOM 1489 O O . GLU A 1 185 ? -9.736 -22.465 -2.583 1.00 86.44 185 GLU A O 1
ATOM 1494 N N . SER A 1 186 ? -8.883 -24.523 -2.862 1.00 87.12 186 SER A N 1
ATOM 1495 C CA . SER A 1 186 ? -8.780 -24.833 -1.427 1.00 87.12 186 SER A CA 1
ATOM 1496 C C . SER A 1 186 ? -7.868 -23.835 -0.710 1.00 87.12 186 SER A C 1
ATOM 1498 O O . SER A 1 186 ? -8.279 -23.199 0.261 1.00 87.12 186 SER A O 1
ATOM 1500 N N . LEU A 1 187 ? -6.673 -23.605 -1.255 1.00 89.38 187 LEU A N 1
ATOM 1501 C CA . LEU A 1 187 ? -5.699 -22.663 -0.711 1.00 89.38 187 LEU A CA 1
ATOM 1502 C C . LEU A 1 187 ? -6.198 -21.212 -0.770 1.00 89.38 187 LEU A C 1
ATOM 1504 O O . LEU A 1 187 ? -6.096 -20.484 0.219 1.00 89.38 187 LEU A O 1
ATOM 1508 N N . LYS A 1 188 ? -6.818 -20.798 -1.886 1.00 92.62 188 LYS A N 1
ATOM 1509 C CA . LYS A 1 188 ? -7.443 -19.469 -2.006 1.00 92.62 188 LYS A CA 1
ATOM 1510 C C . LYS A 1 188 ? -8.4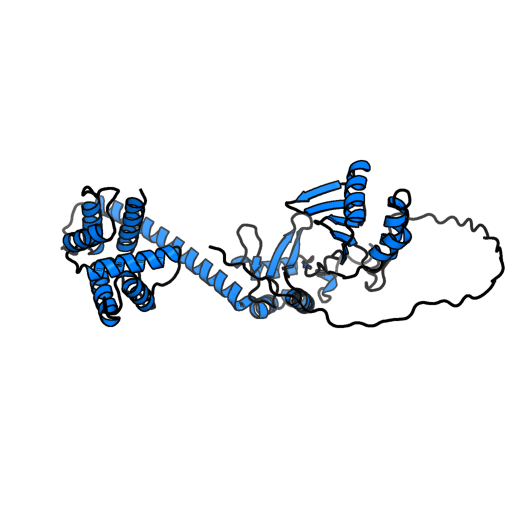89 -19.234 -0.918 1.00 92.62 188 LYS A C 1
ATOM 1512 O O . LYS A 1 188 ? -8.512 -18.152 -0.337 1.00 92.62 188 LYS A O 1
ATOM 1517 N N . LYS A 1 189 ? -9.343 -20.223 -0.627 1.00 90.69 189 LYS A N 1
ATOM 1518 C CA . LYS A 1 189 ? -10.369 -20.126 0.427 1.00 90.69 189 LYS A CA 1
ATOM 1519 C C . LYS A 1 189 ? -9.753 -19.951 1.808 1.00 90.69 189 LYS A C 1
ATOM 1521 O O . LYS A 1 189 ? -10.195 -19.072 2.545 1.00 90.69 189 LYS A O 1
ATOM 1526 N N . VAL A 1 190 ? -8.721 -20.730 2.134 1.00 91.69 190 VAL A N 1
ATOM 1527 C CA . VAL A 1 190 ? -8.044 -20.637 3.434 1.00 91.69 190 VAL A CA 1
ATOM 1528 C C . VAL A 1 190 ? -7.351 -19.287 3.585 1.00 91.69 190 VAL A C 1
ATOM 1530 O O . VAL A 1 190 ? -7.642 -18.573 4.544 1.00 91.69 190 VAL A O 1
ATOM 1533 N N . ILE A 1 191 ? -6.542 -18.865 2.607 1.00 92.88 191 ILE A N 1
ATOM 1534 C CA . ILE A 1 191 ? -5.902 -17.541 2.628 1.00 92.88 191 ILE A CA 1
ATOM 1535 C C . ILE A 1 191 ? -6.955 -16.444 2.781 1.00 92.88 191 ILE A C 1
ATOM 1537 O O . ILE A 1 191 ? -6.824 -15.588 3.654 1.00 92.88 191 ILE A O 1
ATOM 1541 N N . ASN A 1 192 ? -8.025 -16.490 1.979 1.00 92.12 192 ASN A N 1
ATOM 1542 C CA . ASN A 1 192 ? -9.111 -15.521 2.060 1.00 92.12 192 ASN A CA 1
ATOM 1543 C C . ASN A 1 192 ? -9.762 -15.500 3.442 1.00 92.12 192 ASN A C 1
ATOM 1545 O O . ASN A 1 192 ? -9.989 -14.408 3.942 1.00 92.12 192 ASN A O 1
ATOM 1549 N N . SER A 1 193 ? -10.016 -16.648 4.076 1.00 90.62 193 SER A N 1
ATOM 1550 C CA . SER A 1 193 ? -10.597 -16.692 5.425 1.00 90.62 193 SER A CA 1
ATOM 1551 C C . SER A 1 193 ? -9.719 -16.014 6.480 1.00 90.62 193 SER A C 1
ATOM 1553 O O . SER A 1 193 ? -10.252 -15.323 7.344 1.00 90.62 193 SER A O 1
ATOM 1555 N N . VAL A 1 194 ? -8.391 -16.126 6.359 1.00 89.12 194 VAL A N 1
ATOM 1556 C CA . VAL A 1 194 ? -7.433 -15.472 7.265 1.00 89.12 194 VAL A CA 1
ATOM 1557 C C . VAL A 1 194 ? -7.448 -13.953 7.076 1.00 89.12 194 VAL A C 1
ATOM 1559 O O . VAL A 1 194 ? -7.434 -13.205 8.049 1.00 89.12 194 VAL A O 1
ATOM 1562 N N . ILE A 1 195 ? -7.498 -13.474 5.829 1.00 90.44 195 ILE A N 1
ATOM 1563 C CA . ILE A 1 195 ? -7.380 -12.036 5.530 1.00 90.44 195 ILE A CA 1
ATOM 1564 C C . ILE A 1 195 ? -8.710 -11.296 5.408 1.00 90.44 195 ILE A C 1
ATOM 1566 O O . ILE A 1 195 ? -8.701 -10.068 5.312 1.00 90.44 195 ILE A O 1
ATOM 1570 N N . GLN A 1 196 ? -9.839 -12.006 5.357 1.00 88.81 196 GLN A N 1
ATOM 1571 C CA . GLN A 1 196 ? -11.158 -11.421 5.108 1.00 88.81 196 GLN A CA 1
ATOM 1572 C C . GLN A 1 196 ? -11.479 -10.239 6.036 1.00 88.81 196 GLN A C 1
ATOM 1574 O O . GLN A 1 196 ? -11.950 -9.230 5.509 1.00 88.81 196 GLN A O 1
ATOM 1579 N N . PRO A 1 197 ? -11.179 -10.290 7.352 1.00 84.88 197 PRO A N 1
ATOM 1580 C CA . PRO A 1 197 ? -11.439 -9.163 8.253 1.00 84.88 197 PRO A CA 1
ATOM 1581 C C . PRO A 1 197 ? -10.667 -7.885 7.890 1.00 84.88 197 PRO A C 1
ATOM 1583 O O . PRO A 1 197 ? -11.070 -6.789 8.255 1.00 84.88 197 PRO A O 1
ATOM 1586 N N . PHE A 1 198 ? -9.569 -8.008 7.141 1.00 84.25 198 PHE A N 1
ATOM 1587 C CA . PHE A 1 198 ? -8.621 -6.926 6.869 1.00 84.25 198 PHE A CA 1
ATOM 1588 C C . PHE A 1 198 ? -8.729 -6.351 5.453 1.00 84.25 198 PHE A C 1
ATOM 1590 O O . PHE A 1 198 ? -7.983 -5.424 5.094 1.00 84.25 198 PHE A O 1
ATOM 1597 N N . LYS A 1 199 ? -9.599 -6.919 4.613 1.00 86.81 199 LYS A N 1
ATOM 1598 C CA . LYS A 1 199 ? -9.811 -6.455 3.241 1.00 86.81 199 LYS A CA 1
ATOM 1599 C C . LYS A 1 199 ? -10.573 -5.134 3.220 1.00 86.81 199 LYS A C 1
ATOM 1601 O O . LYS A 1 199 ? -11.494 -4.906 3.996 1.00 86.81 199 LYS A O 1
ATOM 1606 N N . GLY A 1 200 ? -10.190 -4.263 2.291 1.00 81.12 200 GLY A N 1
ATOM 1607 C CA . GLY A 1 200 ? -10.973 -3.084 1.951 1.00 81.12 200 GLY A CA 1
ATOM 1608 C C . GLY A 1 200 ? -12.278 -3.452 1.241 1.00 81.12 200 GLY A C 1
ATOM 1609 O O . GLY A 1 200 ? -12.504 -4.596 0.842 1.00 81.12 200 GLY A O 1
ATOM 1610 N N . ARG A 1 201 ? -13.134 -2.448 1.023 1.00 81.25 201 ARG A N 1
ATOM 1611 C CA . ARG A 1 201 ? -14.398 -2.596 0.270 1.00 81.25 201 ARG A CA 1
ATOM 1612 C C . ARG A 1 201 ? -14.193 -3.046 -1.179 1.00 81.25 201 ARG A C 1
ATOM 1614 O O . ARG A 1 201 ? -15.101 -3.592 -1.790 1.00 81.25 201 ARG A O 1
ATOM 1621 N N . ASP A 1 202 ? -13.009 -2.803 -1.725 1.00 81.44 202 ASP A N 1
ATOM 1622 C CA . ASP A 1 202 ? -12.568 -3.251 -3.045 1.00 81.44 202 ASP A CA 1
ATOM 1623 C C . ASP A 1 202 ? -12.161 -4.736 -3.080 1.00 81.44 202 ASP A C 1
ATOM 1625 O O . ASP A 1 202 ? -11.797 -5.249 -4.137 1.00 81.44 202 ASP A O 1
ATOM 1629 N N . GLY A 1 203 ? -12.230 -5.438 -1.942 1.00 87.06 203 GLY A N 1
ATOM 1630 C CA . GLY A 1 203 ? -11.821 -6.834 -1.811 1.00 87.06 203 GLY A CA 1
ATOM 1631 C C . GLY A 1 203 ? -10.306 -7.020 -1.718 1.00 87.06 203 GLY A C 1
ATOM 1632 O O . GLY A 1 203 ? -9.833 -8.158 -1.779 1.00 87.06 203 GLY A O 1
ATOM 1633 N N . VAL A 1 204 ? -9.548 -5.929 -1.559 1.00 90.00 204 VAL A N 1
ATOM 1634 C CA . VAL A 1 204 ? -8.086 -5.938 -1.520 1.00 90.00 204 VAL A CA 1
ATOM 1635 C C . VAL A 1 204 ? -7.606 -5.821 -0.078 1.00 90.00 204 VAL A C 1
ATOM 1637 O O . VAL A 1 204 ? -7.939 -4.881 0.646 1.00 90.00 204 VAL A O 1
ATOM 1640 N N . LEU A 1 205 ? -6.759 -6.752 0.353 1.00 93.06 205 LEU A N 1
ATOM 1641 C CA . LEU A 1 205 ? -5.918 -6.528 1.521 1.00 93.06 205 LEU A CA 1
ATOM 1642 C C . LEU A 1 205 ? -4.724 -5.696 1.063 1.00 93.06 205 LEU A C 1
ATOM 1644 O O . LEU A 1 205 ? -3.921 -6.182 0.281 1.00 93.06 205 LEU A O 1
ATOM 1648 N N . PHE A 1 206 ? -4.579 -4.474 1.569 1.00 91.31 206 PHE A N 1
ATOM 1649 C CA . PHE A 1 206 ? -3.352 -3.695 1.402 1.00 91.31 206 PHE A CA 1
ATOM 1650 C C . PHE A 1 206 ? -2.687 -3.414 2.748 1.00 91.31 206 PHE A C 1
ATOM 1652 O O . PHE A 1 206 ? -3.314 -2.836 3.642 1.00 91.31 206 PHE A O 1
ATOM 1659 N N . LEU A 1 207 ? -1.420 -3.804 2.871 1.00 90.81 207 LEU A N 1
ATOM 1660 C CA . LEU A 1 207 ? -0.537 -3.529 3.997 1.00 90.81 207 LEU A CA 1
ATOM 1661 C C . LEU A 1 207 ? 0.558 -2.575 3.522 1.00 90.81 207 LEU A C 1
ATOM 1663 O O . LEU A 1 207 ? 1.341 -2.886 2.625 1.00 90.81 207 LEU A O 1
ATOM 1667 N N . LYS A 1 208 ? 0.592 -1.375 4.105 1.00 85.94 208 LYS A N 1
ATOM 1668 C CA . LYS A 1 208 ? 1.623 -0.386 3.778 1.00 85.94 208 LYS A CA 1
ATOM 1669 C C . LYS A 1 208 ? 2.982 -0.865 4.281 1.00 85.94 208 LYS A C 1
ATOM 1671 O O . LYS A 1 208 ? 3.061 -1.516 5.318 1.00 85.94 208 LYS A O 1
ATOM 1676 N N . SER A 1 209 ? 4.032 -0.474 3.565 1.00 86.19 209 SER A N 1
ATOM 1677 C CA . SER A 1 209 ? 5.414 -0.691 3.984 1.00 86.19 209 SER A CA 1
ATOM 1678 C C . SER A 1 209 ? 5.631 -0.099 5.392 1.00 86.19 209 SER A C 1
ATOM 1680 O O . SER A 1 209 ? 5.376 1.096 5.583 1.00 86.19 209 SER A O 1
ATOM 1682 N N . PRO A 1 210 ? 6.037 -0.913 6.384 1.00 83.19 210 PRO A N 1
ATOM 1683 C CA . PRO A 1 210 ? 6.202 -0.463 7.766 1.00 83.19 210 PRO A CA 1
ATOM 1684 C C . PRO A 1 210 ? 7.541 0.246 8.013 1.00 83.19 210 PRO A C 1
ATOM 1686 O O . PRO A 1 210 ? 7.674 0.973 8.993 1.00 83.19 210 PRO A O 1
ATOM 1689 N N . ASN A 1 211 ? 8.540 0.030 7.154 1.00 83.69 211 ASN A N 1
ATOM 1690 C CA . ASN A 1 211 ? 9.883 0.590 7.288 1.00 83.69 211 ASN A CA 1
ATOM 1691 C C . ASN A 1 211 ? 10.605 0.625 5.926 1.00 83.69 211 ASN A C 1
ATOM 1693 O O . ASN A 1 211 ? 10.099 0.150 4.911 1.00 83.69 211 ASN A O 1
ATOM 1697 N N . ILE A 1 212 ? 11.820 1.172 5.902 1.00 76.88 212 ILE A N 1
ATOM 1698 C CA . ILE A 1 212 ? 12.613 1.335 4.674 1.00 76.88 212 ILE A CA 1
ATOM 1699 C C . ILE A 1 212 ? 13.071 0.017 4.021 1.00 76.88 212 ILE A C 1
ATOM 1701 O O . ILE A 1 212 ? 13.490 0.063 2.870 1.00 76.88 212 ILE A O 1
ATOM 1705 N N . ILE A 1 213 ? 12.977 -1.125 4.711 1.00 82.81 213 ILE A N 1
ATOM 1706 C CA . ILE A 1 213 ? 13.444 -2.447 4.254 1.00 82.81 213 ILE A CA 1
ATOM 1707 C C . ILE A 1 213 ? 12.270 -3.329 3.805 1.00 82.81 213 ILE A C 1
ATOM 1709 O O . ILE A 1 213 ? 12.366 -4.032 2.813 1.00 82.81 213 ILE A O 1
ATOM 1713 N N . THR A 1 214 ? 11.139 -3.310 4.506 1.00 89.50 214 THR A N 1
ATOM 1714 C CA . THR A 1 214 ? 10.000 -4.194 4.221 1.00 89.50 214 THR A CA 1
ATOM 1715 C C . THR A 1 214 ? 9.112 -3.582 3.127 1.00 89.50 214 THR A C 1
ATOM 1717 O O . THR A 1 214 ? 8.638 -2.454 3.308 1.00 89.50 214 THR A O 1
ATOM 1720 N N . PRO A 1 215 ? 8.861 -4.270 1.996 1.00 88.19 215 PRO A N 1
ATOM 1721 C CA . PRO A 1 215 ? 7.983 -3.768 0.936 1.00 88.19 215 PRO A CA 1
ATOM 1722 C C . PRO A 1 215 ? 6.532 -3.663 1.427 1.00 88.19 215 PRO A C 1
ATOM 1724 O O . PRO A 1 215 ? 6.155 -4.269 2.431 1.00 88.19 215 PRO A O 1
ATOM 1727 N N . ALA A 1 216 ? 5.688 -2.905 0.728 1.00 89.12 216 ALA A N 1
ATOM 1728 C CA . ALA A 1 216 ? 4.244 -3.009 0.940 1.00 89.12 216 ALA A CA 1
ATOM 1729 C C . ALA A 1 216 ? 3.733 -4.367 0.418 1.00 89.12 216 ALA A C 1
ATOM 1731 O O . ALA A 1 216 ? 4.413 -5.009 -0.375 1.00 89.12 216 ALA A O 1
ATOM 1732 N N . PHE A 1 217 ? 2.557 -4.812 0.861 1.00 93.69 217 PHE A N 1
ATOM 1733 C CA . PHE A 1 217 ? 1.986 -6.102 0.462 1.00 93.69 217 PHE A CA 1
ATOM 1734 C C . PHE A 1 217 ? 0.504 -5.976 0.116 1.00 93.69 217 PHE A C 1
ATOM 1736 O O . PHE A 1 217 ? -0.259 -5.314 0.826 1.00 93.69 217 PHE A O 1
ATOM 1743 N N . LYS A 1 218 ? 0.094 -6.598 -0.988 1.00 93.44 218 LYS A N 1
ATOM 1744 C CA . LYS A 1 218 ? -1.276 -6.612 -1.500 1.00 93.44 218 LYS A CA 1
ATOM 1745 C C . LYS A 1 218 ? -1.739 -8.046 -1.696 1.00 93.44 218 LYS A C 1
ATOM 1747 O O . LYS A 1 218 ? -1.027 -8.843 -2.295 1.00 93.44 218 LYS A O 1
ATOM 1752 N N . VAL A 1 219 ? -2.966 -8.343 -1.275 1.00 94.81 219 VAL A N 1
ATOM 1753 C CA . VAL A 1 219 ? -3.643 -9.598 -1.616 1.00 94.81 219 VAL A CA 1
ATOM 1754 C C . VAL A 1 219 ? -5.007 -9.315 -2.225 1.00 94.81 219 VAL A C 1
ATOM 1756 O O . VAL A 1 219 ? -5.836 -8.645 -1.605 1.00 94.81 219 VAL A O 1
ATOM 1759 N N . TYR A 1 220 ? -5.250 -9.812 -3.437 1.00 93.50 220 TYR A N 1
ATOM 1760 C CA . TYR A 1 220 ? -6.503 -9.592 -4.167 1.00 93.50 220 TYR A CA 1
ATOM 1761 C C . TYR A 1 220 ? -6.776 -10.679 -5.202 1.00 93.50 220 TYR A C 1
ATOM 1763 O O . TYR A 1 220 ? -5.866 -11.349 -5.678 1.00 93.50 220 TYR A O 1
ATOM 1771 N N . THR A 1 221 ? -8.041 -10.848 -5.579 1.00 92.44 221 THR A N 1
ATOM 1772 C CA . THR A 1 221 ? -8.436 -11.786 -6.637 1.00 92.44 221 THR A CA 1
ATOM 1773 C C . THR A 1 221 ? -8.528 -11.052 -7.971 1.00 92.44 221 THR A C 1
ATOM 1775 O O . THR A 1 221 ? -9.241 -10.052 -8.095 1.00 92.44 221 THR A O 1
ATOM 1778 N N . ARG A 1 222 ? -7.803 -11.533 -8.983 1.00 84.62 222 ARG A N 1
ATOM 1779 C CA . ARG A 1 222 ? -7.813 -10.956 -10.333 1.00 84.62 222 ARG A CA 1
ATOM 1780 C C . ARG A 1 222 ? -9.126 -11.320 -11.040 1.00 84.62 222 ARG A C 1
ATOM 1782 O O . ARG A 1 222 ? -9.547 -12.472 -11.008 1.00 84.62 222 ARG A O 1
ATOM 1789 N N . LYS A 1 223 ? -9.801 -10.345 -11.660 1.00 84.12 223 LYS A N 1
ATOM 1790 C CA . LYS A 1 223 ? -11.162 -10.535 -12.208 1.00 84.12 223 LYS A CA 1
ATOM 1791 C C . LYS A 1 223 ? -11.228 -11.493 -13.403 1.00 84.12 223 LYS A C 1
ATOM 1793 O O . LYS A 1 223 ? -12.219 -12.196 -13.556 1.00 84.12 223 LYS A O 1
ATOM 1798 N N . ASP A 1 224 ? -10.204 -11.488 -14.245 1.00 79.56 224 ASP A N 1
ATOM 1799 C CA . ASP A 1 224 ? -10.088 -12.287 -15.470 1.00 79.56 224 ASP A CA 1
ATOM 1800 C C . ASP A 1 224 ? -9.694 -13.741 -15.181 1.00 79.56 224 ASP A C 1
ATOM 1802 O O . ASP A 1 224 ? -10.340 -14.657 -15.680 1.00 79.56 224 ASP A O 1
ATOM 1806 N N . THR A 1 225 ? -8.671 -13.962 -14.352 1.00 82.19 225 THR A N 1
ATOM 1807 C CA . THR A 1 225 ? -8.141 -15.309 -14.080 1.00 82.19 225 THR A CA 1
ATOM 1808 C C . THR A 1 225 ? -8.745 -15.974 -12.848 1.00 82.19 225 THR A C 1
ATOM 1810 O O . THR A 1 225 ? -8.596 -17.178 -12.675 1.00 82.19 225 THR A O 1
ATOM 1813 N N . GLN A 1 226 ? -9.397 -15.209 -11.964 1.00 88.31 226 GLN A N 1
ATOM 1814 C CA . GLN A 1 226 ? -9.856 -15.670 -10.644 1.00 88.31 226 GLN A CA 1
ATOM 1815 C C . GLN A 1 226 ? -8.724 -16.213 -9.747 1.00 88.31 226 GLN A C 1
ATOM 1817 O O . GLN A 1 226 ? -8.974 -16.899 -8.746 1.00 88.31 226 GLN A O 1
ATOM 1822 N N . TYR A 1 227 ? -7.468 -15.898 -10.076 1.00 91.06 227 TYR A N 1
ATOM 1823 C CA . TYR A 1 227 ? -6.314 -16.226 -9.245 1.00 91.06 227 TYR A CA 1
ATOM 1824 C C . TYR A 1 227 ? -6.171 -15.220 -8.114 1.00 91.06 227 TYR A C 1
ATOM 1826 O O . TYR A 1 227 ? -6.457 -14.027 -8.268 1.00 91.06 227 TYR A O 1
ATOM 1834 N N . LEU A 1 228 ? -5.750 -15.720 -6.955 1.00 92.94 228 LEU A N 1
ATOM 1835 C CA . LEU A 1 228 ? -5.450 -14.879 -5.809 1.00 92.94 228 LEU A CA 1
ATOM 1836 C C . LEU A 1 228 ? -3.993 -14.439 -5.917 1.00 92.94 228 LEU A C 1
ATOM 1838 O O . LEU A 1 228 ? -3.088 -15.266 -5.909 1.00 92.94 228 LEU A O 1
ATOM 1842 N N . ARG A 1 229 ? -3.781 -13.137 -6.041 1.00 92.31 229 ARG A N 1
ATOM 1843 C CA . ARG A 1 229 ? -2.469 -12.520 -6.188 1.00 92.31 229 ARG A CA 1
ATOM 1844 C C . ARG A 1 229 ? -1.981 -12.046 -4.836 1.00 92.31 229 ARG A C 1
ATOM 1846 O O . ARG A 1 229 ? -2.708 -11.325 -4.161 1.00 92.31 229 ARG A O 1
ATOM 1853 N N . CYS A 1 230 ? -0.762 -12.428 -4.489 1.00 93.44 230 CYS A N 1
ATOM 1854 C CA . CYS A 1 230 ? 0.010 -11.944 -3.353 1.00 93.44 230 CYS A CA 1
ATOM 1855 C C . CYS A 1 230 ? 1.187 -11.138 -3.912 1.00 93.44 230 CYS A C 1
ATOM 1857 O O . CYS A 1 230 ? 2.158 -11.724 -4.378 1.00 93.44 230 CYS A O 1
ATOM 1859 N N . GLU A 1 231 ? 1.072 -9.814 -3.916 1.00 91.06 231 GLU A N 1
ATOM 1860 C CA . GLU A 1 231 ? 1.989 -8.871 -4.568 1.00 91.06 231 GLU A CA 1
ATOM 1861 C C . GLU A 1 231 ? 2.753 -8.076 -3.504 1.00 91.06 231 GLU A C 1
ATOM 1863 O O . GLU A 1 231 ? 2.129 -7.425 -2.660 1.00 91.06 231 GLU A O 1
ATOM 1868 N N . PHE A 1 232 ? 4.086 -8.084 -3.545 1.00 89.88 232 PHE A N 1
ATOM 1869 C CA . PHE A 1 232 ? 4.879 -7.096 -2.821 1.00 89.88 232 PHE A CA 1
ATOM 1870 C C . PHE A 1 232 ? 5.060 -5.829 -3.689 1.00 89.88 232 PHE A C 1
ATOM 1872 O O . PHE A 1 232 ? 5.042 -5.847 -4.912 1.00 89.88 232 PHE A O 1
ATOM 1879 N N . ASP A 1 233 ? 5.145 -4.667 -3.056 1.00 84.94 233 ASP A N 1
ATOM 1880 C CA . ASP A 1 233 ? 5.279 -3.369 -3.729 1.00 84.94 233 ASP A CA 1
ATOM 1881 C C . ASP A 1 233 ? 6.487 -2.670 -3.101 1.00 84.94 233 ASP A C 1
ATOM 1883 O O . ASP A 1 233 ? 6.424 -2.128 -1.989 1.00 84.94 233 ASP A O 1
ATOM 1887 N N . ALA A 1 234 ? 7.625 -2.807 -3.785 1.00 80.12 234 ALA A N 1
ATOM 1888 C CA . ALA A 1 234 ? 8.916 -2.271 -3.384 1.00 80.12 234 ALA A CA 1
ATOM 1889 C C . ALA A 1 234 ? 9.181 -0.930 -4.080 1.00 80.12 234 ALA A C 1
ATOM 1891 O O . ALA A 1 234 ? 8.968 -0.775 -5.278 1.00 80.12 234 ALA A O 1
ATOM 1892 N N . ARG A 1 235 ? 9.676 0.054 -3.324 1.00 74.50 235 ARG A N 1
ATOM 1893 C CA . ARG A 1 235 ? 9.916 1.429 -3.803 1.00 74.50 235 ARG A CA 1
ATOM 1894 C C . ARG A 1 235 ? 11.370 1.871 -3.692 1.00 74.50 235 ARG A C 1
ATOM 1896 O O . ARG A 1 235 ? 11.689 3.012 -4.014 1.00 74.50 235 ARG A O 1
ATOM 1903 N N . ASN A 1 236 ? 12.235 1.005 -3.178 1.00 65.94 236 ASN A N 1
ATOM 1904 C CA . ASN A 1 236 ? 13.664 1.250 -3.043 1.00 65.94 236 ASN A CA 1
ATOM 1905 C C . ASN A 1 236 ? 14.450 -0.072 -3.111 1.00 65.94 236 ASN A C 1
ATOM 1907 O O . ASN A 1 236 ? 13.871 -1.153 -3.000 1.00 65.94 236 ASN A O 1
ATOM 1911 N N . GLN A 1 237 ? 15.775 0.025 -3.241 1.00 66.19 237 GLN A N 1
ATOM 1912 C CA . GLN A 1 237 ? 16.655 -1.133 -3.423 1.00 66.19 237 GLN A CA 1
ATOM 1913 C C . GLN A 1 237 ? 16.631 -2.130 -2.252 1.00 66.19 237 GLN A C 1
ATOM 1915 O O . GLN A 1 237 ? 16.694 -3.338 -2.472 1.00 66.19 237 GLN A O 1
ATOM 1920 N N . TYR A 1 238 ? 16.512 -1.652 -1.011 1.00 73.31 238 TYR A N 1
ATOM 1921 C CA . TYR A 1 238 ? 16.434 -2.525 0.165 1.00 73.31 238 TYR A CA 1
ATOM 1922 C C . TYR A 1 238 ? 15.134 -3.336 0.159 1.00 73.31 238 TYR A C 1
ATOM 1924 O O . TYR A 1 238 ? 15.157 -4.542 0.395 1.00 73.31 238 TYR A O 1
ATOM 1932 N N . GLN A 1 239 ? 14.022 -2.691 -0.201 1.00 82.31 239 GLN A N 1
ATOM 1933 C CA . GLN A 1 239 ? 12.718 -3.337 -0.345 1.00 82.31 239 GLN A CA 1
ATOM 1934 C C . GLN A 1 239 ? 12.690 -4.365 -1.464 1.00 82.31 239 GLN A C 1
ATOM 1936 O O . GLN A 1 239 ? 12.059 -5.400 -1.286 1.00 82.31 239 GLN A O 1
ATOM 1941 N N . ILE A 1 240 ? 13.387 -4.124 -2.576 1.00 73.50 240 ILE A N 1
ATOM 1942 C CA . ILE A 1 240 ? 13.500 -5.097 -3.672 1.00 73.50 240 ILE A CA 1
ATOM 1943 C C . ILE A 1 240 ? 14.170 -6.381 -3.167 1.00 73.50 240 ILE A C 1
ATOM 1945 O O . ILE A 1 240 ? 13.622 -7.474 -3.320 1.00 73.50 240 ILE A O 1
ATOM 1949 N N . SER A 1 241 ? 15.317 -6.251 -2.494 1.00 77.19 241 SER A N 1
ATOM 1950 C CA . SER A 1 241 ? 16.040 -7.396 -1.928 1.00 77.19 241 SER A CA 1
ATOM 1951 C C . SER A 1 241 ? 15.203 -8.157 -0.896 1.00 77.19 241 SER A C 1
ATOM 1953 O O . SER A 1 241 ? 15.140 -9.388 -0.926 1.00 77.19 241 SER A O 1
ATOM 1955 N N . SER A 1 242 ? 14.516 -7.443 0.000 1.00 84.31 242 SER A N 1
ATOM 1956 C CA . SER A 1 242 ? 13.649 -8.069 1.002 1.00 84.31 242 SER A CA 1
ATOM 1957 C C . SER A 1 242 ? 12.421 -8.726 0.392 1.00 84.31 242 SER A C 1
ATOM 1959 O O . SER A 1 242 ? 12.067 -9.822 0.813 1.00 84.31 242 SER A O 1
ATOM 1961 N N . ALA A 1 243 ? 11.804 -8.118 -0.619 1.00 86.75 243 ALA A N 1
ATOM 1962 C CA . ALA A 1 243 ? 10.651 -8.692 -1.294 1.00 86.75 243 ALA A CA 1
ATOM 1963 C C . ALA A 1 243 ? 10.980 -10.040 -1.946 1.00 86.75 243 ALA A C 1
ATOM 1965 O O . ALA A 1 243 ? 10.176 -10.965 -1.874 1.00 86.75 243 ALA A O 1
ATOM 1966 N N . TYR A 1 244 ? 12.187 -10.194 -2.499 1.00 81.50 244 TYR A N 1
ATOM 1967 C CA . TYR A 1 244 ? 12.651 -11.471 -3.040 1.00 81.50 244 TYR A CA 1
ATOM 1968 C C . TYR A 1 244 ? 12.749 -12.561 -1.961 1.00 81.50 244 TYR A C 1
ATOM 1970 O O . TYR A 1 244 ? 12.221 -13.659 -2.137 1.00 81.50 244 TYR A O 1
ATOM 1978 N N . ALA A 1 245 ? 13.383 -12.255 -0.824 1.00 82.81 245 ALA A N 1
ATOM 1979 C CA . ALA A 1 245 ? 13.495 -13.194 0.295 1.00 82.81 245 ALA A CA 1
ATOM 1980 C C . ALA A 1 245 ? 12.118 -13.545 0.886 1.00 82.81 245 ALA A C 1
ATOM 1982 O O . ALA A 1 245 ? 11.811 -14.712 1.120 1.00 82.81 245 ALA A O 1
ATOM 1983 N N . MET A 1 246 ? 11.263 -12.536 1.057 1.00 92.25 246 MET A N 1
ATOM 1984 C CA . MET A 1 246 ? 9.901 -12.684 1.564 1.00 92.25 246 MET A CA 1
ATOM 1985 C C . MET A 1 246 ? 9.026 -13.518 0.624 1.00 92.25 246 MET A C 1
ATOM 1987 O O . MET A 1 246 ? 8.261 -14.353 1.105 1.00 92.25 246 MET A O 1
ATOM 1991 N N . ARG A 1 247 ? 9.156 -13.346 -0.697 1.00 89.06 247 ARG A N 1
ATOM 1992 C CA . ARG A 1 247 ? 8.469 -14.164 -1.707 1.00 89.06 247 ARG A CA 1
ATOM 1993 C C . ARG A 1 247 ? 8.861 -15.634 -1.594 1.00 89.06 247 ARG A C 1
ATOM 1995 O O . ARG A 1 247 ? 7.986 -16.492 -1.603 1.00 89.06 247 ARG A O 1
ATOM 2002 N N . HIS A 1 248 ? 10.156 -15.921 -1.465 1.00 83.38 248 HIS A N 1
ATOM 2003 C CA . HIS A 1 248 ? 10.643 -17.292 -1.284 1.00 83.38 248 HIS A CA 1
ATOM 2004 C C . HIS A 1 248 ? 10.103 -17.930 -0.011 1.00 83.38 248 HIS A C 1
ATOM 2006 O O . HIS A 1 248 ? 9.596 -19.046 -0.058 1.00 83.38 248 HIS A O 1
ATOM 2012 N N . GLU A 1 249 ? 10.130 -17.205 1.106 1.00 89.00 249 GLU A N 1
ATOM 2013 C CA . GLU A 1 249 ? 9.527 -17.684 2.348 1.00 89.00 249 GLU A CA 1
ATOM 2014 C C . GLU A 1 249 ? 8.026 -17.960 2.175 1.00 89.00 249 GLU A C 1
ATOM 2016 O O . GLU A 1 249 ? 7.563 -19.033 2.559 1.00 89.00 249 GLU A O 1
ATOM 2021 N N . LEU A 1 250 ? 7.283 -17.062 1.514 1.00 91.75 250 LEU A N 1
ATOM 2022 C CA . LEU A 1 250 ? 5.864 -17.274 1.238 1.00 91.75 250 LEU A CA 1
ATOM 2023 C C . LEU A 1 250 ? 5.644 -18.548 0.408 1.00 91.75 250 LEU A C 1
ATOM 2025 O O . LEU A 1 250 ? 4.859 -19.399 0.816 1.00 91.75 250 LEU A O 1
ATOM 2029 N N . LEU A 1 251 ? 6.383 -18.741 -0.691 1.00 86.44 251 LEU A N 1
ATOM 2030 C CA . LEU A 1 251 ? 6.310 -19.965 -1.503 1.00 86.44 251 LEU A CA 1
ATOM 2031 C C . LEU A 1 251 ? 6.514 -21.230 -0.655 1.00 86.44 251 LEU A C 1
ATOM 2033 O O . LEU A 1 251 ? 5.773 -22.197 -0.809 1.00 86.44 251 LEU A O 1
ATOM 2037 N N . THR A 1 252 ? 7.468 -21.218 0.280 1.00 84.62 252 THR A N 1
ATOM 2038 C CA . THR A 1 252 ? 7.768 -22.392 1.121 1.00 84.62 252 THR A CA 1
ATOM 2039 C C . THR A 1 252 ? 6.678 -22.745 2.131 1.00 84.62 252 THR A C 1
ATOM 2041 O O . THR A 1 252 ? 6.631 -23.887 2.596 1.00 84.62 252 THR A O 1
ATOM 2044 N N . ILE A 1 253 ? 5.807 -21.795 2.481 1.00 90.75 253 ILE A N 1
ATOM 2045 C CA . ILE A 1 253 ? 4.704 -22.036 3.417 1.00 90.75 253 ILE A CA 1
ATOM 2046 C C . ILE A 1 253 ? 3.375 -22.294 2.705 1.00 90.75 253 ILE A C 1
ATOM 2048 O O . ILE A 1 253 ? 2.496 -22.886 3.320 1.00 90.75 253 ILE A O 1
ATOM 2052 N N . LEU A 1 254 ? 3.212 -21.915 1.427 1.00 88.31 254 LEU A N 1
ATOM 2053 C CA . LEU A 1 254 ? 1.929 -22.016 0.707 1.00 88.31 254 LEU A CA 1
ATOM 2054 C C . LEU A 1 254 ? 1.284 -23.401 0.795 1.00 88.31 254 LEU A C 1
ATOM 2056 O O . LEU A 1 254 ? 0.079 -23.499 1.003 1.00 88.31 254 LEU A O 1
ATOM 2060 N N . THR A 1 255 ? 2.079 -24.460 0.666 1.00 83.44 255 THR A N 1
ATOM 2061 C CA . THR A 1 255 ? 1.596 -25.850 0.688 1.00 83.44 255 THR A CA 1
ATOM 2062 C C . THR A 1 255 ? 1.158 -26.313 2.072 1.00 83.44 255 THR A C 1
ATOM 2064 O O . THR A 1 255 ? 0.413 -27.275 2.187 1.00 83.44 255 THR A O 1
ATOM 2067 N N . LYS A 1 256 ? 1.583 -25.615 3.128 1.00 86.50 256 LYS A N 1
ATOM 2068 C CA . LYS A 1 256 ? 1.253 -25.923 4.524 1.00 86.50 256 LYS A CA 1
ATOM 2069 C C . LYS A 1 256 ? 0.045 -25.138 5.031 1.00 86.50 256 LYS A C 1
ATOM 2071 O O . LYS A 1 256 ? -0.560 -25.530 6.023 1.00 86.50 256 LYS A O 1
ATOM 2076 N N . ILE A 1 257 ? -0.309 -24.034 4.369 1.00 88.19 257 ILE A N 1
ATOM 2077 C CA . ILE A 1 257 ? -1.438 -23.173 4.752 1.00 88.19 257 ILE A CA 1
ATOM 2078 C C . ILE A 1 257 ? -2.775 -23.932 4.827 1.00 88.19 257 ILE A C 1
ATOM 2080 O O . ILE A 1 257 ? -3.530 -23.626 5.749 1.00 88.19 257 ILE A O 1
ATOM 2084 N N . PRO A 1 258 ? -3.113 -24.888 3.933 1.00 85.44 258 PRO A N 1
ATOM 2085 C CA . PRO A 1 258 ? -4.392 -25.592 4.019 1.00 85.44 258 PRO A CA 1
ATOM 2086 C C . PRO A 1 258 ? -4.584 -26.330 5.350 1.00 85.44 258 PRO A C 1
ATOM 2088 O O . PRO A 1 258 ? -5.652 -26.221 5.950 1.00 85.44 258 PRO A O 1
ATOM 2091 N N . ASP A 1 259 ? -3.536 -27.001 5.836 1.00 84.75 259 ASP A N 1
ATOM 2092 C CA . ASP A 1 259 ? -3.551 -27.769 7.090 1.00 84.75 259 ASP A CA 1
ATOM 2093 C C . ASP A 1 259 ? -3.245 -26.901 8.317 1.00 84.75 259 ASP A C 1
ATOM 2095 O O . ASP A 1 259 ? -3.705 -27.165 9.431 1.00 84.75 259 ASP A O 1
ATOM 2099 N N . HIS A 1 260 ? -2.483 -25.826 8.115 1.00 87.88 260 HIS A N 1
ATOM 2100 C CA . HIS A 1 260 ? -2.071 -24.895 9.157 1.00 87.88 260 HIS A CA 1
ATOM 2101 C C . HIS A 1 260 ? -2.323 -23.441 8.728 1.00 87.88 260 HIS A C 1
ATOM 2103 O O . HIS A 1 260 ? -1.368 -22.702 8.459 1.00 87.88 260 HIS A O 1
ATOM 2109 N N . PRO A 1 261 ? -3.590 -22.974 8.729 1.00 85.44 261 PRO A N 1
ATOM 2110 C CA . PRO A 1 261 ? -3.937 -21.613 8.307 1.00 85.44 261 PRO A CA 1
ATOM 2111 C C . PRO A 1 261 ? -3.177 -20.524 9.076 1.00 85.44 261 PRO A C 1
ATOM 2113 O O . PRO A 1 261 ? -2.864 -19.465 8.529 1.00 85.44 261 PRO A O 1
ATOM 2116 N N . GLY A 1 262 ? -2.829 -20.812 10.338 1.00 83.62 262 GLY A N 1
ATOM 2117 C CA . GLY A 1 262 ? -2.040 -19.938 11.204 1.00 83.62 262 GLY A CA 1
ATOM 2118 C C . GLY A 1 262 ? -0.671 -19.563 10.633 1.00 83.62 262 GLY A C 1
ATOM 2119 O O . GLY A 1 262 ? -0.222 -18.451 10.876 1.00 83.62 262 GLY A O 1
ATOM 2120 N N . GLN A 1 263 ? -0.051 -20.399 9.791 1.00 88.94 263 GLN A N 1
ATOM 2121 C CA . GLN A 1 263 ? 1.256 -20.082 9.196 1.00 88.94 263 GLN A CA 1
ATOM 2122 C C . GLN A 1 263 ? 1.202 -18.861 8.279 1.00 88.94 263 GLN A C 1
ATOM 2124 O O . GLN A 1 263 ? 2.147 -18.074 8.231 1.00 88.94 263 GLN A O 1
ATOM 2129 N N . PHE A 1 264 ? 0.085 -18.660 7.574 1.00 92.12 264 PHE A N 1
ATOM 2130 C CA . PHE A 1 264 ? -0.078 -17.456 6.767 1.00 92.12 264 PHE A CA 1
ATOM 2131 C C . PHE A 1 264 ? -0.204 -16.211 7.650 1.00 92.12 264 PHE A C 1
ATOM 2133 O O . PHE A 1 264 ? 0.352 -15.162 7.336 1.00 92.12 264 PHE A O 1
ATOM 2140 N N . TRP A 1 265 ? -0.890 -16.329 8.788 1.00 89.88 265 TRP A N 1
ATOM 2141 C CA . TRP A 1 265 ? -1.001 -15.242 9.757 1.00 89.88 265 TRP A CA 1
ATOM 2142 C C . TRP A 1 265 ? 0.332 -14.932 10.452 1.00 89.88 265 TRP A C 1
ATOM 2144 O O . TRP A 1 265 ? 0.708 -13.766 10.573 1.00 89.88 265 TRP A O 1
ATOM 2154 N N . GLU A 1 266 ? 1.087 -15.954 10.853 1.00 89.62 266 GLU A N 1
ATOM 2155 C CA . GLU A 1 266 ? 2.444 -15.824 11.403 1.00 89.62 266 GLU A CA 1
ATOM 2156 C C . GLU A 1 266 ? 3.377 -15.122 10.414 1.00 89.62 266 GLU A C 1
ATOM 2158 O O . GLU A 1 266 ? 4.084 -14.183 10.780 1.00 89.62 266 GLU A O 1
ATOM 2163 N N . TYR A 1 267 ? 3.311 -15.501 9.136 1.00 93.69 267 TYR A N 1
ATOM 2164 C CA . TYR A 1 267 ? 4.045 -14.825 8.073 1.00 93.69 267 TYR A CA 1
ATOM 2165 C C . TYR A 1 267 ? 3.683 -13.337 7.978 1.00 93.69 267 TYR A C 1
ATOM 2167 O O . TYR A 1 267 ? 4.565 -12.477 7.963 1.00 93.69 267 TYR A O 1
ATOM 2175 N N . LEU A 1 268 ? 2.389 -12.998 7.959 1.00 92.62 268 LEU A N 1
ATOM 2176 C CA . LEU A 1 268 ? 1.959 -11.601 7.883 1.00 92.62 268 LEU A CA 1
ATOM 2177 C C . LEU A 1 268 ? 2.373 -10.804 9.124 1.00 92.62 268 LEU A C 1
ATOM 2179 O O . LEU A 1 268 ? 2.864 -9.686 8.997 1.00 92.62 268 LEU A O 1
ATOM 2183 N N . THR A 1 269 ? 2.209 -11.360 10.321 1.00 87.81 269 THR A N 1
ATOM 2184 C CA . THR A 1 269 ? 2.536 -10.679 11.584 1.00 87.81 269 THR A CA 1
ATOM 2185 C C . THR A 1 269 ? 4.037 -10.500 11.790 1.00 87.81 269 THR A C 1
ATOM 2187 O O . THR A 1 269 ? 4.444 -9.442 12.275 1.00 87.81 269 THR A O 1
ATOM 2190 N N . LYS A 1 270 ? 4.868 -11.445 11.332 1.00 90.38 270 LYS A N 1
ATOM 2191 C CA . LYS A 1 270 ? 6.336 -11.325 11.323 1.00 90.38 270 LYS A CA 1
ATOM 2192 C C . LYS A 1 270 ? 6.810 -10.038 10.643 1.00 90.38 270 LYS A C 1
ATOM 2194 O O . LYS A 1 270 ? 7.735 -9.398 11.136 1.00 90.38 270 LYS A O 1
ATOM 2199 N N . TYR A 1 271 ? 6.171 -9.646 9.538 1.00 90.94 271 TYR A N 1
ATOM 2200 C CA . TYR A 1 271 ? 6.591 -8.492 8.732 1.00 90.94 271 TYR A CA 1
ATOM 2201 C C . TYR A 1 271 ? 5.708 -7.249 8.887 1.00 90.94 271 TYR A C 1
ATOM 2203 O O . TYR A 1 271 ? 6.189 -6.133 8.704 1.00 90.94 271 TYR A O 1
ATOM 2211 N N . TYR A 1 272 ? 4.429 -7.415 9.228 1.00 90.88 272 TYR A N 1
ATOM 2212 C CA . TYR A 1 272 ? 3.413 -6.361 9.164 1.00 90.88 272 TYR A CA 1
ATOM 2213 C C . TYR A 1 272 ? 2.601 -6.195 10.456 1.00 90.88 272 TYR A C 1
ATOM 2215 O O . TYR A 1 272 ? 1.541 -5.570 10.408 1.00 90.88 272 TYR A O 1
ATOM 2223 N N . SER A 1 273 ? 3.078 -6.688 11.608 1.00 81.94 273 SER A N 1
ATOM 2224 C CA . SER A 1 273 ? 2.388 -6.579 12.911 1.00 81.94 273 SER A CA 1
ATOM 2225 C C . SER A 1 273 ? 1.805 -5.187 13.176 1.00 81.94 273 SER A C 1
ATOM 2227 O O . SER A 1 273 ? 0.605 -5.056 13.382 1.00 81.94 273 SER A O 1
ATOM 2229 N N . LEU A 1 274 ? 2.608 -4.125 13.061 1.00 70.19 274 LEU A N 1
ATOM 2230 C CA . LEU A 1 274 ? 2.149 -2.744 13.268 1.00 70.19 274 LEU A CA 1
ATOM 2231 C C . LEU A 1 274 ? 1.050 -2.312 12.282 1.00 70.19 274 LEU A C 1
ATOM 2233 O O . LEU A 1 274 ? 0.146 -1.561 12.648 1.00 70.19 274 LEU A O 1
ATOM 2237 N N . ALA A 1 275 ? 1.116 -2.765 11.028 1.00 70.69 275 ALA A N 1
ATOM 2238 C CA . ALA A 1 275 ? 0.131 -2.416 10.007 1.00 70.69 275 ALA A CA 1
ATOM 2239 C C . ALA A 1 275 ? -1.198 -3.160 10.217 1.00 70.69 275 ALA A C 1
ATOM 2241 O O . ALA A 1 275 ? -2.260 -2.590 9.963 1.00 70.69 275 ALA A O 1
ATOM 2242 N N . LEU A 1 276 ? -1.132 -4.405 10.695 1.00 75.38 276 LEU A N 1
ATOM 2243 C CA . LEU A 1 276 ? -2.288 -5.223 11.061 1.00 75.38 276 LEU A CA 1
ATOM 2244 C C . LEU A 1 276 ? -2.952 -4.701 12.336 1.00 75.38 276 LEU A C 1
ATOM 2246 O O . LEU A 1 276 ? -4.137 -4.394 12.291 1.00 75.38 276 LEU A O 1
ATOM 2250 N N . CYS A 1 277 ? -2.182 -4.453 13.403 1.00 69.69 277 CYS A N 1
ATOM 2251 C CA . CYS A 1 277 ? -2.694 -3.860 14.643 1.00 69.69 277 CYS A CA 1
ATOM 2252 C C . CYS A 1 277 ? -3.388 -2.521 14.385 1.00 69.69 277 CYS A C 1
ATOM 2254 O O . CYS A 1 277 ? -4.414 -2.224 14.985 1.00 69.69 277 CYS A O 1
ATOM 2256 N N . LYS A 1 278 ? -2.854 -1.708 13.465 1.00 66.69 278 LYS A N 1
ATOM 2257 C CA . LYS A 1 278 ? -3.501 -0.458 13.068 1.00 66.69 278 LYS A CA 1
ATOM 2258 C C . LYS A 1 278 ? -4.852 -0.691 12.389 1.00 66.69 278 LYS A C 1
ATOM 2260 O O . LYS A 1 278 ? -5.783 0.050 12.667 1.00 66.69 278 LYS A O 1
ATOM 2265 N N . LYS A 1 279 ? -4.966 -1.695 11.516 1.00 68.31 279 LYS A N 1
ATOM 2266 C CA . LYS A 1 279 ? -6.247 -2.047 10.888 1.00 68.31 279 LYS A CA 1
ATOM 2267 C C . LYS A 1 279 ? -7.252 -2.593 11.896 1.00 68.31 279 LYS A C 1
ATOM 2269 O O . LYS A 1 279 ? -8.402 -2.180 11.836 1.00 68.31 279 LYS A O 1
ATOM 2274 N N . ASP A 1 280 ? -6.819 -3.453 12.817 1.00 66.25 280 ASP A N 1
ATOM 2275 C CA . ASP A 1 280 ? -7.665 -3.943 13.911 1.00 66.25 280 ASP A CA 1
ATOM 2276 C C . ASP A 1 280 ? -8.156 -2.791 14.787 1.00 66.25 280 ASP A C 1
ATOM 2278 O O . ASP A 1 280 ? -9.338 -2.704 15.101 1.00 66.25 280 ASP A O 1
ATOM 2282 N N . PHE A 1 281 ? -7.264 -1.862 15.135 1.00 58.28 281 PHE A N 1
ATOM 2283 C CA . PHE A 1 281 ? -7.621 -0.679 15.909 1.00 58.28 281 PHE A CA 1
ATOM 2284 C C . PHE A 1 281 ? -8.596 0.230 15.150 1.00 58.28 281 PHE A C 1
ATOM 2286 O O . PHE A 1 281 ? -9.606 0.640 15.713 1.00 58.28 281 PHE A O 1
ATOM 2293 N N . ASP A 1 282 ? -8.340 0.503 13.867 1.00 65.44 282 ASP A N 1
ATOM 2294 C CA . ASP A 1 282 ? -9.228 1.308 13.020 1.00 65.44 282 ASP A CA 1
ATOM 2295 C C . ASP A 1 282 ? -10.621 0.649 12.885 1.00 65.44 282 ASP A C 1
ATOM 2297 O O . ASP A 1 282 ? -11.637 1.346 12.923 1.00 65.44 282 ASP A O 1
ATOM 2301 N N . ASP A 1 283 ? -10.688 -0.683 12.777 1.00 65.75 283 ASP A N 1
ATOM 2302 C CA . ASP A 1 283 ? -11.942 -1.442 12.712 1.00 65.75 283 ASP A CA 1
ATOM 2303 C C . ASP A 1 283 ? -12.687 -1.452 14.057 1.00 65.75 283 ASP A C 1
ATOM 2305 O O . ASP A 1 283 ? -13.888 -1.189 14.094 1.00 65.75 283 ASP A O 1
ATOM 2309 N N . ILE A 1 284 ? -11.986 -1.644 15.181 1.00 61.84 284 ILE A N 1
ATOM 2310 C CA . ILE A 1 284 ? -12.557 -1.501 16.531 1.00 61.84 284 ILE A CA 1
ATOM 2311 C C . ILE A 1 284 ? -13.113 -0.087 16.721 1.00 61.84 284 ILE A C 1
ATOM 2313 O O . ILE A 1 284 ? -14.250 0.067 17.166 1.00 61.84 284 ILE A O 1
ATOM 2317 N N . CYS A 1 285 ? -12.360 0.947 16.340 1.00 57.31 285 CYS A N 1
ATOM 2318 C CA . CYS A 1 285 ? -12.827 2.328 16.385 1.00 57.31 285 CYS A CA 1
ATOM 2319 C C . CYS A 1 285 ? -14.059 2.545 15.498 1.00 57.31 285 CYS A C 1
ATOM 2321 O O . CYS A 1 285 ? -14.987 3.228 15.925 1.00 57.31 285 CYS A O 1
ATOM 2323 N N . SER A 1 286 ? -14.106 1.952 14.300 1.00 65.62 286 SER A N 1
ATOM 2324 C CA . SER A 1 286 ? -15.278 2.030 13.420 1.00 65.62 286 SER A CA 1
ATOM 2325 C C . SER A 1 286 ? -16.498 1.364 14.052 1.00 65.62 286 SER A C 1
ATOM 2327 O O . SER A 1 286 ? -17.551 1.988 14.127 1.00 65.62 286 SER A O 1
ATOM 2329 N N . ARG A 1 287 ? -16.358 0.142 14.581 1.00 63.16 287 ARG A N 1
ATOM 2330 C CA . ARG A 1 287 ? -17.453 -0.582 15.247 1.00 63.16 287 ARG A CA 1
ATOM 2331 C C . ARG A 1 287 ? -17.938 0.139 16.501 1.00 63.16 287 ARG A C 1
ATOM 2333 O O . ARG A 1 287 ? -19.140 0.183 16.754 1.00 63.16 287 ARG A O 1
ATOM 2340 N N . LEU A 1 288 ? -17.025 0.720 17.281 1.00 57.22 288 LEU A N 1
ATOM 2341 C CA . LEU A 1 288 ? -17.372 1.553 18.434 1.00 57.22 288 LEU A CA 1
ATOM 2342 C C . LEU A 1 288 ? -18.137 2.801 17.998 1.00 57.22 288 LEU A C 1
ATOM 2344 O O . LEU A 1 288 ? -19.127 3.150 18.630 1.00 57.22 288 LEU A O 1
ATOM 2348 N N . ASN A 1 289 ? -17.723 3.438 16.905 1.00 60.59 289 ASN A N 1
ATOM 2349 C CA . ASN A 1 289 ? -18.412 4.600 16.359 1.00 60.59 289 ASN A CA 1
ATOM 2350 C C . ASN A 1 289 ? -19.812 4.242 15.832 1.00 60.59 289 ASN A C 1
ATOM 2352 O O . ASN A 1 289 ? -20.771 4.950 16.123 1.00 60.59 289 ASN A O 1
ATOM 2356 N N . ASP A 1 290 ? -19.959 3.111 15.143 1.00 68.50 290 ASP A N 1
ATOM 2357 C CA . ASP A 1 290 ? -21.260 2.606 14.686 1.00 68.50 290 ASP A CA 1
ATOM 2358 C C . ASP A 1 290 ? -22.170 2.255 15.875 1.00 68.50 290 ASP A C 1
ATOM 2360 O O . ASP A 1 290 ? -23.358 2.577 15.881 1.00 68.50 290 ASP A O 1
ATOM 2364 N N . THR A 1 291 ? -21.606 1.666 16.933 1.00 62.41 291 THR A N 1
ATOM 2365 C CA . THR A 1 291 ? -22.330 1.376 18.181 1.00 62.41 291 THR A CA 1
ATOM 2366 C C . THR A 1 291 ? -22.747 2.659 18.900 1.00 62.41 291 THR A C 1
ATOM 2368 O O . THR A 1 291 ? -23.864 2.742 19.402 1.00 62.41 291 THR A O 1
ATOM 2371 N N . LEU A 1 292 ? -21.886 3.681 18.925 1.00 62.22 292 LEU A N 1
ATOM 2372 C CA . LEU A 1 292 ? -22.208 4.997 19.477 1.00 62.22 292 LEU A CA 1
ATOM 2373 C C . LEU A 1 292 ? -23.347 5.662 18.702 1.00 62.22 292 LEU A C 1
ATOM 2375 O O . LEU A 1 292 ? -24.264 6.180 19.329 1.00 62.22 292 LEU A O 1
ATOM 2379 N N . ILE A 1 293 ? -23.347 5.583 17.369 1.00 69.44 293 ILE A N 1
ATOM 2380 C CA . ILE A 1 293 ? -24.444 6.091 16.532 1.00 69.44 293 ILE A CA 1
ATOM 2381 C C . ILE A 1 293 ? -25.753 5.362 16.858 1.00 69.44 293 ILE A C 1
ATOM 2383 O O . ILE A 1 293 ? -26.774 6.010 17.078 1.00 69.44 293 ILE A O 1
ATOM 2387 N N . LEU A 1 294 ? -25.724 4.030 16.972 1.00 67.06 294 LEU A N 1
ATOM 2388 C CA . LEU A 1 294 ? -26.899 3.237 17.352 1.00 67.06 294 LEU A CA 1
ATOM 2389 C C . LEU A 1 294 ? -27.409 3.586 18.757 1.00 67.06 294 LEU A C 1
ATOM 2391 O O . LEU A 1 294 ? -28.617 3.650 18.975 1.00 67.06 294 LEU A O 1
ATOM 2395 N N . LEU A 1 295 ? -26.508 3.843 19.708 1.00 61.12 295 LEU A N 1
ATOM 2396 C CA . LEU A 1 295 ? -26.863 4.294 21.055 1.00 61.12 295 LEU A CA 1
ATOM 2397 C C . LEU A 1 295 ? -27.434 5.717 21.051 1.00 61.12 295 LEU A C 1
ATOM 2399 O O . LEU A 1 295 ? -28.377 5.991 21.789 1.00 61.12 295 LEU A O 1
ATOM 2403 N N . GLU A 1 296 ? -26.913 6.617 20.217 1.00 69.75 296 GLU A N 1
ATOM 2404 C CA . GLU A 1 296 ? -27.445 7.971 20.042 1.00 69.75 296 GLU A CA 1
ATOM 2405 C C . GLU A 1 296 ? -28.829 7.973 19.381 1.00 69.75 296 GLU A C 1
ATOM 2407 O O . GLU A 1 296 ? -29.690 8.770 19.767 1.00 69.75 296 GLU A O 1
ATOM 2412 N N . ASP A 1 297 ? -29.059 7.088 18.410 1.00 68.56 297 ASP A N 1
ATOM 2413 C CA . ASP A 1 297 ? -30.359 6.888 17.769 1.00 68.56 297 ASP A CA 1
ATOM 2414 C C . ASP A 1 297 ? -31.360 6.270 18.760 1.00 68.56 297 ASP A C 1
ATOM 2416 O O . ASP A 1 297 ? -32.446 6.819 18.952 1.00 68.56 297 ASP A O 1
ATOM 2420 N N . ALA A 1 298 ? -30.963 5.235 19.508 1.00 62.03 298 ALA A N 1
ATOM 2421 C CA . ALA A 1 298 ? -31.787 4.648 20.566 1.00 62.03 298 ALA A CA 1
ATOM 2422 C C . ALA A 1 298 ? -32.099 5.653 21.692 1.00 62.03 298 ALA A C 1
ATOM 2424 O O . ALA A 1 298 ? -33.227 5.716 22.182 1.00 62.03 298 ALA A O 1
ATOM 2425 N N . ALA A 1 299 ? -31.138 6.493 22.087 1.00 60.97 299 ALA A N 1
ATOM 2426 C CA . ALA A 1 299 ? -31.357 7.562 23.060 1.00 60.97 299 ALA A CA 1
ATOM 2427 C C . ALA A 1 299 ? -32.304 8.648 22.519 1.00 60.97 299 ALA A C 1
ATOM 2429 O O . ALA A 1 299 ? -33.120 9.191 23.273 1.00 60.97 299 ALA A O 1
ATOM 2430 N N . ARG A 1 300 ? -32.241 8.954 21.215 1.00 62.97 300 ARG A N 1
ATOM 2431 C CA . ARG A 1 300 ? -33.215 9.825 20.538 1.00 62.97 300 ARG A CA 1
ATOM 2432 C C . ARG A 1 300 ? -34.614 9.218 20.574 1.00 62.97 300 ARG A C 1
ATOM 2434 O O . ARG A 1 300 ? -35.550 9.929 20.944 1.00 62.97 300 ARG A O 1
ATOM 2441 N N . ASP A 1 301 ? -34.747 7.930 20.291 1.00 63.50 301 ASP A N 1
ATOM 2442 C CA . ASP A 1 301 ? -36.029 7.223 20.319 1.00 63.50 301 ASP A CA 1
ATOM 2443 C C . ASP A 1 301 ? -36.610 7.150 21.737 1.00 63.50 301 ASP A C 1
ATOM 2445 O O . ASP A 1 301 ? -37.780 7.480 21.945 1.00 63.50 301 ASP A O 1
ATOM 2449 N N . ILE A 1 302 ? -35.784 6.865 22.749 1.00 56.72 302 ILE A N 1
ATOM 2450 C CA . ILE A 1 302 ? -36.179 6.908 24.167 1.00 56.72 302 ILE A CA 1
ATOM 2451 C C . ILE A 1 302 ? -36.635 8.318 24.569 1.00 56.72 302 ILE A C 1
ATOM 2453 O O . ILE A 1 302 ? -37.622 8.460 25.290 1.00 56.72 302 ILE A O 1
ATOM 2457 N N . LYS A 1 303 ? -35.982 9.375 24.072 1.00 56.41 303 LYS A N 1
ATOM 2458 C CA . LYS A 1 303 ? -36.363 10.776 24.329 1.00 56.41 303 LYS A CA 1
ATOM 2459 C C . LYS A 1 303 ? -37.662 11.182 23.625 1.00 56.41 303 LYS A C 1
ATOM 2461 O O . LYS A 1 303 ? -38.392 12.041 24.121 1.00 56.41 303 LYS A O 1
ATOM 2466 N N . ILE A 1 304 ? -37.970 10.584 22.474 1.00 60.16 304 ILE A N 1
ATOM 2467 C CA . ILE A 1 304 ? -39.257 10.759 21.783 1.00 60.16 304 ILE A CA 1
ATOM 2468 C C . ILE A 1 304 ? -40.367 10.029 22.551 1.00 60.16 304 ILE A C 1
ATOM 2470 O O . ILE A 1 304 ? -41.444 10.594 22.747 1.00 60.16 304 ILE A O 1
ATOM 2474 N N . ILE A 1 305 ? -40.094 8.820 23.048 1.00 54.50 305 ILE A N 1
ATOM 2475 C CA . ILE A 1 305 ? -41.023 8.037 23.874 1.00 54.50 305 ILE A CA 1
ATOM 2476 C C . ILE A 1 305 ? -41.272 8.736 25.220 1.00 54.50 305 ILE A C 1
ATOM 2478 O O . ILE A 1 305 ? -42.422 8.879 25.630 1.00 54.50 305 ILE A O 1
ATOM 2482 N N . SER A 1 306 ? -40.236 9.277 25.870 1.00 47.78 306 SER A N 1
ATOM 2483 C CA . SER A 1 306 ? -40.366 9.991 27.148 1.00 47.78 306 SER A CA 1
ATOM 2484 C C . SER A 1 306 ? -41.145 11.304 27.034 1.00 47.78 306 SER A C 1
ATOM 2486 O O . SER A 1 306 ? -41.720 11.750 28.019 1.00 47.78 306 SER A O 1
ATOM 2488 N N . LYS A 1 307 ? -41.181 11.927 25.847 1.00 54.09 307 LYS A N 1
ATOM 2489 C CA . LYS A 1 307 ? -42.026 13.100 25.557 1.00 54.09 307 LYS A CA 1
ATOM 2490 C C . LYS A 1 307 ? -43.502 12.752 25.344 1.00 54.09 307 LYS A C 1
ATOM 2492 O O . LYS A 1 307 ? -44.336 13.648 25.423 1.00 54.09 307 LYS A O 1
ATOM 2497 N N . LYS A 1 308 ? -43.823 11.489 25.043 1.00 51.47 308 LYS A N 1
ATOM 2498 C CA . LYS A 1 308 ? -45.200 11.006 24.848 1.00 51.47 308 LYS A CA 1
ATOM 2499 C C . LYS A 1 308 ? -45.837 10.440 26.122 1.00 51.47 308 LYS A C 1
ATOM 2501 O O . LYS A 1 308 ? -47.042 10.208 26.116 1.00 51.47 308 LYS A O 1
ATOM 2506 N N . LEU A 1 309 ? -45.077 10.233 27.201 1.00 41.75 309 LEU A N 1
ATOM 2507 C CA . LEU A 1 309 ? -45.647 9.871 28.501 1.00 41.75 309 LEU A CA 1
ATOM 2508 C C . LEU A 1 309 ? -46.148 11.122 29.251 1.00 41.75 309 LEU A C 1
ATOM 2510 O O . LEU A 1 309 ? -45.417 12.113 29.312 1.00 41.75 309 LEU A O 1
ATOM 2514 N N . PRO A 1 310 ? -47.347 11.086 29.868 1.00 41.66 310 PRO A N 1
ATOM 2515 C CA . PRO A 1 310 ? -47.807 12.146 30.757 1.00 41.66 310 PRO A CA 1
ATOM 2516 C C . PRO A 1 310 ? -46.834 12.308 31.926 1.00 41.66 310 PRO A C 1
ATOM 2518 O O . PRO A 1 310 ? -46.366 11.326 32.504 1.00 41.66 310 PRO A O 1
ATOM 2521 N N . SER A 1 311 ? -46.530 13.560 32.254 1.00 49.09 311 SER A N 1
ATOM 2522 C CA . SER A 1 311 ? -45.587 13.974 33.287 1.00 49.09 311 SER A CA 1
ATOM 2523 C C . SER A 1 311 ? -45.914 13.366 34.655 1.00 49.09 311 SER A C 1
ATOM 2525 O O . SER A 1 311 ? -46.766 13.876 35.382 1.00 49.09 311 SER A O 1
ATOM 2527 N N . LEU A 1 312 ? -45.191 12.313 35.029 1.00 37.66 312 LEU A N 1
ATOM 2528 C CA . LEU A 1 312 ? -45.005 11.926 36.423 1.00 37.66 312 LEU A CA 1
ATOM 2529 C C . LEU A 1 312 ? -43.673 12.510 36.885 1.00 37.66 312 LEU A C 1
ATOM 2531 O O . LEU A 1 312 ? -42.635 12.290 36.256 1.00 37.66 312 LEU A O 1
ATOM 2535 N N . GLY A 1 313 ? -43.775 13.342 37.923 1.00 49.00 313 GLY A N 1
ATOM 2536 C CA . GLY A 1 313 ? -42.765 14.286 38.385 1.00 49.00 313 GLY A CA 1
ATOM 2537 C C . GLY A 1 313 ? -41.358 13.709 38.438 1.00 49.00 313 GLY A C 1
ATOM 2538 O O . GLY A 1 313 ? -41.129 12.617 38.956 1.00 49.00 313 GLY A O 1
ATOM 2539 N N . LYS A 1 314 ? -40.403 14.468 37.900 1.00 37.34 314 LYS A N 1
ATOM 2540 C CA . LYS A 1 314 ? -38.985 14.158 38.029 1.00 37.34 314 LYS A CA 1
ATOM 2541 C C . LYS A 1 314 ? -38.265 15.326 38.670 1.00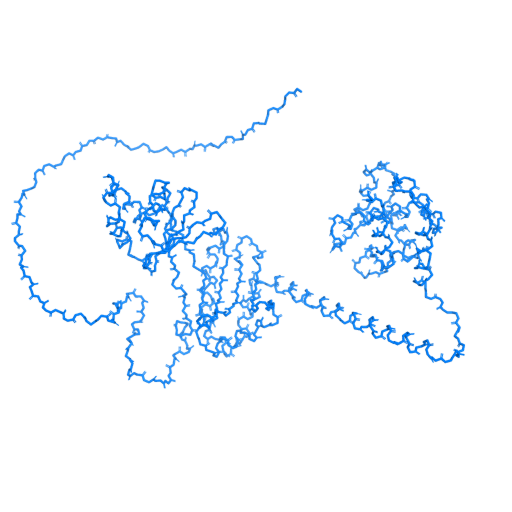 37.34 314 LYS A C 1
ATOM 2543 O O . LYS A 1 314 ? -38.237 16.426 38.128 1.00 37.34 314 LYS A O 1
ATOM 2548 N N . ASN A 1 315 ? -37.713 14.997 39.831 1.00 38.50 315 ASN A N 1
ATOM 2549 C CA . ASN A 1 315 ? -36.712 15.736 40.569 1.00 38.50 315 ASN A CA 1
ATOM 2550 C C . ASN A 1 315 ? -35.584 16.227 39.659 1.00 38.50 315 ASN A C 1
ATOM 2552 O O . ASN A 1 315 ? -35.154 15.544 38.726 1.00 38.50 315 ASN A O 1
ATOM 2556 N N . GLU A 1 316 ? -35.122 17.419 40.002 1.00 42.09 316 GLU A N 1
ATOM 2557 C CA . GLU A 1 316 ? -34.016 18.159 39.422 1.00 42.09 316 GLU A CA 1
ATOM 2558 C C . GLU A 1 316 ? -32.706 17.364 39.503 1.00 42.09 316 GLU A C 1
ATOM 2560 O O . GLU A 1 316 ? -32.063 17.264 40.542 1.00 42.09 316 GLU A O 1
ATOM 2565 N N . LEU A 1 317 ? -32.295 16.818 38.364 1.00 39.75 317 LEU A N 1
ATOM 2566 C CA . LEU A 1 317 ? -30.897 16.574 38.020 1.00 39.75 317 LEU A CA 1
ATOM 2567 C C . LEU A 1 317 ? -30.737 17.137 36.609 1.00 39.75 317 LEU A C 1
ATOM 2569 O O . LEU A 1 317 ? -30.905 16.445 35.605 1.00 39.75 317 LEU A O 1
ATOM 2573 N N . LEU A 1 318 ? -30.547 18.456 36.545 1.00 46.81 318 LEU A N 1
ATOM 2574 C CA . LEU A 1 318 ? -30.177 19.156 35.321 1.00 46.81 318 LEU A CA 1
ATOM 2575 C C . LEU A 1 318 ? -28.794 18.653 34.906 1.00 46.81 318 LEU A C 1
ATOM 2577 O O . LEU A 1 318 ? -27.787 18.989 35.519 1.00 46.81 318 LEU A O 1
ATOM 2581 N N . ASP A 1 319 ? -28.771 17.816 33.874 1.00 60.62 319 ASP A N 1
ATOM 2582 C CA . ASP A 1 319 ? -27.568 17.368 33.182 1.00 60.62 319 ASP A CA 1
ATOM 2583 C C . ASP A 1 319 ? -26.706 18.595 32.822 1.00 60.62 319 ASP A C 1
ATOM 2585 O O . ASP A 1 319 ? -27.122 19.426 32.007 1.00 60.62 319 ASP A O 1
ATOM 2589 N N . HIS A 1 320 ? -25.535 18.749 33.453 1.00 57.28 320 HIS A N 1
ATOM 2590 C CA . HIS A 1 320 ? -24.633 19.896 33.267 1.00 57.28 320 HIS A CA 1
ATOM 2591 C C . HIS A 1 320 ? -24.334 20.171 31.781 1.00 57.28 320 HIS A C 1
ATOM 2593 O O . HIS A 1 320 ? -24.162 21.324 31.374 1.00 57.28 320 HIS A O 1
ATOM 2599 N N . GLU A 1 321 ? -24.374 19.139 30.932 1.00 60.03 321 GLU A N 1
ATOM 2600 C CA . GLU A 1 321 ? -24.180 19.282 29.489 1.00 60.03 321 GLU A CA 1
ATOM 2601 C C . GLU A 1 321 ? -25.323 20.020 28.794 1.00 60.03 321 GLU A C 1
ATOM 2603 O O . GLU A 1 321 ? -25.092 20.754 27.828 1.00 60.03 321 GLU A O 1
ATOM 2608 N N . THR A 1 322 ? -26.555 19.875 29.289 1.00 65.50 322 THR A N 1
ATOM 2609 C CA . THR A 1 322 ? -27.707 20.617 28.765 1.00 65.50 322 THR A CA 1
ATOM 2610 C C . THR A 1 322 ? -27.638 22.102 29.106 1.00 65.50 322 THR A C 1
ATOM 2612 O O . THR A 1 322 ? -27.985 22.915 28.245 1.00 65.50 322 THR A O 1
ATOM 2615 N N . VAL A 1 323 ? -27.107 22.457 30.283 1.00 72.56 323 VAL A N 1
ATOM 2616 C CA . VAL A 1 323 ? -26.934 23.848 30.739 1.00 72.56 323 VAL A CA 1
ATOM 2617 C C . VAL A 1 323 ? -25.860 24.570 29.919 1.00 72.56 323 VAL A C 1
ATOM 2619 O O . VAL A 1 323 ? -26.115 25.643 29.363 1.00 72.56 323 VAL A O 1
ATOM 2622 N N . ILE A 1 324 ? -24.689 23.956 29.733 1.00 74.31 324 ILE A N 1
ATOM 2623 C CA . ILE A 1 324 ? -23.602 24.559 28.942 1.00 74.31 324 ILE A CA 1
ATOM 2624 C C . ILE A 1 324 ? -23.987 24.630 27.456 1.00 74.31 324 ILE A C 1
ATOM 2626 O O . ILE A 1 324 ? -23.726 25.625 26.779 1.00 74.31 324 ILE A O 1
ATOM 2630 N N . ALA A 1 325 ? -24.693 23.623 26.928 1.00 75.88 325 ALA A N 1
ATOM 2631 C CA . ALA A 1 325 ? -25.188 23.662 25.552 1.00 75.88 325 ALA A CA 1
ATOM 2632 C C . ALA A 1 325 ? -26.275 24.731 25.321 1.00 75.88 325 ALA A C 1
ATOM 2634 O O . ALA A 1 325 ? -26.440 25.194 24.186 1.00 75.88 325 ALA A O 1
ATOM 2635 N N . SER A 1 326 ? -27.050 25.122 26.342 1.00 79.12 326 SER A N 1
ATOM 2636 C CA . SER A 1 326 ? -27.908 26.314 26.256 1.00 79.12 326 SER A CA 1
ATOM 2637 C C . SER A 1 326 ? -27.100 27.606 26.299 1.00 79.12 326 SER A C 1
ATOM 2639 O O . SER A 1 326 ? -27.315 28.445 25.428 1.00 79.12 326 SER A O 1
ATOM 2641 N N . GLN A 1 327 ? -26.117 27.718 27.197 1.00 80.88 327 GLN A N 1
ATOM 2642 C CA . GLN A 1 327 ? -25.252 28.899 27.305 1.00 80.88 327 GLN A CA 1
ATOM 2643 C C . GLN A 1 327 ? -24.467 29.155 26.012 1.00 80.88 327 GLN A C 1
ATOM 2645 O O . GLN A 1 327 ? -24.453 30.270 25.513 1.00 80.88 327 GLN A O 1
ATOM 2650 N N . ILE A 1 328 ? -23.904 28.123 25.374 1.00 80.69 328 ILE A N 1
ATOM 2651 C CA . ILE A 1 328 ? -23.218 28.271 24.076 1.00 80.69 328 ILE A CA 1
ATOM 2652 C C . ILE A 1 328 ? -24.172 28.752 22.979 1.00 80.69 328 ILE A C 1
ATOM 2654 O O . ILE A 1 328 ? -23.794 29.561 22.134 1.00 80.69 328 ILE A O 1
ATOM 2658 N N . ARG A 1 329 ? -25.415 28.256 22.960 1.00 79.81 329 ARG A N 1
ATOM 2659 C CA . ARG A 1 329 ? -26.411 28.727 21.987 1.00 79.81 329 ARG A CA 1
ATOM 2660 C C . ARG A 1 329 ? -26.787 30.182 22.225 1.00 79.81 329 ARG A C 1
ATOM 2662 O O . ARG A 1 329 ? -27.049 30.878 21.256 1.00 79.81 329 ARG A O 1
ATOM 2669 N N . GLU A 1 330 ? -26.837 30.613 23.476 1.00 82.69 330 GLU A N 1
ATOM 2670 C CA . GLU A 1 330 ? -27.102 31.996 23.856 1.00 82.69 330 GLU A CA 1
ATOM 2671 C C . GLU A 1 330 ? -25.922 32.919 23.534 1.00 82.69 330 GLU A C 1
ATOM 2673 O O . GLU A 1 330 ? -26.138 33.970 22.943 1.00 82.69 330 GLU A O 1
ATOM 2678 N N . PHE A 1 331 ? -24.685 32.480 23.778 1.00 81.69 331 PHE A N 1
ATOM 2679 C CA . PHE A 1 331 ? -23.473 33.206 23.393 1.00 81.69 331 PHE A CA 1
ATOM 2680 C C . PHE A 1 331 ? -23.462 33.537 21.895 1.00 81.69 331 PHE A C 1
ATOM 2682 O O . PHE A 1 331 ? -23.304 34.686 21.508 1.00 81.69 331 PHE A O 1
ATOM 2689 N N . PHE A 1 332 ? -23.727 32.548 21.033 1.00 78.06 332 PHE A N 1
ATOM 2690 C CA . PHE A 1 332 ? -23.748 32.754 19.578 1.00 78.06 332 PHE A CA 1
ATOM 2691 C C . PHE A 1 332 ? -24.996 33.481 19.044 1.00 78.06 332 PHE A C 1
ATOM 2693 O O . PHE A 1 332 ? -25.067 33.731 17.839 1.00 78.06 332 PHE A O 1
ATOM 2700 N N . LYS A 1 333 ? -25.986 33.784 19.896 1.00 78.75 333 LYS A N 1
ATOM 2701 C CA . LYS A 1 333 ? -27.099 34.688 19.553 1.00 78.75 333 LYS A CA 1
ATOM 2702 C C . LYS A 1 333 ? -26.742 36.155 19.766 1.00 78.75 333 LYS A C 1
ATOM 2704 O O . LYS A 1 333 ? -27.478 37.004 19.278 1.00 78.75 333 LYS A O 1
ATOM 2709 N N . GLN A 1 334 ? -25.679 36.445 20.512 1.00 73.88 334 GLN A N 1
ATOM 2710 C CA . GLN A 1 334 ? -25.156 37.799 20.608 1.00 73.88 334 GLN A CA 1
ATOM 2711 C C . GLN A 1 334 ? -24.520 38.171 19.267 1.00 73.88 334 GLN A C 1
ATOM 2713 O O . GLN A 1 334 ? -23.915 37.316 18.609 1.00 73.88 334 GLN A O 1
ATOM 2718 N N . ASP A 1 335 ? -24.669 39.430 18.861 1.00 58.91 335 ASP A N 1
ATOM 2719 C CA . ASP A 1 335 ? -23.947 39.954 17.709 1.00 58.91 335 ASP A CA 1
ATOM 2720 C C . ASP A 1 335 ? -22.446 39.927 18.042 1.00 58.91 335 ASP A C 1
ATOM 2722 O O . ASP A 1 335 ? -21.946 40.625 18.930 1.00 58.91 335 ASP A O 1
ATOM 2726 N N . LEU A 1 336 ? -21.759 38.982 17.404 1.00 64.44 336 LEU A N 1
ATOM 2727 C CA . LEU A 1 336 ? -20.307 38.926 17.306 1.00 64.44 336 LEU A CA 1
ATOM 2728 C C . LEU A 1 336 ? -19.971 39.513 15.939 1.00 64.44 336 LEU A C 1
ATOM 2730 O O . LEU A 1 336 ? -20.448 38.962 14.931 1.00 64.44 336 LEU A O 1
ATOM 2734 N N . ASP A 1 337 ? -19.213 40.606 15.934 1.00 60.81 337 ASP A N 1
ATOM 2735 C CA . ASP A 1 337 ? -18.749 41.280 14.728 1.00 60.81 337 ASP A CA 1
ATOM 2736 C C . ASP A 1 337 ? -17.774 40.363 13.979 1.00 60.81 337 ASP A C 1
ATOM 2738 O O . ASP A 1 337 ? -17.019 39.587 14.571 1.00 60.81 337 ASP A O 1
ATOM 2742 N N . HIS A 1 338 ? -17.822 40.406 12.648 1.00 57.50 338 HIS A N 1
ATOM 2743 C CA . HIS A 1 338 ? -17.038 39.507 11.795 1.00 57.50 338 HIS A CA 1
ATOM 2744 C C . HIS A 1 338 ? -15.522 39.788 11.821 1.00 57.50 338 HIS A C 1
ATOM 2746 O O . HIS A 1 338 ? -14.759 38.910 11.427 1.00 57.50 338 HIS A O 1
ATOM 2752 N N . ASP A 1 339 ? -15.102 40.943 12.350 1.00 57.84 339 ASP A N 1
ATOM 2753 C CA . ASP A 1 339 ? -13.707 41.412 12.383 1.00 57.84 339 ASP A CA 1
ATOM 2754 C C . ASP A 1 339 ? -13.071 41.389 13.794 1.00 57.84 339 ASP A C 1
ATOM 2756 O O . ASP A 1 339 ? -12.038 42.017 14.019 1.00 57.84 339 ASP A O 1
ATOM 2760 N N . GLU A 1 340 ? -13.665 40.685 14.767 1.00 64.19 340 GLU A N 1
ATOM 2761 C CA . GLU A 1 340 ? -13.103 40.588 16.126 1.00 64.19 340 GLU A CA 1
ATOM 2762 C C . GLU A 1 340 ? -11.804 39.760 16.158 1.00 64.19 340 GLU A C 1
ATOM 2764 O O . GLU A 1 340 ? -11.797 38.571 15.815 1.00 64.19 340 GLU A O 1
ATOM 2769 N N . ASP A 1 341 ? -10.704 40.365 16.625 1.00 67.31 341 ASP A N 1
ATOM 2770 C CA . ASP A 1 341 ? -9.456 39.643 16.898 1.00 67.31 341 ASP A CA 1
ATOM 2771 C C . ASP A 1 341 ? -9.568 38.843 18.214 1.00 67.31 341 ASP A C 1
ATOM 2773 O O . ASP A 1 341 ? -10.441 39.056 19.062 1.00 67.31 341 ASP A O 1
ATOM 2777 N N . LEU A 1 342 ? -8.663 37.881 18.399 1.00 65.06 342 LEU A N 1
ATOM 2778 C CA . LEU A 1 342 ? -8.608 36.991 19.558 1.00 65.06 342 LEU A CA 1
ATOM 2779 C C . LEU A 1 342 ? -8.544 37.761 20.888 1.00 65.06 342 LEU A C 1
ATOM 2781 O O . LEU A 1 342 ? -9.063 37.274 21.894 1.00 65.06 342 LEU A O 1
ATOM 2785 N N . ASP A 1 343 ? -7.917 38.937 20.875 1.00 67.94 343 ASP A N 1
ATOM 2786 C CA . ASP A 1 343 ? -7.709 39.777 22.053 1.00 67.94 343 ASP A CA 1
ATOM 2787 C C . ASP A 1 343 ? -9.012 40.476 22.508 1.00 67.94 343 ASP A C 1
ATOM 2789 O O . ASP A 1 343 ? -9.195 40.688 23.704 1.00 67.94 343 ASP A O 1
ATOM 2793 N N . ASP A 1 344 ? -9.977 40.709 21.608 1.00 74.44 344 ASP A N 1
ATOM 2794 C CA . ASP A 1 344 ? -11.318 41.225 21.950 1.00 74.44 344 ASP A CA 1
ATOM 2795 C C . ASP A 1 344 ? -12.289 40.096 22.337 1.00 74.44 344 ASP A C 1
ATOM 2797 O O . ASP A 1 344 ? -13.173 40.239 23.192 1.00 74.44 344 ASP A O 1
ATOM 2801 N N . LEU A 1 345 ? -12.094 38.923 21.734 1.00 76.81 345 LEU A N 1
ATOM 2802 C CA . LEU A 1 345 ? -12.941 37.757 21.944 1.00 76.81 345 LEU A CA 1
ATOM 2803 C C . LEU A 1 345 ? -12.713 37.095 23.311 1.00 76.81 345 LEU A C 1
ATOM 2805 O O . LEU A 1 345 ? -13.667 36.622 23.940 1.00 76.81 345 LEU A O 1
ATOM 2809 N N . CYS A 1 346 ? -11.466 37.045 23.790 1.00 80.06 346 CYS A N 1
ATOM 2810 C CA . CYS A 1 346 ? -11.126 36.368 25.045 1.00 80.06 346 CYS A CA 1
ATOM 2811 C C . CYS A 1 346 ? -11.836 36.971 26.272 1.00 80.06 346 CYS A C 1
ATOM 2813 O O . CYS A 1 346 ? -12.495 36.203 26.985 1.00 80.06 346 CYS A O 1
ATOM 2815 N N . PRO A 1 347 ? -11.815 38.300 26.503 1.00 79.75 347 PRO A N 1
ATOM 2816 C CA . PRO A 1 347 ? -12.534 38.927 27.614 1.00 79.75 347 PRO A CA 1
ATOM 2817 C C . PRO A 1 347 ? -14.051 38.697 27.569 1.00 79.75 347 PRO A C 1
ATOM 2819 O O . PRO A 1 347 ? -14.690 38.498 28.608 1.00 79.75 347 PRO A O 1
ATOM 2822 N N . ARG A 1 348 ? -14.648 38.665 26.370 1.00 81.38 348 ARG A N 1
ATOM 2823 C CA . ARG A 1 348 ? -16.092 38.430 26.195 1.00 81.38 348 ARG A CA 1
ATOM 2824 C C . ARG A 1 348 ? -16.488 37.006 26.545 1.00 81.38 348 ARG A C 1
ATOM 2826 O O . ARG A 1 348 ? -17.440 36.804 27.298 1.00 81.38 348 ARG A O 1
ATOM 2833 N N . VAL A 1 349 ? -15.748 36.018 26.040 1.00 83.12 349 VAL A N 1
ATOM 2834 C CA . VAL A 1 349 ? -15.977 34.604 26.375 1.00 83.12 349 VAL A CA 1
ATOM 2835 C C . VAL A 1 349 ? -15.741 34.377 27.873 1.00 83.12 349 VAL A C 1
ATOM 2837 O O . VAL A 1 349 ? -16.548 33.713 28.525 1.00 83.12 349 VAL A O 1
ATOM 2840 N N . ALA A 1 350 ? -14.686 34.973 28.438 1.00 85.69 350 ALA A N 1
ATOM 2841 C CA . ALA A 1 350 ? -14.375 34.898 29.864 1.00 85.69 350 ALA A CA 1
ATOM 2842 C C . ALA A 1 350 ? -15.533 35.429 30.723 1.00 85.69 350 ALA A C 1
ATOM 2844 O O . ALA A 1 350 ? -15.989 34.752 31.646 1.00 85.69 350 ALA A O 1
ATOM 2845 N N . THR A 1 351 ? -16.073 36.594 30.359 1.00 85.31 351 THR A N 1
ATOM 2846 C CA . THR A 1 351 ? -17.209 37.217 31.050 1.00 85.31 351 THR A CA 1
ATOM 2847 C C . THR A 1 351 ? -18.478 36.378 30.912 1.00 85.31 351 THR A C 1
ATOM 2849 O O . THR A 1 351 ? -19.129 36.080 31.912 1.00 85.31 351 THR A O 1
ATOM 2852 N N . PHE A 1 352 ? -18.815 35.943 29.694 1.00 84.62 352 PHE A N 1
ATOM 2853 C CA . PHE A 1 352 ? -20.063 35.228 29.424 1.00 84.62 352 PHE A CA 1
ATOM 2854 C C . PHE A 1 352 ? -20.145 33.879 30.151 1.00 84.62 352 PHE A C 1
ATOM 2856 O O . PHE A 1 352 ? -21.190 33.524 30.693 1.00 84.62 352 PHE A O 1
ATOM 2863 N N . PHE A 1 353 ? -19.042 33.129 30.200 1.00 85.69 353 PHE A N 1
ATOM 2864 C CA . PHE A 1 353 ? -18.998 31.826 30.874 1.00 85.69 353 PHE A CA 1
ATOM 2865 C C . PHE A 1 353 ? -18.523 31.903 32.335 1.00 85.69 353 PHE A C 1
ATOM 2867 O O . PHE A 1 353 ? -18.396 30.864 33.000 1.00 85.69 353 PHE A O 1
ATOM 2874 N N . ALA A 1 354 ? -18.276 33.115 32.848 1.00 88.56 354 ALA A N 1
ATOM 2875 C CA . ALA A 1 354 ? -17.713 33.372 34.171 1.00 88.56 354 ALA A CA 1
ATOM 2876 C C . ALA A 1 354 ? -16.466 32.505 34.435 1.00 88.56 354 ALA A C 1
ATOM 2878 O O . ALA A 1 354 ? -16.454 31.658 35.335 1.00 88.56 354 ALA A O 1
ATOM 2879 N N . MET A 1 355 ? -15.453 32.661 33.580 1.00 89.00 355 MET A N 1
ATOM 2880 C CA . MET A 1 355 ? -14.175 31.947 33.630 1.00 89.00 355 MET A CA 1
ATOM 2881 C C . MET A 1 355 ? -13.002 32.933 33.591 1.00 89.00 355 MET A C 1
ATOM 2883 O O . MET A 1 355 ? -13.143 34.013 33.019 1.00 89.00 355 MET A O 1
ATOM 2887 N N . PRO A 1 356 ? -11.827 32.573 34.138 1.00 90.88 356 PRO A N 1
ATOM 2888 C CA . PRO A 1 356 ? -10.621 33.372 33.961 1.00 90.88 356 PRO A CA 1
ATOM 2889 C C . PRO A 1 356 ? -10.252 33.500 32.481 1.00 90.88 356 PRO A C 1
ATOM 2891 O O . PRO A 1 356 ? -10.330 32.532 31.725 1.00 90.88 356 PRO A O 1
ATOM 2894 N N . GLU A 1 357 ? -9.765 34.668 32.076 1.00 87.75 357 GLU A N 1
ATOM 2895 C CA . GLU A 1 357 ? -9.313 34.911 30.701 1.00 87.75 357 GLU A CA 1
ATOM 2896 C C . GLU A 1 357 ? -8.193 33.948 30.282 1.00 87.75 357 GLU A C 1
ATOM 2898 O O . GLU A 1 357 ? -8.205 33.402 29.179 1.00 87.75 357 GLU A O 1
ATOM 2903 N N . LYS A 1 358 ? -7.287 33.624 31.213 1.00 89.88 358 LYS A N 1
ATOM 2904 C CA . LYS A 1 358 ? -6.249 32.606 31.006 1.00 89.88 358 LYS A CA 1
ATOM 2905 C C . LYS A 1 358 ? -6.827 31.224 30.678 1.00 89.88 358 LYS A C 1
ATOM 2907 O O . LYS A 1 358 ? -6.241 30.515 29.865 1.00 89.88 358 LYS A O 1
ATOM 2912 N N . ALA A 1 359 ? -7.989 30.857 31.224 1.00 92.31 359 ALA A N 1
ATOM 2913 C CA . ALA A 1 359 ? -8.657 29.601 30.881 1.00 92.31 359 ALA A CA 1
ATOM 2914 C C . ALA A 1 359 ? -9.170 29.628 29.437 1.00 92.31 359 ALA A C 1
ATOM 2916 O O . ALA A 1 359 ? -9.039 28.644 28.711 1.00 92.31 359 ALA A O 1
ATOM 2917 N N . ILE A 1 360 ? -9.682 30.771 28.977 1.00 90.31 360 ILE A N 1
ATOM 2918 C CA . ILE A 1 360 ? -10.093 30.940 27.578 1.00 90.31 360 ILE A CA 1
ATOM 2919 C C . ILE A 1 360 ? -8.889 30.843 26.646 1.00 90.31 360 ILE A C 1
ATOM 2921 O O . ILE A 1 360 ? -8.939 30.116 25.656 1.00 90.31 360 ILE A O 1
ATOM 2925 N N . LEU A 1 361 ? -7.781 31.502 26.981 1.00 89.62 361 LEU A N 1
ATOM 2926 C CA . LEU A 1 361 ? -6.555 31.428 26.188 1.00 89.62 361 LEU A CA 1
ATOM 2927 C C . LEU A 1 361 ? -6.013 29.996 26.108 1.00 89.62 361 LEU A C 1
ATOM 2929 O O . LEU A 1 361 ? -5.614 29.556 25.027 1.00 89.62 361 LEU A O 1
ATOM 2933 N N . VAL A 1 362 ? -6.064 29.237 27.207 1.00 93.31 362 VAL A N 1
ATOM 2934 C CA . VAL A 1 362 ? -5.739 27.802 27.225 1.00 93.31 362 VAL A CA 1
ATOM 2935 C C . VAL A 1 362 ? -6.679 27.017 26.308 1.00 93.31 362 VAL A C 1
ATOM 2937 O O . VAL A 1 362 ? -6.200 26.254 25.468 1.00 93.31 362 VAL A O 1
ATOM 2940 N N . LEU A 1 363 ? -7.994 27.241 26.395 1.00 93.31 363 LEU A N 1
ATOM 2941 C CA . LEU A 1 363 ? -8.996 26.583 25.549 1.00 93.31 363 LEU A CA 1
ATOM 2942 C C . LEU A 1 363 ? -8.758 26.850 24.055 1.00 93.31 363 LEU A C 1
ATOM 2944 O O . LEU A 1 363 ? -8.747 25.915 23.250 1.00 93.31 363 LEU A O 1
ATOM 2948 N N . LEU A 1 364 ? -8.557 28.113 23.673 1.00 90.12 364 LEU A N 1
ATOM 2949 C CA . LEU A 1 364 ? -8.365 28.518 22.279 1.00 90.12 364 LEU A CA 1
ATOM 2950 C C . LEU A 1 364 ? -7.017 28.055 21.730 1.00 90.12 364 LEU A C 1
ATOM 2952 O O . LEU A 1 364 ? -6.949 27.588 20.592 1.00 90.12 364 LEU A O 1
ATOM 2956 N N . THR A 1 365 ? -5.963 28.106 22.543 1.00 90.56 365 THR A N 1
ATOM 2957 C CA . THR A 1 365 ? -4.638 27.602 22.161 1.00 90.56 365 THR A CA 1
ATOM 2958 C C . THR A 1 365 ? -4.672 26.091 21.973 1.00 90.56 365 THR A C 1
ATOM 2960 O O . THR A 1 365 ? -4.230 25.593 20.935 1.00 90.56 365 THR A O 1
ATOM 2963 N N . ALA A 1 366 ? -5.281 25.355 22.909 1.00 93.06 366 ALA A N 1
ATOM 2964 C CA . ALA A 1 366 ? -5.495 23.919 22.775 1.00 93.06 366 ALA A CA 1
ATOM 2965 C C . ALA A 1 366 ? -6.284 23.592 21.502 1.00 93.06 366 ALA A C 1
ATOM 2967 O O . ALA A 1 366 ? -5.907 22.697 20.745 1.00 93.06 366 ALA A O 1
ATOM 2968 N N . ALA A 1 367 ? -7.341 24.356 21.214 1.00 90.06 367 ALA A N 1
ATOM 2969 C CA . ALA A 1 367 ? -8.158 24.167 20.022 1.00 90.06 367 ALA A CA 1
ATOM 2970 C C . ALA A 1 367 ? -7.387 24.485 18.732 1.00 90.06 367 ALA A C 1
ATOM 2972 O O . ALA A 1 367 ? -7.561 23.789 17.731 1.00 90.06 367 ALA A O 1
ATOM 2973 N N . GLY A 1 368 ? -6.514 25.495 18.746 1.00 86.69 368 GLY A N 1
ATOM 2974 C CA . GLY A 1 368 ? -5.631 25.847 17.635 1.00 86.69 368 GLY A CA 1
ATOM 2975 C C . GLY A 1 368 ? -4.615 24.746 17.331 1.00 86.69 368 GLY A C 1
ATOM 2976 O O . GLY A 1 368 ? -4.498 24.320 16.179 1.00 86.69 368 GLY A O 1
ATOM 2977 N N . ILE A 1 369 ? -3.951 24.213 18.363 1.00 89.94 369 ILE A N 1
ATOM 2978 C CA . ILE A 1 369 ? -3.028 23.071 18.250 1.00 89.94 369 ILE A CA 1
ATOM 2979 C C . ILE A 1 369 ? -3.779 21.843 17.723 1.00 89.94 369 ILE A C 1
ATOM 2981 O O . ILE A 1 369 ? -3.344 21.192 16.768 1.00 89.94 369 ILE A O 1
ATOM 2985 N N . TRP A 1 370 ? -4.946 21.551 18.300 1.00 91.88 370 TRP A N 1
ATOM 2986 C CA . TRP A 1 370 ? -5.788 20.429 17.899 1.00 91.88 370 TRP A CA 1
ATOM 2987 C C . TRP A 1 370 ? -6.246 20.546 16.439 1.00 91.88 370 TRP A C 1
ATOM 2989 O O . TRP A 1 370 ? -6.167 19.578 15.677 1.00 91.88 370 TRP A O 1
ATOM 2999 N N . LYS A 1 371 ? -6.640 21.749 16.005 1.00 85.75 371 LYS A N 1
ATOM 3000 C CA . LYS A 1 371 ? -6.993 22.065 14.613 1.00 85.75 371 LYS A CA 1
ATOM 3001 C C . LYS A 1 371 ? -5.803 21.908 13.669 1.00 85.75 371 LYS A C 1
ATOM 3003 O O . LYS A 1 371 ? -5.963 21.301 12.613 1.00 85.75 371 LYS A O 1
ATOM 3008 N N . GLY A 1 372 ? -4.613 22.385 14.044 1.00 80.88 372 GLY A N 1
ATOM 3009 C CA . GLY A 1 372 ? -3.376 22.168 13.280 1.00 80.88 372 GLY A CA 1
ATOM 3010 C C . GLY A 1 372 ? -3.063 20.680 13.085 1.00 80.88 372 GLY A C 1
ATOM 3011 O O . GLY A 1 372 ? -2.572 20.262 12.039 1.00 80.88 372 GLY A O 1
ATOM 3012 N N . LYS A 1 373 ? -3.470 19.850 14.050 1.00 84.38 373 LYS A N 1
ATOM 3013 C CA . LYS A 1 373 ? -3.408 18.382 14.005 1.00 84.38 373 LYS A CA 1
ATOM 3014 C C . LYS A 1 373 ? -4.641 17.730 13.351 1.00 84.38 373 LYS A C 1
ATOM 3016 O O . LYS A 1 373 ? -4.875 16.533 13.529 1.00 84.38 373 LYS A O 1
ATOM 3021 N N . SER A 1 374 ? -5.437 18.492 12.595 1.00 81.62 374 SER A N 1
ATOM 3022 C CA . SER A 1 374 ? -6.667 18.037 11.925 1.00 81.62 374 SER A CA 1
ATOM 3023 C C . SER A 1 374 ? -7.666 17.343 12.858 1.00 81.62 374 SER A C 1
ATOM 3025 O O . SER A 1 374 ? -8.371 16.430 12.434 1.00 81.62 374 SER A O 1
ATOM 3027 N N . TYR A 1 375 ? -7.714 17.749 14.128 1.00 80.00 375 TYR A N 1
ATOM 3028 C CA . TYR A 1 375 ? -8.589 17.190 15.161 1.00 80.00 375 TYR A CA 1
ATOM 3029 C C . TYR A 1 375 ? -8.341 15.705 15.502 1.00 80.00 375 TYR A C 1
ATOM 3031 O O . TYR A 1 375 ? -9.215 15.055 16.066 1.00 80.00 375 TYR A O 1
ATOM 3039 N N . ARG A 1 376 ? -7.175 15.138 15.148 1.00 70.50 376 ARG A N 1
ATOM 3040 C CA . ARG A 1 376 ? -6.907 13.683 15.249 1.00 70.50 376 ARG A CA 1
ATOM 3041 C C . ARG A 1 376 ? -5.870 13.269 16.289 1.00 70.50 376 ARG A C 1
ATOM 3043 O O . ARG A 1 376 ? -5.673 12.076 16.484 1.00 70.50 376 ARG A O 1
ATOM 3050 N N . ARG A 1 377 ? -5.151 14.210 16.899 1.00 76.19 377 ARG A N 1
ATOM 3051 C CA . ARG A 1 377 ? -4.045 13.910 17.823 1.00 76.19 377 ARG A CA 1
ATOM 3052 C C . ARG A 1 377 ? -4.222 14.638 19.147 1.00 76.19 377 ARG A C 1
ATOM 3054 O O . ARG A 1 377 ? -4.811 15.717 19.166 1.00 76.19 377 ARG A O 1
ATOM 3061 N N . SER A 1 378 ? -3.648 14.059 20.196 1.00 84.75 378 SER A N 1
ATOM 3062 C CA . SER A 1 378 ? -3.599 14.618 21.546 1.00 84.75 378 SER A CA 1
ATOM 3063 C C . SER A 1 378 ? -2.953 16.001 21.573 1.00 84.75 378 SER A C 1
ATOM 3065 O O . SER A 1 378 ? -2.071 16.309 20.758 1.00 84.75 378 SER A O 1
ATOM 3067 N N . VAL A 1 379 ? -3.412 16.817 22.516 1.00 89.88 379 VAL A N 1
ATOM 3068 C CA . VAL A 1 379 ? -2.836 18.113 22.875 1.00 89.88 379 VAL A CA 1
ATOM 3069 C C . VAL A 1 379 ? -2.262 17.961 24.273 1.00 89.88 379 VAL A C 1
ATOM 3071 O O . VAL A 1 379 ? -2.972 17.502 25.164 1.00 89.88 379 VAL A O 1
ATOM 3074 N N . PHE A 1 380 ? -1.000 18.328 24.450 1.00 92.12 380 PHE A N 1
ATOM 3075 C CA . PHE A 1 380 ? -0.341 18.260 25.752 1.00 92.12 380 PHE A CA 1
ATOM 3076 C C . PHE A 1 380 ? -0.216 19.660 26.374 1.00 92.12 380 PHE A C 1
ATOM 3078 O O . PHE A 1 380 ? -0.046 20.634 25.624 1.00 92.12 380 PHE A O 1
ATOM 3085 N N . PRO A 1 381 ? -0.289 19.808 27.711 1.00 92.44 381 PRO A N 1
ATOM 3086 C CA . PRO A 1 381 ? -0.118 21.102 28.374 1.00 92.44 381 PRO A CA 1
ATOM 3087 C C . PRO A 1 381 ? 1.185 21.815 28.013 1.00 92.44 381 PRO A C 1
ATOM 3089 O O . PRO A 1 381 ? 1.193 23.037 27.879 1.00 92.44 381 PRO A O 1
ATOM 3092 N N . GLU A 1 382 ? 2.269 21.078 27.770 1.00 92.69 382 GLU A N 1
ATOM 3093 C CA . GLU A 1 382 ? 3.562 21.630 27.358 1.00 92.69 382 GLU A CA 1
ATOM 3094 C C . GLU A 1 382 ? 3.482 22.300 25.985 1.00 92.69 382 GLU A C 1
ATOM 3096 O O . GLU A 1 382 ? 4.134 23.318 25.745 1.00 92.69 382 GLU A O 1
ATOM 3101 N N . GLU A 1 383 ? 2.660 21.763 25.079 1.00 92.06 383 GLU A N 1
ATOM 3102 C CA . GLU A 1 383 ? 2.424 22.374 23.772 1.00 92.06 383 GLU A CA 1
ATOM 3103 C C . GLU A 1 383 ? 1.639 23.679 23.928 1.00 92.06 383 GLU A C 1
ATOM 3105 O O . GLU A 1 383 ? 1.994 24.684 23.312 1.00 92.06 383 GLU A O 1
ATOM 3110 N N . ILE A 1 384 ? 0.614 23.687 24.787 1.00 93.12 384 ILE A N 1
ATOM 3111 C CA . ILE A 1 384 ? -0.172 24.890 25.098 1.00 93.12 384 ILE A CA 1
ATOM 3112 C C . ILE A 1 384 ? 0.736 25.961 25.710 1.00 93.12 384 ILE A C 1
ATOM 3114 O O . ILE A 1 384 ? 0.763 27.096 25.233 1.00 93.12 384 ILE A O 1
ATOM 3118 N N . HIS A 1 385 ? 1.526 25.586 26.716 1.00 93.06 385 HIS A N 1
ATOM 3119 C CA . HIS A 1 385 ? 2.475 26.455 27.403 1.00 93.06 385 HIS A CA 1
ATOM 3120 C C . HIS A 1 385 ? 3.482 27.076 26.429 1.00 93.06 385 HIS A C 1
ATOM 3122 O O . HIS A 1 385 ? 3.650 28.296 26.400 1.00 93.06 385 HIS A O 1
ATOM 3128 N N . LYS A 1 386 ? 4.087 26.255 25.559 1.00 92.38 386 LYS A N 1
ATOM 3129 C CA . LYS A 1 386 ? 5.023 26.719 24.528 1.00 92.38 386 LYS A CA 1
ATOM 3130 C C . LYS A 1 386 ? 4.383 27.744 23.590 1.00 92.38 386 LYS A C 1
ATOM 3132 O O . LYS A 1 386 ? 5.018 28.741 23.258 1.00 92.38 386 LYS A O 1
ATOM 3137 N N . HIS A 1 387 ? 3.144 27.511 23.158 1.00 89.00 387 HIS A N 1
ATOM 3138 C CA . HIS A 1 387 ? 2.434 28.431 22.269 1.00 89.00 387 HIS A CA 1
ATOM 3139 C C . HIS A 1 387 ? 2.061 29.752 22.954 1.00 89.00 387 HIS A C 1
ATOM 3141 O O . HIS A 1 387 ? 2.198 30.808 22.336 1.00 89.00 387 HIS A O 1
ATOM 3147 N N . LEU A 1 388 ? 1.637 29.710 24.219 1.00 87.94 388 LEU A N 1
ATOM 3148 C CA . LEU A 1 388 ? 1.286 30.911 24.978 1.00 87.94 388 LEU A CA 1
ATOM 3149 C C . LEU A 1 388 ? 2.513 31.773 25.286 1.00 87.94 388 LEU A C 1
ATOM 3151 O O . LEU A 1 388 ? 2.468 32.977 25.053 1.00 87.94 388 LEU A O 1
ATOM 3155 N N . ILE A 1 389 ? 3.628 31.170 25.708 1.00 90.44 389 ILE A N 1
ATOM 3156 C CA . ILE A 1 389 ? 4.888 31.900 25.927 1.00 90.44 389 ILE A CA 1
ATOM 3157 C C . ILE A 1 389 ? 5.414 32.498 24.622 1.00 90.44 389 ILE A C 1
ATOM 3159 O O . ILE A 1 389 ? 5.857 33.642 24.602 1.00 90.44 389 ILE A O 1
ATOM 3163 N N . HIS A 1 390 ? 5.336 31.759 23.513 1.00 88.12 390 HIS A N 1
ATOM 3164 C CA . HIS A 1 390 ? 5.777 32.278 22.220 1.00 88.12 390 HIS A CA 1
ATOM 3165 C C . HIS A 1 390 ? 4.980 33.514 21.776 1.00 88.12 390 HIS A C 1
ATOM 3167 O O . HIS A 1 390 ? 5.548 34.411 21.160 1.00 88.12 390 HIS A O 1
ATOM 3173 N N . ARG A 1 391 ? 3.677 33.565 22.084 1.00 82.31 391 ARG A N 1
ATOM 3174 C CA . ARG A 1 391 ? 2.793 34.671 21.688 1.00 82.31 391 ARG A CA 1
ATOM 3175 C C . ARG A 1 391 ? 2.843 35.861 22.650 1.00 82.31 391 ARG A C 1
ATOM 3177 O O . ARG A 1 391 ? 2.816 36.992 22.182 1.00 82.31 391 ARG A O 1
ATOM 3184 N N . TYR A 1 392 ? 2.906 35.615 23.959 1.00 84.31 392 TYR A N 1
ATOM 3185 C CA . TYR A 1 392 ? 2.721 36.643 24.994 1.00 84.31 392 TYR A CA 1
ATOM 3186 C C . TYR A 1 392 ? 3.967 36.906 25.864 1.00 84.31 392 TYR A C 1
ATOM 3188 O O . TYR A 1 392 ? 3.938 37.791 26.716 1.00 84.31 392 TYR A O 1
ATOM 3196 N N . GLY A 1 393 ? 5.069 36.183 25.638 1.00 86.12 393 GLY A N 1
ATOM 3197 C CA . GLY A 1 393 ? 6.355 36.376 26.313 1.00 86.12 393 GLY A CA 1
ATOM 3198 C C . GLY A 1 393 ? 6.685 35.327 27.380 1.00 86.12 393 GLY A C 1
ATOM 3199 O O . GLY A 1 393 ? 5.814 34.644 27.929 1.00 86.12 393 GLY A O 1
ATOM 3200 N N . GLU A 1 394 ? 7.982 35.200 27.681 1.00 77.31 394 GLU A N 1
ATOM 3201 C CA . GLU A 1 394 ? 8.481 34.384 28.794 1.00 77.31 394 GLU A CA 1
ATOM 3202 C C . GLU A 1 394 ? 7.903 34.923 30.117 1.00 77.31 394 GLU A C 1
ATOM 3204 O O . GLU A 1 394 ? 7.868 36.133 30.329 1.00 77.31 394 GLU A O 1
ATOM 3209 N N . CYS A 1 395 ? 7.407 34.028 30.983 1.00 81.38 395 CYS A N 1
ATOM 3210 C CA . CYS A 1 395 ? 6.681 34.313 32.239 1.00 81.38 395 CYS A CA 1
ATOM 3211 C C . CYS A 1 395 ? 5.182 34.678 32.137 1.00 81.38 395 CYS A C 1
ATOM 3213 O O . CYS A 1 395 ? 4.578 34.972 33.168 1.00 81.38 395 CYS A O 1
ATOM 3215 N N . PHE A 1 396 ? 4.543 34.612 30.962 1.00 85.00 396 PHE A N 1
ATOM 3216 C CA . PHE A 1 396 ? 3.099 34.890 30.838 1.00 85.00 396 PHE A CA 1
ATOM 3217 C C . PHE A 1 396 ? 2.207 33.947 31.678 1.00 85.00 396 PHE A C 1
ATOM 3219 O O . PHE A 1 396 ? 1.247 34.371 32.332 1.00 85.00 396 PHE A O 1
ATOM 3226 N N . ILE A 1 397 ? 2.517 32.650 31.656 1.00 88.31 397 ILE A N 1
ATOM 3227 C CA . ILE A 1 397 ? 1.772 31.600 32.358 1.00 88.31 397 ILE A CA 1
ATOM 3228 C C . ILE A 1 397 ? 2.720 30.447 32.687 1.00 88.31 397 ILE A C 1
ATOM 3230 O O . ILE A 1 397 ? 3.532 30.073 31.845 1.00 88.31 397 ILE A O 1
ATOM 3234 N N . GLY A 1 398 ? 2.643 29.905 33.904 1.00 89.31 398 GLY A N 1
ATOM 3235 C CA . GLY A 1 398 ? 3.426 28.728 34.300 1.00 89.31 398 GLY A CA 1
ATOM 3236 C C . GLY A 1 398 ? 2.738 27.416 33.915 1.00 89.31 398 GLY A C 1
ATOM 3237 O O . GLY A 1 398 ? 1.515 27.373 33.789 1.00 89.31 398 GLY A O 1
ATOM 3238 N N . ILE A 1 399 ? 3.495 26.322 33.782 1.00 89.62 399 ILE A N 1
ATOM 3239 C CA . ILE A 1 399 ? 2.932 25.002 33.437 1.00 89.62 399 ILE A CA 1
ATOM 3240 C C . ILE A 1 399 ? 1.893 24.514 34.464 1.00 89.62 399 ILE A C 1
ATOM 3242 O O . ILE A 1 399 ? 0.822 24.051 34.082 1.00 89.62 399 ILE A O 1
ATOM 3246 N N . ASP A 1 400 ? 2.130 24.736 35.760 1.00 90.00 400 ASP A N 1
ATOM 3247 C CA . ASP A 1 400 ? 1.171 24.399 36.824 1.00 90.00 400 ASP A CA 1
ATOM 3248 C C . ASP A 1 400 ? -0.124 25.220 36.715 1.00 90.00 400 ASP A C 1
ATOM 3250 O O . ASP A 1 400 ? -1.214 24.771 37.074 1.00 90.00 400 ASP A O 1
ATOM 3254 N N . GLU A 1 401 ? -0.017 26.450 36.207 1.00 92.31 401 GLU A N 1
ATOM 3255 C CA . GLU A 1 401 ? -1.162 27.320 35.962 1.00 92.31 401 GLU A CA 1
ATOM 3256 C C . GLU A 1 401 ? -1.966 26.842 34.741 1.00 92.31 401 GLU A C 1
ATOM 3258 O O . GLU A 1 401 ? -3.192 26.947 34.755 1.00 92.31 401 GLU A O 1
ATOM 3263 N N . ILE A 1 402 ? -1.327 26.234 33.731 1.00 93.31 402 ILE A N 1
ATOM 3264 C CA . ILE A 1 402 ? -2.029 25.552 32.628 1.00 93.31 402 ILE A CA 1
ATOM 3265 C C . ILE A 1 402 ? -2.887 24.409 33.170 1.00 93.31 402 ILE A C 1
ATOM 3267 O O . ILE A 1 402 ? -4.072 24.351 32.848 1.00 93.31 402 ILE A O 1
ATOM 3271 N N . GLY A 1 403 ? -2.328 23.560 34.040 1.00 91.38 403 GLY A N 1
ATOM 3272 C CA . GLY A 1 403 ? -3.066 22.463 34.677 1.00 91.38 403 GLY A CA 1
ATOM 3273 C C . GLY A 1 403 ? -4.309 22.953 35.429 1.00 91.38 403 GLY A C 1
ATOM 3274 O O . GLY A 1 403 ? -5.411 22.464 35.198 1.00 91.38 403 GLY A O 1
ATOM 3275 N N . LYS A 1 404 ? -4.175 24.010 36.243 1.00 94.06 404 LYS A N 1
ATOM 3276 C CA . LYS A 1 404 ? -5.321 24.621 36.950 1.00 94.06 404 LYS A CA 1
ATOM 3277 C C . LYS A 1 404 ? -6.401 25.139 35.998 1.00 94.06 404 LYS A C 1
ATOM 3279 O O . LYS A 1 404 ? -7.587 24.972 36.260 1.00 94.06 404 LYS A O 1
ATOM 3284 N N . ASN A 1 405 ? -6.006 25.768 34.892 1.00 94.75 405 ASN A N 1
ATOM 3285 C CA . ASN A 1 405 ? -6.957 26.267 33.899 1.00 94.75 405 ASN A CA 1
ATOM 3286 C C . ASN A 1 405 ? -7.640 25.128 33.121 1.00 94.75 405 ASN A C 1
ATOM 3288 O O . ASN A 1 405 ? -8.805 25.267 32.759 1.00 94.75 405 ASN A O 1
ATOM 3292 N N . ILE A 1 406 ? -6.961 23.997 32.899 1.00 94.31 406 ILE A N 1
ATOM 3293 C CA . ILE A 1 406 ? -7.568 22.783 32.331 1.00 94.31 406 ILE A CA 1
ATOM 3294 C C . ILE A 1 406 ? -8.663 22.245 33.258 1.00 94.31 406 ILE A C 1
ATOM 3296 O O . ILE A 1 406 ? -9.757 21.959 32.777 1.00 94.31 406 ILE A O 1
ATOM 3300 N N . GLU A 1 407 ? -8.416 22.178 34.567 1.00 92.94 407 GLU A N 1
ATOM 3301 C CA . GLU A 1 407 ? -9.426 21.739 35.541 1.00 92.94 407 GLU A CA 1
ATOM 3302 C C . GLU A 1 407 ? -10.658 22.655 35.545 1.00 92.94 407 GLU A C 1
ATOM 3304 O O . GLU A 1 407 ? -11.785 22.174 35.437 1.00 92.94 407 GLU A O 1
ATOM 3309 N N . ILE A 1 408 ? -10.466 23.979 35.506 1.00 93.00 408 ILE A N 1
ATOM 3310 C CA . ILE A 1 408 ? -11.578 24.937 35.363 1.00 93.00 408 ILE A CA 1
ATOM 3311 C C . ILE A 1 408 ? -12.380 24.667 34.078 1.00 93.00 408 ILE A C 1
ATOM 3313 O O . ILE A 1 408 ? -13.610 24.718 34.078 1.00 93.00 408 ILE A O 1
ATOM 3317 N N . LEU A 1 409 ? -11.711 24.354 32.964 1.00 93.56 409 LEU A N 1
ATOM 3318 C CA . LEU A 1 409 ? -12.375 24.040 31.695 1.00 93.56 409 LEU A CA 1
ATOM 3319 C C . LEU A 1 409 ? -13.123 22.699 31.723 1.00 93.56 409 LEU A C 1
ATOM 3321 O O . LEU A 1 409 ? -14.121 22.554 31.008 1.00 93.56 409 LEU A O 1
ATOM 3325 N N . LYS A 1 410 ? -12.677 21.733 32.534 1.00 91.88 410 LYS A N 1
ATOM 3326 C CA . LYS A 1 410 ? -13.402 20.481 32.792 1.00 91.88 410 LYS A CA 1
ATOM 3327 C C . LYS A 1 410 ? -14.642 20.727 33.647 1.00 91.88 410 LYS A C 1
ATOM 3329 O O . LYS A 1 410 ? -15.727 20.302 33.257 1.00 91.88 410 LYS A O 1
ATOM 3334 N N . GLU A 1 411 ? -14.522 21.486 34.738 1.00 88.81 411 GLU A N 1
ATOM 3335 C CA . GLU A 1 411 ? -15.658 21.889 35.586 1.00 88.81 411 GLU A CA 1
ATOM 3336 C C . GLU A 1 411 ? -16.727 22.641 34.782 1.00 88.81 411 GLU A C 1
ATOM 3338 O O . GLU A 1 411 ? -17.930 22.453 34.961 1.00 88.81 411 GLU A O 1
ATOM 3343 N N . LYS A 1 412 ? -16.281 23.468 33.833 1.00 86.56 412 LYS A N 1
ATOM 3344 C CA . LYS A 1 412 ? -17.137 24.236 32.921 1.00 86.56 412 LYS A CA 1
ATOM 3345 C C . LYS A 1 412 ? -17.594 23.432 31.700 1.00 86.56 412 LYS A C 1
ATOM 3347 O O . LYS A 1 412 ? -18.247 23.990 30.822 1.00 86.56 412 LYS A O 1
ATOM 3352 N N . GLY A 1 413 ? -17.251 22.144 31.628 1.00 87.25 413 GLY A N 1
ATOM 3353 C CA . GLY A 1 413 ? -17.680 21.172 30.619 1.00 87.25 413 GLY A CA 1
ATOM 3354 C C . GLY A 1 413 ? -17.218 21.452 29.188 1.00 87.25 413 GLY A C 1
ATOM 3355 O O . GLY A 1 413 ? -17.803 20.927 28.234 1.00 87.25 413 GLY A O 1
ATOM 3356 N N . PHE A 1 414 ? -16.166 22.254 29.006 1.00 87.88 414 PHE A N 1
ATOM 3357 C CA . PHE A 1 414 ? -15.472 22.395 27.721 1.00 87.88 414 PHE A CA 1
ATOM 3358 C C . PHE A 1 414 ? -14.522 21.222 27.478 1.00 87.88 414 PHE A C 1
ATOM 3360 O O . PHE A 1 414 ? -14.422 20.730 26.349 1.00 87.88 414 PHE A O 1
ATOM 3367 N N . PHE A 1 415 ? -13.892 20.732 28.543 1.00 92.69 415 PHE A N 1
ATOM 3368 C CA . PHE A 1 415 ? -13.140 19.482 28.566 1.00 92.69 415 PHE A CA 1
ATOM 3369 C C . PHE A 1 415 ? -13.902 18.401 29.339 1.00 92.69 415 PHE A C 1
ATOM 3371 O O . PHE A 1 415 ? -14.878 18.684 30.032 1.00 92.69 415 PHE A O 1
ATOM 3378 N N . ARG A 1 416 ? -13.496 17.145 29.167 1.00 88.94 416 ARG A N 1
ATOM 3379 C CA . ARG A 1 416 ? -13.967 15.995 29.947 1.00 88.94 416 ARG A CA 1
ATOM 3380 C C . ARG A 1 416 ? -12.762 15.225 30.469 1.00 88.94 416 ARG A C 1
ATOM 3382 O O . ARG A 1 416 ? -11.689 15.281 29.874 1.00 88.94 416 ARG A O 1
ATOM 3389 N N . GLU A 1 417 ? -12.973 14.479 31.544 1.00 86.69 417 GLU A N 1
ATOM 3390 C CA . GLU A 1 417 ? -11.990 13.507 32.012 1.00 86.69 417 GLU A CA 1
ATOM 3391 C C . GLU A 1 417 ? -11.748 12.420 30.964 1.00 86.69 417 GLU A C 1
ATOM 3393 O O . GLU A 1 417 ? -12.683 11.938 30.314 1.00 86.69 417 GLU A O 1
ATOM 3398 N N . HIS A 1 418 ? -10.486 12.030 30.810 1.00 85.75 418 HIS A N 1
ATOM 3399 C CA . HIS A 1 418 ? -10.069 10.941 29.940 1.00 85.75 418 HIS A CA 1
ATOM 3400 C C . HIS A 1 418 ? -8.885 10.209 30.588 1.00 85.75 418 HIS A C 1
ATOM 3402 O O . HIS A 1 418 ? -7.962 10.874 31.053 1.00 85.75 418 HIS A O 1
ATOM 3408 N N . PRO A 1 419 ? -8.868 8.861 30.609 1.00 77.31 419 PRO A N 1
ATOM 3409 C CA . PRO A 1 419 ? -7.854 8.091 31.338 1.00 77.31 419 PRO A CA 1
ATOM 3410 C C . PRO A 1 419 ? -6.420 8.373 30.873 1.00 77.31 419 PRO A C 1
ATOM 3412 O O . PRO A 1 419 ? -5.511 8.427 31.691 1.00 77.31 419 PRO A O 1
ATOM 3415 N N . ASP A 1 420 ? -6.237 8.595 29.570 1.00 80.56 420 ASP A N 1
ATOM 3416 C CA . ASP A 1 420 ? -4.905 8.742 28.969 1.00 80.56 420 ASP A CA 1
ATOM 3417 C C . ASP A 1 420 ? -4.586 10.164 28.477 1.00 80.56 420 ASP A C 1
ATOM 3419 O O . ASP A 1 420 ? -3.539 10.379 27.866 1.00 80.56 420 ASP A O 1
ATOM 3423 N N . LEU A 1 421 ? -5.504 11.128 28.640 1.00 83.38 421 LEU A N 1
ATOM 3424 C CA . LEU A 1 421 ? -5.381 12.456 28.026 1.00 83.38 421 LEU A CA 1
ATOM 3425 C C . LEU A 1 421 ? -5.728 13.558 29.022 1.00 83.38 421 LEU A C 1
ATOM 3427 O O . LEU A 1 421 ? -6.862 13.659 29.476 1.00 83.38 421 LEU A O 1
ATOM 3431 N N . GLU A 1 422 ? -4.771 14.447 29.267 1.00 81.19 422 GLU A N 1
ATOM 3432 C CA . GLU A 1 422 ? -4.974 15.607 30.142 1.00 81.19 422 GLU A CA 1
ATOM 3433 C C . GLU A 1 422 ? -5.865 16.677 29.495 1.00 81.19 422 GLU A C 1
ATOM 3435 O O . GLU A 1 422 ? -6.627 17.362 30.173 1.00 81.19 422 GLU A O 1
ATOM 3440 N N . VAL A 1 423 ? -5.827 16.782 28.162 1.00 89.06 423 VAL A N 1
ATOM 3441 C CA . VAL A 1 423 ? -6.698 17.669 27.384 1.00 89.06 423 VAL A CA 1
ATOM 3442 C C . VAL A 1 423 ? -7.576 16.833 26.464 1.00 89.06 423 VAL A C 1
ATOM 3444 O O . VAL A 1 423 ? -7.139 16.361 25.410 1.00 89.06 423 VAL A O 1
ATOM 3447 N N . TYR A 1 424 ? -8.844 16.688 26.840 1.00 90.62 424 TYR A N 1
ATOM 3448 C CA . TYR A 1 424 ? -9.849 16.003 26.037 1.00 90.62 424 TYR A CA 1
ATOM 3449 C C . TYR A 1 424 ? -11.100 16.870 25.887 1.00 90.62 424 TYR A C 1
ATOM 3451 O O . TYR A 1 424 ? -11.798 17.163 26.856 1.00 90.62 424 TYR A O 1
ATOM 3459 N N . PHE A 1 425 ? -11.385 17.309 24.658 1.00 89.75 425 PHE A N 1
ATOM 3460 C CA . PHE A 1 425 ? -12.539 18.162 24.378 1.00 89.75 425 PHE A CA 1
ATOM 3461 C C . PHE A 1 425 ? -13.849 17.404 24.588 1.00 89.75 425 PHE A C 1
ATOM 3463 O O . PHE A 1 425 ? -14.067 16.336 24.015 1.00 89.75 425 PHE A O 1
ATOM 3470 N N . SER A 1 426 ? -14.780 18.007 25.328 1.00 88.75 426 SER A N 1
ATOM 3471 C CA . SER A 1 426 ? -16.151 17.508 25.369 1.00 88.75 426 SER A CA 1
ATOM 3472 C C . SER A 1 426 ? -16.823 17.696 23.994 1.00 88.75 426 SER A C 1
ATOM 3474 O O . SER A 1 426 ? -16.398 18.545 23.196 1.00 88.75 426 SER A O 1
ATOM 3476 N N . PRO A 1 427 ? -17.913 16.976 23.676 1.00 84.88 427 PRO A N 1
ATOM 3477 C CA . PRO A 1 427 ? -18.714 17.244 22.477 1.00 84.88 427 PRO A CA 1
ATOM 3478 C C . PRO A 1 427 ? -19.228 18.690 22.425 1.00 84.88 427 PRO A C 1
ATOM 3480 O O . PRO A 1 427 ? -19.409 19.277 21.356 1.00 84.88 427 PRO A O 1
ATOM 3483 N N . THR A 1 428 ? -19.465 19.286 23.589 1.00 83.44 428 THR A N 1
ATOM 3484 C CA . THR A 1 428 ? -19.946 20.658 23.734 1.00 83.44 428 THR A CA 1
ATOM 3485 C C . THR A 1 428 ? -18.819 21.669 23.517 1.00 83.44 428 THR A C 1
ATOM 3487 O O . THR A 1 428 ? -18.979 22.568 22.689 1.00 83.44 428 THR A O 1
ATOM 3490 N N . GLY A 1 429 ? -17.646 21.452 24.117 1.00 87.69 429 GLY A N 1
ATOM 3491 C CA . GLY A 1 429 ? -16.442 22.244 23.865 1.00 87.69 429 GLY A CA 1
ATOM 3492 C C . GLY A 1 429 ? -15.986 22.160 22.409 1.00 87.69 429 GLY A C 1
ATOM 3493 O O . GLY A 1 429 ? -15.700 23.184 21.794 1.00 87.69 429 GLY A O 1
ATOM 3494 N N . THR A 1 430 ? -16.040 20.969 21.804 1.00 88.50 430 THR A N 1
ATOM 3495 C CA . THR A 1 430 ? -15.745 20.756 20.376 1.00 88.50 430 THR A CA 1
ATOM 3496 C C . THR A 1 430 ? -16.655 21.594 19.480 1.00 88.50 430 THR A C 1
ATOM 3498 O O . THR A 1 430 ? -16.180 22.252 18.553 1.00 88.50 430 THR A O 1
ATOM 3501 N N . ARG A 1 431 ? -17.971 21.581 19.736 1.00 84.94 431 ARG A N 1
ATOM 3502 C CA . ARG A 1 431 ? -18.937 22.381 18.967 1.00 84.94 431 ARG A CA 1
ATOM 3503 C C . ARG A 1 431 ? -18.699 23.876 19.145 1.00 84.94 431 ARG A C 1
ATOM 3505 O O . ARG A 1 431 ? -18.786 24.603 18.160 1.00 84.94 431 ARG A O 1
ATOM 3512 N N . PHE A 1 432 ? -18.390 24.313 20.364 1.00 87.62 432 PHE A N 1
ATOM 3513 C CA . PHE A 1 432 ? -18.074 25.707 20.656 1.00 87.62 432 PHE A CA 1
ATOM 3514 C C . PHE A 1 432 ? -16.866 26.188 19.847 1.00 87.62 432 PHE A C 1
ATOM 3516 O O . PHE A 1 432 ? -17.013 27.100 19.038 1.00 87.62 432 PHE A O 1
ATOM 3523 N N . VAL A 1 433 ? -15.706 25.533 19.977 1.00 87.94 433 VAL A N 1
ATOM 3524 C CA . VAL A 1 433 ? -14.468 25.997 19.322 1.00 87.94 433 VAL A CA 1
ATOM 3525 C C . VAL A 1 433 ? -14.525 25.891 17.797 1.00 87.94 433 VAL A C 1
ATOM 3527 O O . VAL A 1 433 ? -13.967 26.738 17.105 1.00 87.94 433 VAL A O 1
ATOM 3530 N N . LYS A 1 434 ? -15.231 24.892 17.245 1.00 86.69 434 LYS A N 1
ATOM 3531 C CA . LYS A 1 434 ? -15.436 24.786 15.791 1.00 86.69 434 LYS A CA 1
ATOM 3532 C C . LYS A 1 434 ? -16.275 25.942 15.254 1.00 86.69 434 LYS A C 1
ATOM 3534 O O . LYS A 1 434 ? -15.838 26.593 14.313 1.00 86.69 434 LYS A O 1
ATOM 3539 N N . ARG A 1 435 ? -17.414 26.240 15.890 1.00 82.94 435 ARG A N 1
ATOM 3540 C CA . ARG A 1 435 ? -18.267 27.376 15.503 1.00 82.94 435 ARG A CA 1
ATOM 3541 C C . ARG A 1 435 ? -17.558 28.712 15.663 1.00 82.94 435 ARG A C 1
ATOM 3543 O O . ARG A 1 435 ? -17.700 29.584 14.816 1.00 82.94 435 ARG A O 1
ATOM 3550 N N . LEU A 1 436 ? -16.769 28.851 16.724 1.00 82.44 436 LEU A N 1
ATOM 3551 C CA . LEU A 1 436 ? -15.959 30.037 16.959 1.00 82.44 436 LEU A CA 1
ATOM 3552 C C . LEU A 1 436 ? -14.954 30.247 15.817 1.00 82.44 436 LEU A C 1
ATOM 3554 O O . LEU A 1 436 ? -14.902 31.317 15.224 1.00 82.44 436 LEU A O 1
ATOM 3558 N N . PHE A 1 437 ? -14.223 29.196 15.430 1.00 80.88 437 PHE A N 1
ATOM 3559 C CA . PHE A 1 437 ? -13.280 29.257 14.312 1.00 80.88 437 PHE A CA 1
ATOM 3560 C C . PHE A 1 437 ? -13.920 29.411 12.933 1.00 80.88 437 PHE A C 1
ATOM 3562 O O . PHE A 1 437 ? -13.243 29.902 12.035 1.00 80.88 437 PHE A O 1
ATOM 3569 N N . GLU A 1 438 ? -15.149 28.939 12.730 1.00 79.56 438 GLU A N 1
ATOM 3570 C CA . GLU A 1 438 ? -15.920 29.191 11.506 1.00 79.56 438 GLU A CA 1
ATOM 3571 C C . GLU A 1 438 ? -16.308 30.666 11.408 1.00 79.56 438 GLU A C 1
ATOM 3573 O O . GLU A 1 438 ? -16.213 31.244 10.334 1.00 79.56 438 GLU A O 1
ATOM 3578 N N . ARG A 1 439 ? -16.681 31.285 12.534 1.00 71.62 439 ARG A N 1
ATOM 3579 C CA . ARG A 1 439 ? -17.136 32.677 12.571 1.00 71.62 439 ARG A CA 1
ATOM 3580 C C . ARG A 1 439 ? -16.004 33.700 12.451 1.00 71.62 439 ARG A C 1
ATOM 3582 O O . ARG A 1 439 ? -16.185 34.683 11.750 1.00 71.62 439 ARG A O 1
ATOM 3589 N N . ILE A 1 440 ? -14.842 33.426 13.052 1.00 67.81 440 ILE A N 1
ATOM 3590 C CA . ILE A 1 440 ? -13.620 34.254 12.920 1.00 67.81 440 ILE A CA 1
ATOM 3591 C C . ILE A 1 440 ? -13.004 34.147 11.508 1.00 67.81 440 ILE A C 1
ATOM 3593 O O . ILE A 1 440 ? -12.217 34.988 11.099 1.00 67.81 440 ILE A O 1
ATOM 3597 N N . ARG A 1 441 ? -13.315 33.085 10.749 1.00 60.66 441 ARG A N 1
ATOM 3598 C CA . ARG A 1 441 ? -12.798 32.856 9.385 1.00 60.66 441 ARG A CA 1
ATOM 3599 C C . ARG A 1 441 ? -13.698 33.403 8.269 1.00 60.66 441 ARG A C 1
ATOM 3601 O O . ARG A 1 441 ? -13.477 32.989 7.131 1.00 60.66 441 ARG A O 1
ATOM 3608 N N . GLY A 1 442 ? -14.699 34.222 8.615 1.00 46.62 442 GLY A N 1
ATOM 3609 C CA . GLY A 1 442 ? -15.636 34.847 7.672 1.00 46.62 442 GLY A CA 1
ATOM 3610 C C . GLY A 1 442 ? -14.967 35.322 6.391 1.00 46.62 442 GLY A C 1
ATOM 3611 O O . GLY A 1 442 ? -13.904 35.971 6.501 1.00 46.62 442 GLY A O 1
#